Protein AF-E8U7U0-F1 (afdb_monomer)

pLDDT: mean 83.63, std 11.5, range [45.06, 97.69]

Secondary structure (DSSP, 8-state):
-HHHHHHHHHHHHHHHHHHHHHHHHHHHHTT--STT--HHHHHHHHHHHHHHHHHHHHHHHHHHHTHHHHHHHHHHHHHHHHHHHHHHHHHHHHHHHHHHHHHHHHHHHHHHHHHHHHHHHHHHHHHHHHHHHHHHHHHHHHHHHHHHHHHHHHHHHHHHHHHHHHHHHHHHHHHHHTTTTTSSSSS--TTTHHHHHHHHHHHHHHHHHHHHHHHHHHHHHHHHHHHHHHHHHHHHHHHHHHHHHHHHHHHHHHHHHHHHHHHHHHHHHHHHHHHHHHHHHHHHHHHHHHHHHHHHHHHHHHHHHHHHHHHHHHHHHHHHHHHHHHHHHHHHHHHHHHHHHHHHHHHHHHHTTS--EEE-TT-EEEEEEESSGGGHHHHHHHHHHHHHHTT--SSSSEE--HHHHHHHHHHHHHT-S-EEEEEEESS-EETTSPEEEEEEEEE---SB-TT--SEEEEEETTS-HHHHHHHHHHHHHHHHHHHHHTT--GGGEEEEEE-HHHHHHHHHHHHT--SSEEEEEEEESS-B-TT-S-EEEEEEEE-

Radius of gyration: 82.75 Å; Cα contacts (8 Å, |Δi|>4): 395; chains: 1; bounding box: 162×52×237 Å

Structure (mmCIF, N/CA/C/O backbone):
data_AF-E8U7U0-F1
#
_entry.id   AF-E8U7U0-F1
#
loop_
_atom_site.group_PDB
_atom_site.id
_atom_site.type_symbol
_atom_site.label_atom_id
_atom_site.label_alt_id
_atom_site.label_comp_id
_atom_site.label_asym_id
_atom_site.label_entity_id
_atom_site.label_seq_id
_atom_site.pdbx_PDB_ins_code
_atom_site.Cartn_x
_atom_site.Cartn_y
_atom_site.Cartn_z
_atom_site.occupancy
_atom_site.B_iso_or_equiv
_atom_site.auth_seq_id
_atom_site.auth_comp_id
_atom_site.auth_asym_id
_atom_site.auth_atom_id
_atom_site.pdbx_PDB_model_num
ATOM 1 N N . MET A 1 1 ? 33.572 -36.486 7.511 1.00 61.44 1 MET A N 1
ATOM 2 C CA . MET A 1 1 ? 33.831 -35.717 6.269 1.00 61.44 1 MET A CA 1
ATOM 3 C C . MET A 1 1 ? 34.372 -34.316 6.536 1.00 61.44 1 MET A C 1
ATOM 5 O O . MET A 1 1 ? 35.407 -33.992 5.975 1.00 61.44 1 MET A O 1
ATOM 9 N N . LEU A 1 2 ? 33.757 -33.514 7.417 1.00 67.25 2 LEU A N 1
ATOM 10 C CA . LEU A 1 2 ? 34.199 -32.132 7.673 1.00 67.25 2 LEU A CA 1
ATOM 11 C C . LEU A 1 2 ? 35.648 -32.033 8.201 1.00 67.25 2 LEU A C 1
ATOM 13 O O . LEU A 1 2 ? 36.424 -31.227 7.706 1.00 67.25 2 LEU A O 1
ATOM 17 N N . TRP A 1 3 ? 36.059 -32.928 9.105 1.00 76.56 3 TRP A N 1
ATOM 18 C CA . TRP A 1 3 ? 37.436 -32.977 9.624 1.00 76.56 3 TRP A CA 1
ATOM 19 C C . TRP A 1 3 ? 38.496 -33.367 8.579 1.00 76.56 3 TRP A C 1
ATOM 21 O O . TRP A 1 3 ? 39.581 -32.796 8.566 1.00 76.56 3 TRP A O 1
ATOM 31 N N . LEU A 1 4 ? 38.169 -34.285 7.661 1.00 75.81 4 LEU A N 1
ATOM 32 C CA . LEU A 1 4 ? 39.052 -34.658 6.545 1.00 75.81 4 LEU A CA 1
ATOM 33 C C . LEU A 1 4 ? 39.215 -33.503 5.551 1.00 75.81 4 LEU A C 1
ATOM 35 O O . LEU A 1 4 ? 40.310 -33.266 5.051 1.00 75.81 4 LEU A O 1
ATOM 39 N N . PHE A 1 5 ? 38.136 -32.758 5.305 1.00 75.69 5 PHE A N 1
ATOM 40 C CA . PHE A 1 5 ? 38.168 -31.563 4.469 1.00 75.69 5 PHE A CA 1
ATOM 41 C C . PHE A 1 5 ? 39.049 -30.469 5.083 1.00 75.69 5 PHE A C 1
ATOM 43 O O . PHE A 1 5 ? 39.879 -29.892 4.388 1.00 75.69 5 PHE A O 1
ATOM 50 N N . VAL A 1 6 ? 38.937 -30.235 6.395 1.00 76.06 6 VAL A N 1
ATOM 51 C CA . VAL A 1 6 ? 39.788 -29.270 7.109 1.00 76.06 6 VAL A CA 1
ATOM 52 C C . VAL A 1 6 ? 41.264 -29.678 7.042 1.00 76.06 6 VAL A C 1
ATOM 54 O O . VAL A 1 6 ? 42.100 -28.846 6.702 1.00 76.06 6 VAL A O 1
ATOM 57 N N . ALA A 1 7 ? 41.594 -30.953 7.274 1.00 77.69 7 ALA A N 1
ATOM 58 C CA . ALA A 1 7 ? 42.972 -31.442 7.162 1.00 77.69 7 ALA A CA 1
ATOM 59 C C . ALA A 1 7 ? 43.545 -31.268 5.740 1.00 77.69 7 ALA A C 1
ATOM 61 O O . ALA A 1 7 ? 44.672 -30.801 5.575 1.00 77.69 7 ALA A O 1
ATOM 62 N N . PHE A 1 8 ? 42.750 -31.572 4.710 1.00 79.69 8 PHE A N 1
ATOM 63 C CA . PHE A 1 8 ? 43.130 -31.372 3.310 1.00 79.69 8 PHE A CA 1
ATOM 64 C C . PHE A 1 8 ? 43.369 -29.892 2.975 1.00 79.69 8 PHE A C 1
ATOM 66 O O . PHE A 1 8 ? 44.371 -29.559 2.347 1.00 79.69 8 PHE A O 1
ATOM 73 N N . VAL A 1 9 ? 42.494 -28.993 3.435 1.00 78.88 9 VAL A N 1
ATOM 74 C CA . VAL A 1 9 ? 42.616 -27.543 3.208 1.00 78.88 9 VAL A CA 1
ATOM 75 C C . VAL A 1 9 ? 43.870 -26.982 3.878 1.00 78.88 9 VAL A C 1
ATOM 77 O O . VAL A 1 9 ? 44.559 -26.160 3.275 1.00 78.88 9 VAL A O 1
ATOM 80 N N . VAL A 1 10 ? 44.214 -27.446 5.082 1.00 82.06 10 VAL A N 1
ATOM 81 C CA . VAL A 1 10 ? 45.430 -27.018 5.794 1.00 82.06 10 VAL A CA 1
ATOM 82 C C . VAL A 1 10 ? 46.689 -27.478 5.053 1.00 82.06 10 VAL A C 1
ATOM 84 O O . VAL A 1 10 ? 47.590 -26.670 4.824 1.00 82.06 10 VAL A O 1
ATOM 87 N N . LEU A 1 11 ? 46.733 -28.738 4.608 1.00 81.19 11 LEU A N 1
ATOM 88 C CA . LEU A 1 11 ? 47.854 -29.269 3.823 1.00 81.19 11 LEU A CA 1
ATOM 89 C C . LEU A 1 11 ? 48.012 -28.544 2.480 1.00 81.19 11 LEU A C 1
ATOM 91 O O . LEU A 1 11 ? 49.123 -28.170 2.100 1.00 81.19 11 LEU A O 1
ATOM 95 N N . LEU A 1 12 ? 46.900 -28.289 1.788 1.00 77.88 12 LEU A N 1
ATOM 96 C CA . LEU A 1 12 ? 46.890 -27.571 0.515 1.00 77.88 12 LEU A CA 1
ATOM 97 C C . LEU A 1 12 ? 47.344 -26.113 0.688 1.00 77.88 12 LEU A C 1
ATOM 99 O O . LEU A 1 12 ? 48.151 -25.623 -0.098 1.00 77.88 12 LEU A O 1
ATOM 103 N N . SER A 1 13 ? 46.894 -25.440 1.750 1.00 73.69 13 SER A N 1
ATOM 104 C CA . SER A 1 13 ? 47.311 -24.069 2.084 1.00 73.69 13 SER A CA 1
ATOM 105 C C . SER A 1 13 ? 48.811 -23.983 2.375 1.00 73.69 13 SER A C 1
ATOM 107 O O . SER A 1 13 ? 49.480 -23.064 1.902 1.00 73.69 13 SER A O 1
ATOM 109 N N . GLY A 1 14 ? 49.364 -24.970 3.091 1.00 79.50 14 GLY A N 1
ATOM 110 C CA . GLY A 1 14 ? 50.804 -25.069 3.341 1.00 79.50 14 GLY A CA 1
ATOM 111 C C . GLY A 1 14 ? 51.619 -25.253 2.057 1.00 79.50 14 GLY A C 1
ATOM 112 O O . GLY A 1 14 ? 52.633 -24.581 1.862 1.00 79.50 14 GLY A O 1
ATOM 113 N N . PHE A 1 15 ? 51.143 -26.101 1.140 1.00 81.12 15 PHE A N 1
ATOM 114 C CA . PHE A 1 15 ? 51.779 -26.317 -0.163 1.00 81.12 15 PHE A CA 1
ATOM 115 C C . PHE A 1 15 ? 51.773 -25.051 -1.036 1.00 81.12 15 PHE A C 1
ATOM 117 O O . PHE A 1 15 ? 52.788 -24.691 -1.636 1.00 81.12 15 PHE A O 1
ATOM 124 N N . VAL A 1 16 ? 50.647 -24.337 -1.068 1.00 70.75 16 VAL A N 1
ATOM 125 C CA . VAL A 1 16 ? 50.485 -23.082 -1.816 1.00 70.75 16 VAL A CA 1
ATOM 126 C C . VAL A 1 16 ? 51.399 -21.978 -1.280 1.00 70.75 16 VAL A C 1
ATOM 128 O O . VAL A 1 16 ? 52.067 -21.301 -2.066 1.00 70.75 16 VAL A O 1
ATOM 131 N N . ALA A 1 17 ? 51.474 -21.817 0.044 1.00 75.00 17 ALA A N 1
ATOM 132 C CA . ALA A 1 17 ? 52.359 -20.841 0.675 1.00 75.00 17 ALA A CA 1
ATOM 133 C C . ALA A 1 17 ? 53.837 -21.122 0.350 1.00 75.00 17 ALA A C 1
ATOM 135 O O . ALA A 1 17 ? 54.588 -20.207 0.006 1.00 75.00 17 ALA A O 1
ATOM 136 N N . TYR A 1 18 ? 54.236 -22.397 0.373 1.00 79.75 18 TYR A N 1
ATOM 137 C CA . TYR A 1 18 ? 55.582 -22.825 -0.004 1.00 79.75 18 TYR A CA 1
ATOM 138 C C . TYR A 1 18 ? 55.904 -22.531 -1.480 1.00 79.75 18 TYR A C 1
ATOM 140 O O . TYR A 1 18 ? 56.982 -22.019 -1.798 1.00 79.75 18 TYR A O 1
ATOM 148 N N . ALA A 1 19 ? 54.967 -22.805 -2.393 1.00 71.56 19 ALA A N 1
ATOM 149 C CA . ALA A 1 19 ? 55.142 -22.538 -3.819 1.00 71.56 19 ALA A CA 1
ATOM 150 C C . ALA A 1 19 ? 55.286 -21.033 -4.121 1.00 71.56 19 ALA A C 1
ATOM 152 O O . ALA A 1 19 ? 56.158 -20.646 -4.907 1.00 71.56 19 ALA A O 1
ATOM 153 N N . ALA A 1 20 ? 54.490 -20.182 -3.464 1.00 67.62 20 ALA A N 1
ATOM 154 C CA . ALA A 1 20 ? 54.563 -18.728 -3.611 1.00 67.62 20 ALA A CA 1
ATOM 155 C C . ALA A 1 20 ? 55.922 -18.161 -3.152 1.00 67.62 20 ALA A C 1
ATOM 157 O O . ALA A 1 20 ? 56.528 -17.357 -3.868 1.00 67.62 20 ALA A O 1
ATOM 158 N N . ASP A 1 21 ? 56.444 -18.625 -2.009 1.00 72.44 21 ASP A N 1
ATOM 159 C CA . ASP A 1 21 ? 57.735 -18.167 -1.474 1.00 72.44 21 ASP A CA 1
ATOM 160 C C . ASP A 1 21 ? 58.918 -18.616 -2.355 1.00 72.44 21 ASP A C 1
ATOM 162 O O . ASP A 1 21 ? 59.882 -17.877 -2.582 1.00 72.44 21 ASP A O 1
ATOM 166 N N . ASN A 1 22 ? 58.825 -19.808 -2.953 1.00 73.62 22 ASN A N 1
ATOM 167 C CA . ASN A 1 22 ? 59.859 -20.311 -3.856 1.00 73.62 22 ASN A CA 1
ATOM 168 C C . ASN A 1 22 ? 59.924 -19.518 -5.178 1.00 73.62 22 ASN A C 1
ATOM 170 O O . ASN A 1 22 ? 61.012 -19.198 -5.670 1.00 73.62 22 ASN A O 1
ATOM 174 N N . ILE A 1 23 ? 58.768 -19.135 -5.733 1.00 69.69 23 ILE A N 1
ATOM 175 C CA . ILE A 1 23 ? 58.681 -18.273 -6.924 1.00 69.69 23 ILE A CA 1
ATOM 176 C C . ILE A 1 23 ? 59.252 -16.878 -6.618 1.00 69.69 23 ILE A C 1
ATOM 178 O O . ILE A 1 23 ? 60.057 -16.355 -7.398 1.00 69.69 23 ILE A O 1
ATOM 182 N N . ALA A 1 24 ? 58.935 -16.315 -5.448 1.00 61.53 24 ALA A N 1
ATOM 183 C CA . ALA A 1 24 ? 59.447 -15.022 -4.996 1.00 61.53 24 ALA A CA 1
ATOM 184 C C . ALA A 1 24 ? 60.982 -14.995 -4.854 1.00 61.53 24 ALA A C 1
ATOM 186 O O . ALA A 1 24 ? 61.650 -14.093 -5.373 1.00 61.53 24 ALA A O 1
ATOM 187 N N . ARG A 1 25 ? 61.577 -16.023 -4.228 1.00 69.06 25 ARG A N 1
ATOM 188 C CA . ARG A 1 25 ? 63.044 -16.146 -4.078 1.00 69.06 25 ARG A CA 1
ATOM 189 C C . ARG A 1 25 ? 63.771 -16.281 -5.414 1.00 69.06 25 ARG A C 1
ATOM 191 O O . ARG A 1 25 ? 64.918 -15.844 -5.547 1.00 69.06 25 ARG A O 1
ATOM 198 N N . ARG A 1 26 ? 63.134 -16.902 -6.408 1.00 70.62 26 ARG A N 1
ATOM 199 C CA . ARG A 1 26 ? 63.704 -17.088 -7.750 1.00 70.62 26 ARG A CA 1
ATOM 200 C C . ARG A 1 26 ? 63.631 -15.805 -8.581 1.00 70.62 26 ARG A C 1
ATOM 202 O O . ARG A 1 26 ? 64.582 -15.507 -9.302 1.00 70.62 26 ARG A O 1
ATOM 209 N N . ALA A 1 27 ? 62.569 -15.014 -8.419 1.00 66.00 27 ALA A N 1
ATOM 210 C CA . ALA A 1 27 ? 62.442 -13.684 -9.016 1.00 66.00 27 ALA A CA 1
ATOM 211 C C . ALA A 1 27 ? 63.454 -12.681 -8.429 1.00 66.00 27 ALA A C 1
ATOM 213 O O . ALA A 1 27 ? 64.078 -11.925 -9.176 1.00 66.00 27 ALA A O 1
ATOM 214 N N . GLY A 1 28 ? 63.692 -12.730 -7.111 1.00 60.66 28 GLY A N 1
ATOM 215 C CA . GLY A 1 28 ? 64.671 -11.873 -6.432 1.00 60.66 28 GLY A CA 1
ATOM 216 C C . GLY A 1 28 ? 66.124 -12.102 -6.872 1.00 60.66 28 GLY A C 1
ATOM 217 O O . GLY A 1 28 ? 66.876 -11.140 -7.015 1.00 60.66 28 GLY A O 1
ATOM 218 N N . ARG A 1 29 ? 66.515 -13.355 -7.160 1.00 70.06 29 ARG A N 1
ATOM 219 C CA . ARG A 1 29 ? 67.874 -13.704 -7.628 1.00 70.06 29 ARG A CA 1
ATOM 220 C C . ARG A 1 29 ? 68.173 -13.295 -9.073 1.00 70.06 29 ARG A C 1
ATOM 222 O O . ARG A 1 29 ? 69.334 -13.152 -9.428 1.00 70.06 29 ARG A O 1
ATOM 229 N N . LYS A 1 30 ? 67.149 -13.089 -9.904 1.00 69.25 30 LYS A N 1
ATOM 230 C CA . LYS A 1 30 ? 67.303 -12.671 -11.310 1.00 69.25 30 LYS A CA 1
ATOM 231 C C . LYS A 1 30 ? 67.332 -11.148 -11.506 1.00 69.25 30 LYS A C 1
ATOM 233 O O . LYS A 1 30 ? 67.322 -10.698 -12.645 1.00 69.25 30 LYS A O 1
ATOM 238 N N . HIS A 1 31 ? 67.349 -10.359 -10.425 1.00 68.00 31 HIS A N 1
ATOM 239 C CA . HIS A 1 31 ? 67.334 -8.887 -10.466 1.00 68.00 31 HIS A CA 1
ATOM 240 C C . HIS A 1 31 ? 66.262 -8.299 -11.396 1.00 68.00 31 HIS A C 1
ATOM 242 O O . HIS A 1 31 ? 66.483 -7.295 -12.073 1.00 68.00 31 HIS A O 1
ATOM 248 N N . LEU A 1 32 ? 65.080 -8.918 -11.418 1.00 64.75 32 LEU A N 1
ATOM 249 C CA . LEU A 1 32 ? 63.982 -8.471 -12.263 1.00 64.75 32 LEU A CA 1
ATOM 250 C C . LEU A 1 32 ? 63.523 -7.073 -11.825 1.00 64.75 32 LEU A C 1
ATOM 252 O O . LEU A 1 32 ? 63.237 -6.824 -10.650 1.00 64.75 32 LEU A O 1
ATOM 256 N N . ARG A 1 33 ? 63.473 -6.150 -12.785 1.00 68.62 33 ARG A N 1
ATOM 257 C CA . ARG A 1 33 ? 62.981 -4.783 -12.605 1.00 68.62 33 ARG A CA 1
ATOM 258 C C . ARG A 1 33 ? 61.626 -4.679 -13.282 1.00 68.62 33 ARG A C 1
ATOM 260 O O . ARG A 1 33 ? 61.545 -4.664 -14.504 1.00 68.62 33 ARG A O 1
ATOM 267 N N . LEU A 1 34 ? 60.570 -4.623 -12.480 1.00 66.25 34 LEU A N 1
ATOM 268 C CA . LEU A 1 34 ? 59.225 -4.334 -12.957 1.00 66.25 34 LEU A CA 1
ATOM 269 C C . LEU A 1 34 ? 58.996 -2.830 -12.755 1.00 66.25 34 LEU A C 1
ATOM 271 O O . LEU A 1 34 ? 59.159 -2.343 -11.638 1.00 66.25 34 LEU A O 1
ATOM 275 N N . PHE A 1 35 ? 58.705 -2.088 -13.827 1.00 69.12 35 PHE A N 1
ATOM 276 C CA . PHE A 1 35 ? 58.417 -0.642 -13.785 1.00 69.12 35 PHE A CA 1
ATOM 277 C C . PHE A 1 35 ? 59.461 0.227 -13.042 1.00 69.12 35 PHE A C 1
ATOM 279 O O . PHE A 1 35 ? 59.110 1.127 -12.289 1.00 69.12 35 PHE A O 1
ATOM 286 N N . GLY A 1 36 ? 60.762 -0.041 -13.218 1.00 67.19 36 GLY A N 1
ATOM 287 C CA . GLY A 1 36 ? 61.835 0.803 -12.657 1.00 67.19 36 GLY A CA 1
ATOM 288 C C . GLY A 1 36 ? 62.089 0.661 -11.145 1.00 67.19 36 GLY A C 1
ATOM 289 O O . GLY A 1 36 ? 62.926 1.377 -10.598 1.00 67.19 36 GLY A O 1
ATOM 290 N N . LEU A 1 37 ? 61.421 -0.274 -10.463 1.00 70.12 37 LEU A N 1
ATOM 291 C CA . LEU A 1 37 ? 61.528 -0.473 -9.013 1.00 70.12 37 LEU A CA 1
ATOM 292 C C . LEU A 1 37 ? 62.808 -1.226 -8.588 1.00 70.12 37 LEU A C 1
ATOM 294 O O . LEU A 1 37 ? 63.378 -2.034 -9.331 1.00 70.12 37 LEU A O 1
ATOM 298 N N . ARG A 1 38 ? 63.268 -0.969 -7.352 1.00 71.06 38 ARG A N 1
ATOM 299 C CA . ARG A 1 38 ? 64.463 -1.596 -6.755 1.00 71.06 38 ARG A CA 1
ATOM 300 C C . ARG A 1 38 ? 64.238 -3.119 -6.617 1.00 71.06 38 ARG A C 1
ATOM 302 O O . ARG A 1 38 ? 63.195 -3.524 -6.119 1.00 71.06 38 ARG A O 1
ATOM 309 N N . PRO A 1 39 ? 65.205 -3.996 -6.955 1.00 72.38 39 PRO A N 1
ATOM 310 C CA . PRO A 1 39 ? 64.978 -5.450 -7.042 1.00 72.38 39 PRO A CA 1
ATOM 311 C C . PRO A 1 39 ? 64.352 -6.128 -5.806 1.00 72.38 39 PRO A C 1
ATOM 313 O O . PRO A 1 39 ? 63.630 -7.112 -5.945 1.00 72.38 39 PRO A O 1
ATOM 316 N N . LYS A 1 40 ? 64.583 -5.595 -4.596 1.00 71.81 40 LYS A N 1
ATOM 317 C CA . LYS A 1 40 ? 63.962 -6.102 -3.359 1.00 71.81 40 LYS A CA 1
ATOM 318 C C . LYS A 1 40 ? 62.447 -5.849 -3.296 1.00 71.81 40 LYS A C 1
ATOM 320 O O . LYS A 1 40 ? 61.723 -6.715 -2.817 1.00 71.81 40 LYS A O 1
ATOM 325 N N . THR A 1 41 ? 61.955 -4.706 -3.784 1.00 75.88 41 THR A N 1
ATOM 326 C CA . THR A 1 41 ? 60.514 -4.393 -3.777 1.00 75.88 41 THR A CA 1
ATOM 327 C C . THR A 1 41 ? 59.775 -5.128 -4.891 1.00 75.88 41 THR A C 1
ATOM 329 O O . THR A 1 41 ? 58.664 -5.601 -4.667 1.00 75.88 41 THR A O 1
ATOM 332 N N . THR A 1 42 ? 60.411 -5.344 -6.048 1.00 73.19 42 THR A N 1
ATOM 333 C CA . THR A 1 42 ? 59.843 -6.176 -7.123 1.00 73.19 42 THR A CA 1
ATOM 334 C C . THR A 1 42 ? 59.582 -7.612 -6.660 1.00 73.19 42 THR A C 1
ATOM 336 O O . THR A 1 42 ? 58.526 -8.168 -6.948 1.00 73.19 42 THR A O 1
ATOM 339 N N . ALA A 1 43 ? 60.510 -8.211 -5.905 1.00 73.25 43 ALA A N 1
ATOM 340 C CA . ALA A 1 43 ? 60.341 -9.568 -5.386 1.00 73.25 43 ALA A CA 1
ATOM 341 C C . ALA A 1 43 ? 59.156 -9.681 -4.408 1.00 73.25 43 ALA A C 1
ATOM 343 O O . ALA A 1 43 ? 58.415 -10.661 -4.466 1.00 73.25 43 ALA A O 1
ATOM 344 N N . LEU A 1 44 ? 58.939 -8.662 -3.567 1.00 75.00 44 LEU A N 1
ATOM 345 C CA . LEU A 1 44 ? 57.792 -8.597 -2.656 1.00 75.00 44 LEU A CA 1
ATOM 346 C C . LEU A 1 44 ? 56.463 -8.523 -3.426 1.00 75.00 44 LEU A C 1
ATOM 348 O O . LEU A 1 44 ? 55.532 -9.260 -3.113 1.00 75.00 44 LEU A O 1
ATOM 352 N N . ILE A 1 45 ? 56.385 -7.685 -4.467 1.00 78.69 45 ILE A N 1
ATOM 353 C CA . ILE A 1 45 ? 55.178 -7.553 -5.299 1.00 78.69 45 ILE A CA 1
ATOM 354 C C . ILE A 1 45 ? 54.867 -8.874 -6.010 1.00 78.69 45 ILE A C 1
ATOM 356 O O . ILE A 1 45 ? 53.720 -9.315 -6.012 1.00 78.69 45 ILE A O 1
ATOM 360 N N . VAL A 1 46 ? 55.882 -9.547 -6.561 1.00 75.81 46 VAL A N 1
ATOM 361 C CA . VAL A 1 46 ? 55.711 -10.854 -7.215 1.00 75.81 46 VAL A CA 1
ATOM 362 C C . VAL A 1 46 ? 55.258 -11.926 -6.218 1.00 75.81 46 VAL A C 1
ATOM 364 O O . VAL A 1 46 ? 54.425 -12.758 -6.574 1.00 75.81 46 VAL A O 1
ATOM 367 N N . ALA A 1 47 ? 55.741 -11.897 -4.972 1.00 75.69 47 ALA A N 1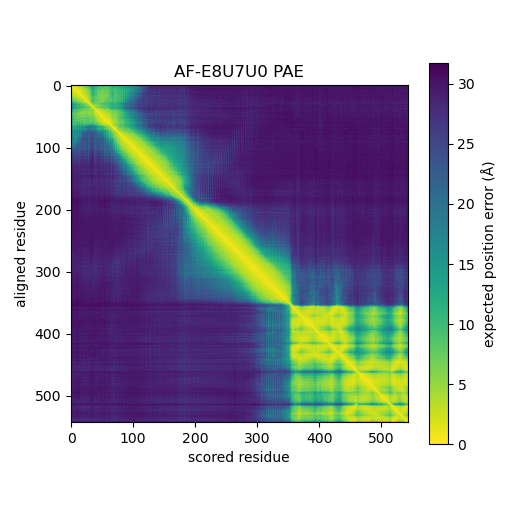
ATOM 368 C CA . ALA A 1 47 ? 55.302 -12.813 -3.918 1.00 75.69 47 ALA A CA 1
ATOM 369 C C . ALA A 1 47 ? 53.811 -12.635 -3.592 1.00 75.69 47 ALA A C 1
ATOM 371 O O . ALA A 1 47 ? 53.051 -13.603 -3.609 1.00 75.69 47 ALA A O 1
ATOM 372 N N . VAL A 1 48 ? 53.382 -11.390 -3.361 1.00 78.06 48 VAL A N 1
ATOM 373 C CA . VAL A 1 48 ? 51.982 -11.060 -3.051 1.00 78.06 48 VAL A CA 1
ATOM 374 C C . VAL A 1 48 ? 51.072 -11.376 -4.239 1.00 78.06 48 VAL A C 1
ATOM 376 O O . VAL A 1 48 ? 50.031 -12.006 -4.060 1.00 78.06 48 VAL A O 1
ATOM 379 N N . ALA A 1 49 ? 51.486 -11.027 -5.461 1.00 79.25 49 ALA A N 1
ATOM 380 C CA . ALA A 1 49 ? 50.732 -11.320 -6.678 1.00 79.25 49 ALA A CA 1
ATOM 381 C C . ALA A 1 49 ? 50.605 -12.830 -6.935 1.00 79.25 49 ALA A C 1
ATOM 383 O O . ALA A 1 49 ? 49.539 -13.297 -7.329 1.00 79.25 49 ALA A O 1
ATOM 384 N N . SER A 1 50 ? 51.655 -13.610 -6.657 1.00 78.38 50 SER A N 1
ATOM 385 C CA . SER A 1 50 ? 51.605 -15.075 -6.753 1.00 78.38 50 SER A CA 1
ATOM 386 C C . SER A 1 50 ? 50.688 -15.667 -5.680 1.00 78.38 50 SER A C 1
ATOM 388 O O . SER A 1 50 ? 49.875 -16.532 -5.990 1.00 78.38 50 SER A O 1
ATOM 390 N N . GLY A 1 51 ? 50.738 -15.164 -4.442 1.00 75.50 51 GLY A N 1
ATOM 391 C CA . GLY A 1 51 ? 49.829 -15.579 -3.367 1.00 75.50 51 GLY A CA 1
ATOM 392 C C . GLY A 1 51 ? 48.355 -15.291 -3.681 1.00 75.50 51 GLY A C 1
ATOM 393 O O . GLY A 1 51 ? 47.500 -16.162 -3.503 1.00 75.50 51 GLY A O 1
ATOM 394 N N . MET A 1 52 ? 48.054 -14.106 -4.226 1.00 81.12 52 MET A N 1
ATOM 395 C CA . MET A 1 52 ? 46.712 -13.753 -4.705 1.00 81.12 52 MET A CA 1
ATOM 396 C C . MET A 1 52 ? 46.289 -14.619 -5.897 1.00 81.12 52 MET A C 1
ATOM 398 O O . MET A 1 52 ? 45.171 -15.131 -5.912 1.00 81.12 52 MET A O 1
ATOM 402 N N . GLY A 1 53 ? 47.190 -14.838 -6.859 1.00 80.50 53 GLY A N 1
ATOM 403 C CA . GLY A 1 53 ? 46.934 -15.663 -8.039 1.00 80.50 53 GLY A CA 1
ATOM 404 C C . GLY A 1 53 ? 46.612 -17.114 -7.687 1.00 80.50 53 GLY A C 1
ATOM 405 O O . GLY A 1 53 ? 45.650 -17.673 -8.211 1.00 80.50 53 GLY A O 1
ATOM 406 N N . ILE A 1 54 ? 47.352 -17.713 -6.749 1.00 75.94 54 ILE A N 1
ATOM 407 C CA . ILE A 1 54 ? 47.097 -19.094 -6.324 1.00 75.94 54 ILE A CA 1
ATOM 408 C C . ILE A 1 54 ? 45.811 -19.190 -5.491 1.00 75.94 54 ILE A C 1
ATOM 410 O O . ILE A 1 54 ? 45.050 -20.144 -5.653 1.00 75.94 54 ILE A O 1
ATOM 414 N N . SER A 1 55 ? 45.508 -18.193 -4.654 1.00 77.62 55 SER A N 1
ATOM 415 C CA . SER A 1 55 ? 44.244 -18.149 -3.901 1.00 77.62 55 SER A CA 1
ATOM 416 C C . SER A 1 55 ? 43.037 -18.058 -4.843 1.00 77.62 55 SER A C 1
ATOM 418 O O . SER A 1 55 ? 42.073 -18.809 -4.694 1.00 77.62 55 SER A O 1
ATOM 420 N N . LEU A 1 56 ? 43.121 -17.210 -5.875 1.00 80.50 56 LEU A N 1
ATOM 421 C CA . LEU A 1 56 ? 42.091 -17.079 -6.907 1.00 80.50 56 LEU A CA 1
ATOM 422 C C . LEU A 1 56 ? 41.925 -18.380 -7.709 1.00 80.50 56 LEU A C 1
ATOM 424 O O . LEU A 1 56 ? 40.803 -18.845 -7.908 1.00 80.50 56 LEU A O 1
ATOM 428 N N . ALA A 1 57 ? 43.035 -18.999 -8.122 1.00 78.88 57 ALA A N 1
ATOM 429 C CA . ALA A 1 57 ? 43.029 -20.275 -8.833 1.00 78.88 57 ALA A CA 1
ATOM 430 C C . ALA A 1 57 ? 42.437 -21.410 -7.981 1.00 78.88 57 ALA A C 1
ATOM 432 O O . ALA A 1 57 ? 41.713 -22.251 -8.506 1.00 78.88 57 ALA A O 1
ATOM 433 N N . SER A 1 58 ? 42.681 -21.403 -6.668 1.00 79.19 58 SER A N 1
ATOM 434 C CA . SER A 1 58 ? 42.136 -22.394 -5.732 1.00 79.19 58 SER A CA 1
ATOM 435 C C . SER A 1 58 ? 40.618 -22.263 -5.582 1.00 79.19 58 SER A C 1
ATOM 437 O O . SER A 1 58 ? 39.906 -23.265 -5.636 1.00 79.19 58 SER A O 1
ATOM 439 N N . VAL A 1 59 ? 40.101 -21.034 -5.466 1.00 78.69 59 VAL A N 1
ATOM 440 C CA . VAL A 1 59 ? 38.651 -20.773 -5.421 1.00 78.69 59 VAL A CA 1
ATOM 441 C C . VAL A 1 59 ? 37.986 -21.141 -6.751 1.00 78.69 59 VAL A C 1
ATOM 443 O O . VAL A 1 59 ? 36.930 -21.772 -6.753 1.00 78.69 59 VAL A O 1
ATOM 446 N N . LEU A 1 60 ? 38.617 -20.816 -7.883 1.00 79.88 60 LEU A N 1
ATOM 447 C CA . LEU A 1 60 ? 38.132 -21.195 -9.214 1.00 79.88 60 LEU A CA 1
ATOM 448 C C . LEU A 1 60 ? 38.121 -22.714 -9.417 1.00 79.88 60 LEU A C 1
ATOM 450 O O . LEU A 1 60 ? 37.126 -23.256 -9.896 1.00 79.88 60 LEU A O 1
ATOM 454 N N . ALA A 1 61 ? 39.184 -23.415 -9.019 1.00 78.81 61 ALA A N 1
ATOM 455 C CA . ALA A 1 61 ? 39.249 -24.872 -9.079 1.00 78.81 61 ALA A CA 1
ATOM 456 C C . ALA A 1 61 ? 38.159 -25.514 -8.207 1.00 78.81 61 ALA A C 1
ATOM 458 O O . ALA A 1 61 ? 37.464 -26.421 -8.663 1.00 78.81 61 ALA A O 1
ATOM 459 N N . PHE A 1 62 ? 37.941 -24.997 -6.994 1.00 76.75 62 PHE A N 1
ATOM 460 C CA . PHE A 1 62 ? 36.859 -25.446 -6.118 1.00 76.75 62 PHE A CA 1
ATOM 461 C C . PHE A 1 62 ? 35.475 -25.214 -6.745 1.00 76.75 62 PHE A C 1
ATOM 463 O O . PHE A 1 62 ? 34.638 -26.117 -6.740 1.00 76.75 62 PHE A O 1
ATOM 470 N N . ALA A 1 63 ? 35.246 -24.046 -7.352 1.00 73.38 63 ALA A N 1
ATOM 471 C CA . ALA A 1 63 ? 33.992 -23.728 -8.031 1.00 73.38 63 ALA A CA 1
ATOM 472 C C . ALA A 1 63 ? 33.734 -24.605 -9.271 1.00 73.38 63 ALA A C 1
ATOM 474 O O . ALA A 1 63 ? 32.585 -24.941 -9.565 1.00 73.38 63 ALA A O 1
ATOM 475 N N . LEU A 1 64 ? 34.791 -25.005 -9.985 1.00 78.00 64 LEU A N 1
ATOM 476 C CA . LEU A 1 64 ? 34.709 -25.883 -11.155 1.00 78.00 64 LEU A CA 1
ATOM 477 C C . LEU A 1 64 ? 34.472 -27.348 -10.782 1.00 78.00 64 LEU A C 1
ATOM 479 O O . LEU A 1 64 ? 33.645 -27.998 -11.418 1.00 78.00 64 LEU A O 1
ATOM 483 N N . ILE A 1 65 ? 35.174 -27.853 -9.765 1.00 77.06 65 ILE A N 1
ATOM 484 C CA . ILE A 1 65 ? 35.055 -29.243 -9.297 1.00 77.06 65 ILE A CA 1
ATOM 485 C C . ILE A 1 65 ? 33.708 -29.459 -8.601 1.00 77.06 65 ILE A C 1
ATOM 487 O O . ILE A 1 65 ? 33.104 -30.519 -8.728 1.00 77.06 65 ILE A O 1
ATOM 491 N N . ASN A 1 66 ? 33.210 -28.442 -7.894 1.00 71.94 66 ASN A N 1
ATOM 492 C CA . ASN A 1 66 ? 32.047 -28.557 -7.023 1.00 71.94 66 ASN A CA 1
ATOM 493 C C . ASN A 1 66 ? 30.875 -27.668 -7.473 1.00 71.94 66 ASN A C 1
ATOM 495 O O . ASN A 1 66 ? 30.223 -27.001 -6.666 1.00 71.94 66 ASN A O 1
ATOM 499 N N . ARG A 1 67 ? 30.559 -27.687 -8.778 1.00 72.06 67 ARG A N 1
ATOM 500 C CA . ARG A 1 67 ? 29.412 -26.946 -9.350 1.00 72.06 67 ARG A CA 1
ATOM 501 C C . ARG A 1 67 ? 28.078 -27.297 -8.677 1.00 72.06 67 ARG A C 1
ATOM 503 O O . ARG A 1 67 ? 27.219 -26.429 -8.537 1.00 72.06 67 ARG A O 1
ATOM 510 N N . GLN A 1 68 ? 27.925 -28.539 -8.211 1.00 62.44 68 GLN A N 1
ATOM 511 C CA . GLN A 1 68 ? 26.749 -28.988 -7.457 1.00 62.44 68 GLN A CA 1
ATOM 512 C C . GLN A 1 68 ? 26.657 -28.347 -6.062 1.00 62.44 68 GLN A C 1
ATOM 514 O O . GLN A 1 68 ? 25.566 -27.977 -5.640 1.00 62.44 68 GLN A O 1
ATOM 519 N N . ALA A 1 69 ? 27.779 -28.135 -5.362 1.00 64.50 69 ALA A N 1
ATOM 520 C CA . ALA A 1 69 ? 27.777 -27.468 -4.059 1.00 64.50 69 ALA A CA 1
ATOM 521 C C . ALA A 1 69 ? 27.330 -25.999 -4.168 1.00 64.50 69 ALA A C 1
ATOM 523 O O . ALA A 1 69 ? 26.556 -25.532 -3.337 1.00 64.50 69 ALA A O 1
ATOM 524 N N . ILE A 1 70 ? 27.744 -25.291 -5.226 1.00 66.44 70 ILE A N 1
ATOM 525 C CA . ILE A 1 70 ? 27.332 -23.897 -5.474 1.00 66.44 70 ILE A CA 1
ATOM 526 C C . ILE A 1 70 ? 25.847 -23.815 -5.858 1.00 66.44 70 ILE A C 1
ATOM 528 O O . ILE A 1 70 ? 25.123 -22.971 -5.329 1.00 66.44 70 ILE A O 1
ATOM 532 N N . ALA A 1 71 ? 25.359 -24.721 -6.713 1.00 68.31 71 ALA A N 1
ATOM 533 C CA . ALA A 1 71 ? 23.935 -24.799 -7.045 1.00 68.31 71 ALA A CA 1
ATOM 534 C C . ALA A 1 71 ? 23.074 -25.074 -5.797 1.00 68.31 71 ALA A C 1
ATOM 536 O O . ALA A 1 71 ? 22.076 -24.388 -5.574 1.00 68.31 71 ALA A O 1
ATOM 537 N N . ASN A 1 72 ? 23.514 -25.987 -4.927 1.00 71.00 72 ASN A N 1
ATOM 538 C CA . ASN A 1 72 ? 22.822 -26.307 -3.679 1.00 71.00 72 ASN A CA 1
ATOM 539 C C . ASN A 1 72 ? 22.821 -25.139 -2.683 1.00 71.00 72 ASN A C 1
ATOM 541 O O . ASN A 1 72 ? 21.826 -24.950 -1.993 1.00 71.00 72 ASN A O 1
ATOM 545 N N . ILE A 1 73 ? 23.880 -24.320 -2.630 1.00 67.94 73 ILE A N 1
ATOM 546 C CA . ILE A 1 73 ? 23.904 -23.095 -1.808 1.00 67.94 73 ILE A CA 1
ATOM 547 C C . ILE A 1 73 ? 22.833 -22.106 -2.293 1.00 67.94 73 ILE A C 1
ATOM 549 O O . ILE A 1 73 ? 22.045 -21.610 -1.491 1.00 67.94 73 ILE A O 1
ATOM 553 N N . THR A 1 74 ? 22.719 -21.891 -3.609 1.00 68.12 74 THR A N 1
ATOM 554 C CA . THR A 1 74 ? 21.705 -20.972 -4.165 1.00 68.12 74 THR A CA 1
ATOM 555 C C . THR A 1 74 ? 20.267 -21.490 -4.029 1.00 68.12 74 THR A C 1
ATOM 557 O O . THR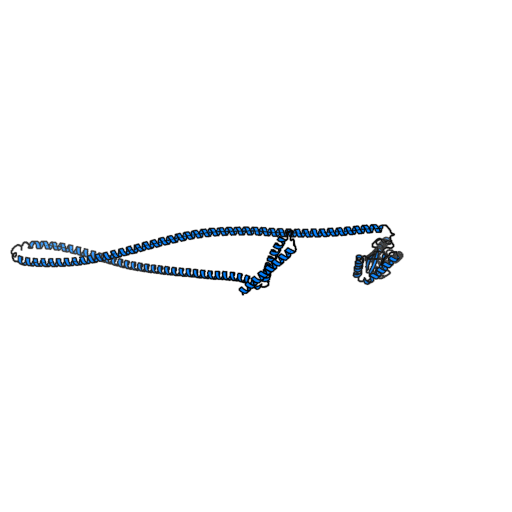 A 1 74 ? 19.344 -20.702 -3.816 1.00 68.12 74 THR A O 1
ATOM 560 N N . GLN A 1 75 ? 20.056 -22.809 -4.105 1.00 67.62 75 GLN A N 1
ATOM 561 C CA . GLN A 1 75 ? 18.756 -23.431 -3.832 1.00 67.62 75 GLN A CA 1
ATOM 562 C C . GLN A 1 75 ? 18.411 -23.404 -2.338 1.00 67.62 75 GLN A C 1
ATOM 564 O O . GLN A 1 75 ? 17.260 -23.151 -1.991 1.00 67.62 75 GLN A O 1
ATOM 569 N N . ALA A 1 76 ? 19.393 -23.591 -1.450 1.00 66.56 76 ALA A N 1
ATOM 570 C CA . ALA A 1 76 ? 19.194 -23.531 -0.005 1.00 66.56 76 ALA A CA 1
ATOM 571 C C . ALA A 1 76 ? 18.771 -22.134 0.470 1.00 66.56 76 ALA A C 1
ATOM 573 O O . ALA A 1 76 ? 17.938 -22.038 1.371 1.00 66.56 76 ALA A O 1
ATOM 574 N N . ASP A 1 77 ? 19.272 -21.061 -0.149 1.00 71.44 77 ASP A N 1
ATOM 575 C CA . ASP A 1 77 ? 18.830 -19.699 0.173 1.00 71.44 77 ASP A CA 1
ATOM 576 C C . ASP A 1 77 ? 17.378 -19.450 -0.254 1.00 71.44 77 ASP A C 1
ATOM 578 O O . ASP A 1 77 ? 16.594 -18.913 0.531 1.00 71.44 77 ASP A O 1
ATOM 582 N N . ARG A 1 78 ? 16.968 -19.922 -1.440 1.00 71.19 78 ARG A N 1
ATOM 583 C CA . ARG A 1 78 ? 15.562 -19.833 -1.881 1.00 71.19 78 ARG A CA 1
ATOM 584 C C . ARG A 1 78 ? 14.628 -20.640 -0.979 1.00 71.19 78 ARG A C 1
ATOM 586 O O . ARG A 1 78 ? 13.604 -20.118 -0.547 1.00 71.19 78 ARG A O 1
ATOM 593 N N . LEU A 1 79 ? 15.022 -21.859 -0.610 1.00 72.75 79 LEU A N 1
ATOM 594 C CA . LEU A 1 79 ? 14.240 -22.713 0.287 1.00 72.75 79 LEU A CA 1
ATOM 595 C C . LEU A 1 79 ? 14.133 -22.133 1.704 1.00 72.75 79 LEU A C 1
ATOM 597 O O . LEU A 1 79 ? 13.095 -22.259 2.349 1.00 72.75 79 LEU A O 1
ATOM 601 N N . ARG A 1 80 ? 15.186 -21.476 2.207 1.00 72.88 80 ARG A N 1
ATOM 602 C CA . ARG A 1 80 ? 15.149 -20.771 3.500 1.00 72.88 80 ARG A CA 1
ATOM 603 C C . ARG A 1 80 ? 14.184 -19.595 3.467 1.00 72.88 80 ARG A C 1
ATOM 605 O O . ARG A 1 80 ? 13.456 -19.397 4.437 1.00 72.88 80 ARG A O 1
ATOM 612 N N . VAL A 1 81 ? 14.160 -18.840 2.369 1.00 79.94 81 VAL A N 1
ATOM 613 C CA . VAL A 1 81 ? 13.214 -17.735 2.186 1.00 79.94 81 VAL A CA 1
ATOM 614 C C . VAL A 1 81 ? 11.781 -18.265 2.120 1.00 79.94 81 VAL A C 1
ATOM 616 O O . VAL A 1 81 ? 10.953 -17.791 2.890 1.00 79.94 81 VAL A O 1
ATOM 619 N N . GLU A 1 82 ? 11.500 -19.294 1.316 1.00 78.88 82 GLU A N 1
ATOM 620 C CA . GLU A 1 82 ? 10.165 -19.913 1.226 1.00 78.88 82 GLU A CA 1
ATOM 621 C C . GLU A 1 82 ? 9.703 -20.548 2.544 1.00 78.88 82 GLU A C 1
ATOM 623 O O . GLU A 1 82 ? 8.554 -20.389 2.948 1.00 78.88 82 GLU A O 1
ATOM 628 N N . LEU A 1 83 ? 10.587 -21.228 3.279 1.00 76.12 83 LEU A N 1
ATOM 629 C CA . LEU A 1 83 ? 10.241 -21.770 4.595 1.00 76.12 83 LEU A CA 1
ATOM 630 C C . LEU A 1 83 ? 9.967 -20.668 5.616 1.00 76.12 83 LEU A C 1
ATOM 632 O O . LEU A 1 83 ? 9.102 -20.841 6.474 1.00 76.12 83 LEU A O 1
ATOM 636 N N . ASN A 1 84 ? 10.687 -19.548 5.551 1.00 81.69 84 ASN A N 1
ATOM 637 C CA . ASN A 1 84 ? 10.459 -18.422 6.447 1.00 81.69 84 ASN A CA 1
ATOM 638 C C . ASN A 1 84 ? 9.161 -17.684 6.106 1.00 81.69 84 ASN A C 1
ATOM 640 O O . ASN A 1 84 ? 8.415 -17.353 7.026 1.00 81.69 84 ASN A O 1
ATOM 644 N N . THR A 1 85 ? 8.845 -17.490 4.823 1.00 85.69 85 THR A N 1
ATOM 645 C CA . THR A 1 85 ? 7.575 -16.884 4.395 1.00 85.69 85 THR A CA 1
ATOM 646 C C . THR A 1 85 ? 6.395 -17.799 4.694 1.00 85.69 85 THR A C 1
ATOM 648 O O . THR A 1 85 ? 5.391 -17.334 5.226 1.00 85.69 85 THR A O 1
ATOM 651 N N . LEU A 1 86 ? 6.520 -19.108 4.465 1.00 81.00 86 LEU A N 1
ATOM 652 C CA . LEU A 1 86 ? 5.460 -20.066 4.767 1.00 81.00 86 LEU A CA 1
ATOM 653 C C . LEU A 1 86 ? 5.258 -20.232 6.281 1.00 81.00 86 LEU A C 1
ATOM 655 O O . LEU A 1 86 ? 4.123 -20.256 6.750 1.00 81.00 86 LEU A O 1
ATOM 659 N N . LYS A 1 87 ? 6.334 -20.269 7.083 1.00 81.88 87 LYS A N 1
ATOM 660 C CA . LYS A 1 87 ? 6.226 -20.246 8.555 1.00 81.88 87 LYS A CA 1
ATOM 661 C C . LYS A 1 87 ? 5.617 -18.944 9.066 1.00 81.88 87 LYS A C 1
ATOM 663 O O . LYS A 1 87 ? 4.859 -18.996 10.033 1.00 81.88 87 LYS A O 1
ATOM 668 N N . ALA A 1 88 ? 5.938 -17.805 8.453 1.00 84.44 88 ALA A N 1
ATOM 669 C CA . ALA A 1 88 ? 5.306 -16.530 8.776 1.00 84.44 88 ALA A CA 1
ATOM 670 C C . ALA A 1 88 ? 3.809 -16.565 8.436 1.00 84.44 88 ALA A C 1
ATOM 672 O O . ALA A 1 88 ? 2.997 -16.275 9.305 1.00 84.44 88 ALA A O 1
ATOM 673 N N . GLY A 1 89 ? 3.435 -17.057 7.250 1.00 85.00 89 GLY A N 1
ATOM 674 C CA . GLY A 1 89 ? 2.038 -17.215 6.838 1.00 85.00 89 GLY A CA 1
ATOM 675 C C . GLY A 1 89 ? 1.238 -18.156 7.743 1.00 85.00 89 GLY A C 1
ATOM 676 O O . GLY A 1 89 ? 0.124 -17.833 8.138 1.00 85.00 89 GLY A O 1
ATOM 677 N N . VAL A 1 90 ? 1.809 -19.293 8.157 1.00 86.81 90 VAL A N 1
ATOM 678 C CA . VAL A 1 90 ? 1.156 -20.207 9.114 1.00 86.81 90 VAL A CA 1
ATOM 679 C C . VAL A 1 90 ? 1.011 -19.564 10.495 1.00 86.81 90 VAL A C 1
ATOM 681 O O . VAL A 1 90 ? -0.006 -19.780 11.153 1.00 86.81 90 VAL A O 1
ATOM 684 N N . ARG A 1 91 ? 1.993 -18.774 10.954 1.00 87.75 91 ARG A N 1
ATOM 685 C CA . ARG A 1 91 ? 1.857 -18.011 12.206 1.00 87.75 91 ARG A CA 1
ATOM 686 C C . ARG A 1 91 ? 0.761 -16.963 12.096 1.00 87.75 91 ARG A C 1
ATOM 688 O O . ARG A 1 91 ? -0.052 -16.909 13.007 1.00 87.75 91 ARG A O 1
ATOM 695 N N . ASP A 1 92 ? 0.705 -16.218 10.999 1.00 90.81 92 ASP A N 1
ATOM 696 C CA . ASP A 1 92 ? -0.311 -15.189 10.764 1.00 90.81 92 ASP A CA 1
ATOM 697 C C . ASP A 1 92 ? -1.717 -15.778 10.663 1.00 90.81 92 ASP A C 1
ATOM 699 O O . ASP A 1 92 ? -2.649 -15.286 11.287 1.00 90.81 92 ASP A O 1
ATOM 703 N N . ILE A 1 93 ? -1.890 -16.892 9.954 1.00 87.75 93 ILE A N 1
ATOM 704 C CA . ILE A 1 93 ? -3.184 -17.584 9.903 1.00 87.75 93 ILE A CA 1
ATOM 705 C C . ILE A 1 93 ? -3.562 -18.105 11.293 1.00 87.75 93 ILE A C 1
ATOM 707 O O . ILE A 1 93 ? -4.725 -18.053 11.691 1.00 87.75 93 ILE A O 1
ATOM 711 N N . ARG A 1 94 ? -2.591 -18.598 12.067 1.00 90.69 94 ARG A N 1
ATOM 712 C CA . ARG A 1 94 ? -2.839 -19.089 13.425 1.00 90.69 94 ARG A CA 1
ATOM 713 C C . ARG A 1 94 ? -3.189 -17.954 14.385 1.00 90.69 94 ARG A C 1
ATOM 715 O O . ARG A 1 94 ? -4.083 -18.145 15.206 1.00 90.69 94 ARG A O 1
ATOM 722 N N . THR A 1 95 ? -2.544 -16.792 14.277 1.00 90.19 95 THR A N 1
ATOM 723 C CA . THR A 1 95 ? -2.892 -15.604 15.066 1.00 90.19 95 THR A CA 1
ATOM 724 C C . THR A 1 95 ? -4.255 -15.069 14.652 1.00 90.19 95 THR A C 1
ATOM 726 O O . THR A 1 95 ? -5.075 -14.857 15.534 1.00 90.19 95 THR A O 1
ATOM 729 N N . GLN A 1 96 ? -4.563 -14.979 13.355 1.00 89.19 96 GLN A N 1
ATOM 730 C CA . GLN A 1 96 ? -5.888 -14.593 12.853 1.00 89.19 96 GLN A CA 1
ATOM 731 C C . GLN A 1 96 ? -6.996 -15.551 13.313 1.00 89.19 96 GLN A C 1
ATOM 733 O O . GLN A 1 96 ? -8.060 -15.123 13.752 1.00 89.19 96 GLN A O 1
ATOM 738 N N . ALA A 1 97 ? -6.759 -16.864 13.271 1.00 86.94 97 ALA A N 1
ATOM 739 C CA . ALA A 1 97 ? -7.716 -17.842 13.779 1.00 86.94 97 ALA A CA 1
ATOM 740 C C . ALA A 1 97 ? -7.892 -17.725 15.302 1.00 86.94 97 ALA A C 1
ATOM 742 O O . ALA A 1 97 ? -8.988 -17.940 15.820 1.00 86.94 97 ALA A O 1
ATOM 743 N N . GLN A 1 98 ? -6.829 -17.387 16.034 1.00 91.00 98 GLN A N 1
ATOM 744 C CA . GLN A 1 98 ? -6.881 -17.188 17.478 1.00 91.00 98 GLN A CA 1
ATOM 745 C C . GLN A 1 98 ? -7.594 -15.881 17.851 1.00 91.00 98 GLN A C 1
ATOM 747 O O . GLN A 1 98 ? -8.402 -15.898 18.778 1.00 91.00 98 GLN A O 1
ATOM 752 N N . THR A 1 99 ? -7.373 -14.785 17.121 1.00 89.88 99 THR A N 1
ATOM 753 C CA . THR A 1 99 ? -8.091 -13.518 17.323 1.00 89.88 99 THR A CA 1
ATOM 754 C C . THR A 1 99 ? -9.565 -13.671 16.972 1.00 89.88 99 THR A C 1
ATOM 756 O O . THR A 1 99 ? -10.407 -13.328 17.792 1.00 89.88 99 THR A O 1
ATOM 759 N N . ALA A 1 100 ? -9.895 -14.303 15.842 1.00 86.38 100 ALA A N 1
ATOM 760 C CA . ALA A 1 100 ? -11.281 -14.574 15.459 1.00 86.38 100 ALA A CA 1
ATOM 761 C C . ALA A 1 100 ? -12.005 -15.465 16.486 1.00 86.38 100 ALA A C 1
ATOM 763 O O . ALA A 1 100 ? -13.170 -15.236 16.811 1.00 86.38 100 ALA A O 1
ATOM 764 N N . ARG A 1 101 ? -11.314 -16.465 17.058 1.00 89.62 101 ARG A N 1
ATOM 765 C CA . ARG A 1 101 ? -11.856 -17.268 18.170 1.00 89.62 101 ARG A CA 1
ATOM 766 C C . ARG A 1 101 ? -12.081 -16.422 19.421 1.00 89.62 101 ARG A C 1
ATOM 768 O O . ARG A 1 101 ? -13.141 -16.528 20.023 1.00 89.62 101 ARG A O 1
ATOM 775 N N . GLN A 1 102 ? -11.131 -15.565 19.789 1.00 91.25 102 GLN A N 1
ATOM 776 C CA . GLN A 1 102 ? -11.274 -14.672 20.942 1.00 91.25 102 GLN A CA 1
ATOM 777 C C . GLN A 1 102 ? -12.413 -13.663 20.766 1.00 91.25 102 GLN A C 1
ATOM 779 O O . GLN A 1 102 ? -13.145 -13.411 21.720 1.00 91.25 102 GLN A O 1
ATOM 784 N N . GLU A 1 103 ? -12.590 -13.110 19.568 1.00 89.38 103 GLU A N 1
ATOM 785 C CA . GLU A 1 103 ? -13.698 -12.210 19.237 1.00 89.38 103 GLU A CA 1
ATOM 786 C C . GLU A 1 103 ? -15.041 -12.929 19.313 1.00 89.38 103 GLU A C 1
ATOM 788 O O . GLU A 1 103 ? -15.956 -12.440 19.973 1.00 89.38 103 GLU A O 1
ATOM 793 N N . ARG A 1 104 ? -15.146 -14.131 18.734 1.00 87.94 104 ARG A N 1
ATOM 794 C CA . ARG A 1 104 ? -16.347 -14.967 18.852 1.00 87.94 104 ARG A CA 1
ATOM 795 C C . ARG A 1 104 ? -16.659 -15.294 20.314 1.00 87.94 104 ARG A C 1
ATOM 797 O O . ARG A 1 104 ? -17.807 -15.188 20.732 1.00 87.94 104 ARG A O 1
ATOM 804 N N . ASP A 1 105 ? -15.656 -15.666 21.103 1.00 89.12 105 ASP A N 1
ATOM 805 C CA . ASP A 1 105 ? -15.841 -16.027 22.512 1.00 89.12 105 ASP A CA 1
ATOM 806 C C . ASP A 1 105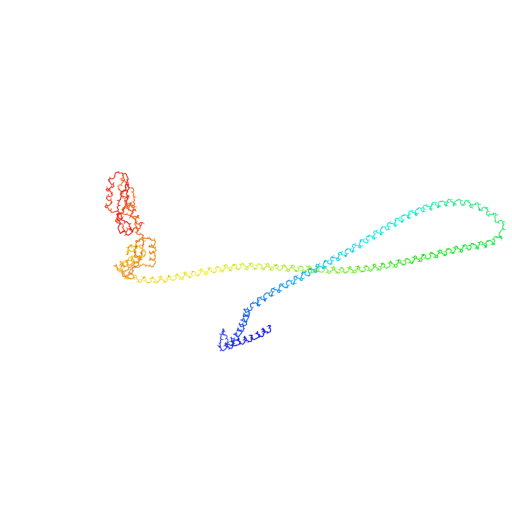 ? -16.158 -14.803 23.393 1.00 89.12 105 ASP A C 1
ATOM 808 O O . ASP A 1 105 ? -16.780 -14.947 24.447 1.00 89.12 105 ASP A O 1
ATOM 812 N N . LYS A 1 106 ? -15.744 -13.593 22.994 1.00 91.00 106 LYS A N 1
ATOM 813 C CA . LYS A 1 106 ? -16.216 -12.338 23.603 1.00 91.00 106 LYS A CA 1
ATOM 814 C C . LYS A 1 106 ? -17.667 -12.063 23.220 1.00 91.00 106 LYS A C 1
ATOM 816 O O . LYS A 1 106 ? -18.488 -11.884 24.108 1.00 91.00 106 LYS A O 1
ATOM 821 N N . ALA A 1 107 ? -18.002 -12.146 21.933 1.00 86.56 107 ALA A N 1
ATOM 822 C CA . ALA A 1 107 ? -19.359 -11.920 21.442 1.00 86.56 107 ALA A CA 1
ATOM 823 C C . ALA A 1 107 ? -20.382 -12.890 22.063 1.00 86.56 107 ALA A C 1
ATOM 825 O O . ALA A 1 107 ? -21.499 -12.488 22.380 1.00 86.56 107 ALA A O 1
ATOM 826 N N . LEU A 1 108 ? -20.003 -14.153 22.289 1.00 89.38 108 LEU A N 1
ATOM 827 C CA . LEU A 1 108 ? -20.845 -15.126 22.991 1.00 89.38 108 LEU A CA 1
ATOM 828 C C . LEU A 1 108 ? -21.075 -14.737 24.458 1.00 89.38 108 LEU A C 1
ATOM 830 O O . LEU A 1 108 ? -22.214 -14.775 24.919 1.00 89.38 108 LEU A O 1
ATOM 834 N N . ARG A 1 109 ? -20.030 -14.298 25.170 1.00 88.38 109 ARG A N 1
ATOM 835 C CA . ARG A 1 109 ? -20.151 -13.807 26.554 1.00 88.38 109 ARG A CA 1
ATOM 836 C C . ARG A 1 109 ? -20.998 -12.537 26.642 1.00 88.38 109 ARG A C 1
ATOM 838 O O . ARG A 1 109 ? -21.834 -12.412 27.535 1.00 88.38 109 ARG A O 1
ATOM 845 N N . ASP A 1 110 ? -20.854 -11.629 25.686 1.00 88.00 110 ASP A N 1
ATOM 846 C CA . ASP A 1 110 ? -21.673 -10.419 25.606 1.00 88.00 110 ASP A CA 1
ATOM 847 C C . ASP A 1 110 ? -23.143 -10.763 25.310 1.00 88.00 110 ASP A C 1
ATOM 849 O O . ASP A 1 110 ? -24.057 -10.220 25.930 1.00 88.00 110 ASP A O 1
ATOM 853 N N . ALA A 1 111 ? -23.399 -11.736 24.433 1.00 86.50 111 ALA A N 1
ATOM 854 C CA . ALA A 1 111 ? -24.750 -12.224 24.174 1.00 86.50 111 ALA A CA 1
ATOM 855 C C . ALA A 1 111 ? -25.372 -12.907 25.407 1.00 86.50 111 ALA A C 1
ATOM 857 O O . ALA A 1 111 ? -26.556 -12.709 25.686 1.00 86.50 111 ALA A O 1
ATOM 858 N N . GLU A 1 112 ? -24.602 -13.686 26.170 1.00 88.50 112 GLU A N 1
ATOM 859 C CA . GLU A 1 112 ? -25.059 -14.309 27.420 1.00 88.50 112 GLU A CA 1
ATOM 860 C C . GLU A 1 112 ? -25.359 -13.276 28.508 1.00 88.50 112 GLU A C 1
ATOM 862 O O . GLU A 1 112 ? -26.415 -13.345 29.138 1.00 88.50 112 GLU A O 1
ATOM 867 N N . THR A 1 113 ? -24.493 -12.277 28.690 1.00 89.88 113 THR A N 1
ATOM 868 C CA . THR A 1 113 ? -24.738 -11.192 29.653 1.00 89.88 113 THR A CA 1
ATOM 869 C C . THR A 1 113 ? -25.964 -10.368 29.268 1.00 89.88 113 THR A C 1
ATOM 871 O O . THR A 1 113 ? -26.789 -10.068 30.132 1.00 89.88 113 THR A O 1
ATOM 874 N N . GLN A 1 114 ? -26.167 -10.080 27.978 1.00 87.56 114 GLN A N 1
ATOM 875 C CA . GLN A 1 114 ? -27.389 -9.430 27.501 1.00 87.56 114 GLN A CA 1
ATOM 876 C C . GLN A 1 114 ? -28.636 -10.293 27.715 1.00 87.56 114 GLN A C 1
ATOM 878 O O . GLN A 1 114 ? -29.677 -9.766 28.110 1.00 87.56 114 GLN A O 1
ATOM 883 N N . ARG A 1 115 ? -28.561 -11.610 27.487 1.00 87.81 115 ARG A N 1
ATOM 884 C CA . ARG A 1 115 ? -29.672 -12.536 27.768 1.00 87.81 115 ARG A CA 1
ATOM 885 C C . ARG A 1 115 ? -30.002 -12.569 29.259 1.00 87.81 115 ARG A C 1
ATOM 887 O O . ARG A 1 115 ? -31.172 -12.451 29.612 1.00 87.81 115 ARG A O 1
ATOM 894 N N . ALA A 1 116 ? -28.994 -12.640 30.126 1.00 89.44 116 ALA A N 1
ATOM 895 C CA . ALA A 1 116 ? -29.175 -12.587 31.575 1.00 89.44 116 ALA A CA 1
ATOM 896 C C . ALA A 1 116 ? -29.782 -11.246 32.027 1.00 89.44 116 ALA A C 1
ATOM 898 O O . ALA A 1 116 ? -30.723 -11.231 32.820 1.00 89.44 116 ALA A O 1
ATOM 899 N N . ALA A 1 117 ? -29.315 -10.124 31.470 1.00 89.00 117 ALA A N 1
ATOM 900 C CA . ALA A 1 117 ? -29.859 -8.796 31.747 1.00 89.00 117 ALA A CA 1
ATOM 901 C C . ALA A 1 117 ? -31.320 -8.660 31.289 1.00 89.00 117 ALA A C 1
ATOM 903 O O . ALA A 1 117 ? -32.153 -8.148 32.036 1.00 89.00 117 ALA A O 1
ATOM 904 N N . ARG A 1 118 ? -31.663 -9.173 30.099 1.00 87.00 118 ARG A N 1
ATOM 905 C CA . ARG A 1 118 ? -33.054 -9.221 29.620 1.00 87.00 118 ARG A CA 1
ATOM 906 C C . ARG A 1 118 ? -33.929 -10.082 30.525 1.00 87.00 118 ARG A C 1
ATOM 908 O O . ARG A 1 118 ? -35.033 -9.665 30.852 1.00 87.00 118 ARG A O 1
ATOM 915 N N . GLN A 1 119 ? -33.437 -11.233 30.977 1.00 90.38 119 GLN A N 1
ATOM 916 C CA . GLN A 1 119 ? -34.191 -12.108 31.874 1.00 90.38 119 GLN A CA 1
ATOM 917 C C . GLN A 1 119 ? -34.442 -11.453 33.239 1.00 90.38 119 GLN A C 1
ATOM 919 O O . GLN A 1 119 ? -35.543 -11.547 33.786 1.00 90.38 119 GLN A O 1
ATOM 924 N N . LEU A 1 120 ? -33.449 -10.734 33.768 1.00 89.12 120 LEU A N 1
ATOM 925 C CA . LEU A 1 120 ? -33.599 -9.924 34.976 1.00 89.12 120 LEU A CA 1
ATOM 926 C C . LEU A 1 120 ? -34.628 -8.808 34.776 1.00 89.12 120 LEU A C 1
ATOM 928 O O . LEU A 1 120 ? -35.490 -8.632 35.634 1.00 89.12 120 LEU A O 1
ATOM 932 N N . ALA A 1 121 ? -34.588 -8.103 33.643 1.00 87.00 121 ALA A N 1
ATOM 933 C CA . ALA A 1 121 ? -35.555 -7.057 33.315 1.00 87.00 121 ALA A CA 1
ATOM 934 C C . ALA A 1 121 ? -36.987 -7.608 33.185 1.00 87.00 121 ALA A C 1
ATOM 936 O O . ALA A 1 121 ? -37.918 -7.013 33.723 1.00 87.00 121 ALA A O 1
ATOM 937 N N . ILE A 1 122 ? -37.164 -8.772 32.547 1.00 85.50 122 ILE A N 1
ATOM 938 C CA . ILE A 1 122 ? -38.459 -9.468 32.466 1.00 85.50 122 ILE A CA 1
ATOM 939 C C . ILE A 1 122 ? -38.945 -9.834 33.872 1.00 85.50 122 ILE A C 1
ATOM 941 O O . ILE A 1 122 ? -40.058 -9.482 34.247 1.00 85.50 122 ILE A O 1
ATOM 945 N N . THR A 1 123 ? -38.081 -10.431 34.696 1.00 90.62 123 THR A N 1
ATOM 946 C CA . THR A 1 123 ? -38.430 -10.811 36.075 1.00 90.62 123 THR A CA 1
ATOM 947 C C . THR A 1 123 ? -38.803 -9.593 36.930 1.00 90.62 123 THR A C 1
ATOM 949 O O . THR A 1 123 ? -39.720 -9.660 37.747 1.00 90.62 123 THR A O 1
ATOM 952 N N . GLN A 1 124 ? -38.109 -8.462 36.760 1.00 89.19 124 GLN A N 1
ATOM 953 C CA . GLN A 1 124 ? -38.440 -7.210 37.445 1.00 89.19 124 GLN A CA 1
ATOM 954 C C . GLN A 1 124 ? -39.780 -6.643 36.976 1.00 89.19 124 GLN A C 1
ATOM 956 O O . GLN A 1 124 ? -40.587 -6.246 37.815 1.00 89.19 124 GLN A O 1
ATOM 961 N N . ARG A 1 125 ? -40.044 -6.652 35.664 1.00 89.94 125 ARG A N 1
ATOM 962 C CA . ARG A 1 125 ? -41.327 -6.226 35.095 1.00 89.94 125 ARG A CA 1
ATOM 963 C C . ARG A 1 125 ? -42.477 -7.080 35.622 1.00 89.94 125 ARG A C 1
ATOM 965 O O . ARG A 1 125 ? -43.503 -6.533 36.010 1.00 89.94 125 ARG A O 1
ATOM 972 N N . ASP A 1 126 ? -42.299 -8.395 35.683 1.00 88.00 126 ASP A N 1
ATOM 973 C CA . ASP A 1 126 ? -43.340 -9.314 36.143 1.00 88.00 126 ASP A CA 1
ATOM 974 C C . ASP A 1 126 ? -43.601 -9.153 37.652 1.00 88.00 126 ASP A C 1
ATOM 976 O O . ASP A 1 126 ? -44.755 -9.121 38.079 1.00 88.00 126 ASP A O 1
ATOM 980 N N . ARG A 1 127 ? -42.556 -8.929 38.465 1.00 90.81 127 ARG A N 1
ATOM 981 C CA . ARG A 1 127 ? -42.716 -8.556 39.885 1.00 90.81 127 ARG A CA 1
ATOM 982 C C . ARG A 1 127 ? -43.430 -7.217 40.058 1.00 90.81 127 ARG A C 1
ATOM 984 O O . ARG A 1 127 ? -44.296 -7.109 40.920 1.00 90.81 127 ARG A O 1
ATOM 991 N N . ALA A 1 128 ? -43.094 -6.213 39.250 1.00 83.56 128 ALA A N 1
ATOM 992 C CA . ALA A 1 128 ? -43.760 -4.913 39.289 1.00 83.56 128 ALA A CA 1
ATOM 993 C C . ALA A 1 128 ? -45.241 -5.026 38.883 1.00 83.56 128 ALA A C 1
ATOM 995 O O . ALA A 1 128 ? -46.100 -4.425 39.523 1.00 83.56 128 ALA A O 1
ATOM 996 N N . ALA A 1 129 ? -45.558 -5.850 37.880 1.00 85.50 129 ALA A N 1
ATOM 997 C CA . ALA A 1 129 ? -46.934 -6.136 37.481 1.00 85.50 129 ALA A CA 1
ATOM 998 C C . ALA A 1 129 ? -47.721 -6.844 38.599 1.00 85.50 129 ALA A C 1
ATOM 1000 O O . ALA A 1 129 ? -48.857 -6.468 38.879 1.00 85.50 129 ALA A O 1
ATOM 1001 N N . GLN A 1 130 ? -47.108 -7.814 39.288 1.00 88.06 130 GLN A N 1
ATOM 1002 C CA . GLN A 1 130 ? -47.714 -8.469 40.453 1.00 88.06 130 GLN A CA 1
ATOM 1003 C C . GLN A 1 130 ? -47.958 -7.490 41.607 1.00 88.06 130 GLN A C 1
ATOM 1005 O O . GLN A 1 130 ? -49.038 -7.504 42.193 1.00 88.06 130 GLN A O 1
ATOM 1010 N N . GLN A 1 131 ? -46.996 -6.609 41.901 1.00 87.81 131 GLN A N 1
ATOM 1011 C CA . GLN A 1 131 ? -47.147 -5.567 42.922 1.00 87.81 131 GLN A CA 1
ATOM 1012 C C . GLN A 1 131 ? -48.268 -4.581 42.580 1.00 87.81 131 GLN A C 1
ATOM 1014 O O . GLN A 1 131 ? -49.040 -4.196 43.458 1.00 87.81 131 GLN A O 1
ATOM 1019 N N . LEU A 1 132 ? -48.391 -4.195 41.307 1.00 86.25 132 LEU A N 1
ATOM 1020 C CA . LEU A 1 132 ? -49.473 -3.331 40.844 1.00 86.25 132 LEU A CA 1
ATOM 1021 C C . LEU A 1 132 ? -50.835 -4.021 40.996 1.00 86.25 132 LEU A C 1
ATOM 1023 O O . LEU A 1 132 ? -51.772 -3.403 41.495 1.00 86.25 132 LEU A O 1
ATOM 1027 N N . ALA A 1 133 ? -50.932 -5.303 40.635 1.00 88.75 133 ALA A N 1
ATOM 1028 C CA . ALA A 1 133 ? -52.156 -6.083 40.795 1.00 88.75 133 ALA A CA 1
ATOM 1029 C C . ALA A 1 133 ? -52.560 -6.228 42.274 1.00 88.75 133 ALA A C 1
ATOM 1031 O O . ALA A 1 133 ? -53.728 -6.034 42.614 1.00 88.75 133 ALA A O 1
ATOM 1032 N N . SER A 1 134 ? -51.605 -6.497 43.175 1.00 87.38 134 SER A N 1
ATOM 1033 C CA . SER A 1 134 ? -51.889 -6.559 44.614 1.00 87.38 134 SER A CA 1
ATOM 1034 C C . SER A 1 134 ? -52.293 -5.198 45.182 1.00 87.38 134 SER A C 1
ATOM 1036 O O . SER A 1 134 ? -53.239 -5.125 45.960 1.00 87.38 134 SER A O 1
ATOM 1038 N N . ALA A 1 135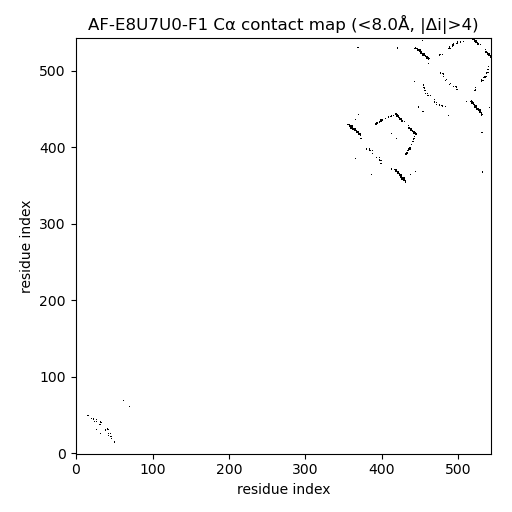 ? -51.645 -4.112 44.747 1.00 82.31 135 ALA A N 1
ATOM 1039 C CA . ALA A 1 135 ? -51.998 -2.757 45.166 1.00 82.31 135 ALA A CA 1
ATOM 1040 C C . ALA A 1 135 ? -53.393 -2.341 44.667 1.00 82.31 135 ALA A C 1
ATOM 1042 O O . ALA A 1 135 ? -54.140 -1.688 45.392 1.00 82.31 135 ALA A O 1
ATOM 1043 N N . GLN A 1 136 ? -53.784 -2.750 43.455 1.00 86.25 136 GLN A N 1
ATOM 1044 C CA . GLN A 1 136 ? -55.138 -2.539 42.934 1.00 86.25 136 GLN A CA 1
ATOM 1045 C C . GLN A 1 136 ? -56.189 -3.323 43.730 1.00 86.25 136 GLN A C 1
ATOM 1047 O O . GLN A 1 136 ? -57.239 -2.772 44.053 1.00 86.25 136 GLN A O 1
ATOM 1052 N N . GLN A 1 137 ? -55.906 -4.577 44.099 1.00 87.94 137 GLN A N 1
ATOM 1053 C CA . GLN A 1 137 ? -56.797 -5.363 44.958 1.00 87.94 137 GLN A CA 1
ATOM 1054 C C . GLN A 1 137 ? -56.925 -4.770 46.364 1.00 87.94 137 GLN A C 1
ATOM 1056 O O . GLN A 1 137 ? -58.023 -4.731 46.918 1.00 87.94 137 GLN A O 1
ATOM 1061 N N . GLU A 1 138 ? -55.823 -4.298 46.946 1.00 84.31 138 GLU A N 1
ATOM 1062 C CA . GLU A 1 138 ? -55.831 -3.639 48.251 1.00 84.31 138 GLU A CA 1
ATOM 1063 C C . GLU A 1 138 ? -56.621 -2.329 48.198 1.00 84.31 138 GLU A C 1
ATOM 1065 O O . GLU A 1 138 ? -57.475 -2.095 49.050 1.00 84.31 138 GLU A O 1
ATOM 1070 N N . ARG A 1 139 ? -56.448 -1.538 47.133 1.00 83.62 139 ARG A N 1
ATOM 1071 C CA . ARG A 1 139 ? -57.251 -0.336 46.883 1.00 83.62 139 ARG A CA 1
ATOM 1072 C C . ARG A 1 139 ? -58.743 -0.654 46.751 1.00 83.62 139 ARG A C 1
ATOM 1074 O O . ARG A 1 139 ? -59.544 0.012 47.396 1.00 83.62 139 ARG A O 1
ATOM 1081 N N . ALA A 1 140 ? -59.116 -1.703 46.016 1.00 84.94 140 ALA A N 1
ATOM 1082 C CA . ALA A 1 140 ? -60.510 -2.141 45.905 1.00 84.94 140 ALA A CA 1
ATOM 1083 C C . ALA A 1 140 ? -61.095 -2.599 47.258 1.00 84.94 140 ALA A C 1
ATOM 1085 O O . ALA A 1 140 ? -62.245 -2.298 47.574 1.00 84.94 140 ALA A O 1
ATOM 1086 N N . ARG A 1 141 ? -60.303 -3.284 48.098 1.00 88.94 141 ARG A N 1
ATOM 1087 C CA . ARG A 1 141 ? -60.715 -3.649 49.467 1.00 88.94 141 ARG A CA 1
ATOM 1088 C C . ARG A 1 141 ? -60.900 -2.425 50.356 1.00 88.94 141 ARG A C 1
ATOM 1090 O O . ARG A 1 141 ? -61.869 -2.377 51.109 1.00 88.94 141 ARG A O 1
ATOM 1097 N N . VAL A 1 142 ? -59.999 -1.448 50.276 1.00 85.19 142 VAL A N 1
ATOM 1098 C CA . VAL A 1 142 ? -60.113 -0.192 51.029 1.00 85.19 142 VAL A CA 1
ATOM 1099 C C . VAL A 1 142 ? -61.342 0.591 50.571 1.00 85.19 142 VAL A C 1
ATOM 1101 O O . VAL A 1 142 ? -62.099 1.060 51.412 1.00 85.19 142 VAL A O 1
ATOM 1104 N N . GLU A 1 143 ? -61.615 0.665 49.268 1.00 82.12 143 GLU A N 1
ATOM 1105 C CA . GLU A 1 143 ? -62.834 1.287 48.731 1.00 82.12 143 GLU A CA 1
ATOM 1106 C C . GLU A 1 143 ? -64.107 0.586 49.248 1.00 82.12 143 GLU A C 1
ATOM 1108 O O . GLU A 1 143 ? -65.040 1.253 49.703 1.00 82.12 143 GLU A O 1
ATOM 1113 N N . GLN A 1 144 ? -64.122 -0.753 49.306 1.00 84.31 144 GLN A N 1
ATOM 1114 C CA . GLN A 1 144 ? -65.214 -1.506 49.939 1.00 84.31 144 GLN A CA 1
ATOM 1115 C C . GLN A 1 144 ? -65.345 -1.202 51.439 1.00 84.31 144 GLN A C 1
ATOM 1117 O O . GLN A 1 144 ? -66.457 -0.984 51.923 1.00 84.31 144 GLN A O 1
ATOM 1122 N N . GLN A 1 145 ? -64.235 -1.141 52.180 1.00 86.50 145 GLN A N 1
ATOM 1123 C CA . GLN A 1 145 ? -64.238 -0.790 53.604 1.00 86.50 145 GLN A CA 1
ATOM 1124 C C . GLN A 1 145 ? -64.757 0.630 53.844 1.00 86.50 145 GLN A C 1
ATOM 1126 O O . GLN A 1 145 ? -65.539 0.832 54.770 1.00 86.50 145 GLN A O 1
ATOM 1131 N N . VAL A 1 146 ? -64.374 1.594 53.004 1.00 84.19 146 VAL A N 1
ATOM 1132 C CA . VAL A 1 146 ? -64.868 2.976 53.065 1.00 84.19 146 VAL A CA 1
ATOM 1133 C C . VAL A 1 146 ? -66.381 3.013 52.838 1.00 84.19 146 VAL A C 1
ATOM 1135 O O . VAL A 1 146 ? -67.082 3.656 53.618 1.00 84.19 146 VAL A O 1
ATOM 1138 N N . SER A 1 147 ? -66.907 2.264 51.860 1.00 81.75 147 SER A N 1
ATOM 1139 C CA . SER A 1 147 ? -68.362 2.170 51.647 1.00 81.75 147 SER A CA 1
ATOM 1140 C C . SER A 1 147 ? -69.093 1.546 52.848 1.00 81.75 147 SER A C 1
ATOM 1142 O O . SER A 1 147 ? -70.066 2.107 53.346 1.00 81.75 147 SER A O 1
ATOM 1144 N N . GLY A 1 148 ? -68.560 0.456 53.414 1.00 88.50 148 GLY A N 1
ATOM 1145 C CA . GLY A 1 148 ? -69.149 -0.199 54.584 1.00 88.50 148 GLY A CA 1
ATOM 1146 C C . GLY A 1 148 ? -69.056 0.637 55.866 1.00 88.50 148 GLY A C 1
ATOM 1147 O O . GLY A 1 148 ? -69.912 0.530 56.747 1.00 88.50 148 GLY A O 1
ATOM 1148 N N . LEU A 1 149 ? -68.033 1.486 55.995 1.00 82.56 149 LEU A N 1
ATOM 1149 C CA . LEU A 1 149 ? -67.924 2.460 57.082 1.00 82.56 149 LEU A CA 1
ATOM 1150 C C . LEU A 1 149 ? -68.927 3.606 56.916 1.00 82.56 149 LEU A C 1
ATOM 1152 O O . LEU A 1 149 ? -69.547 3.995 57.906 1.00 82.56 149 LEU A O 1
ATOM 1156 N N . ALA A 1 150 ? -69.145 4.096 55.693 1.00 78.19 150 ALA A N 1
ATOM 1157 C CA . ALA A 1 150 ? -70.175 5.094 55.409 1.00 78.19 150 ALA A CA 1
ATOM 1158 C C . ALA A 1 150 ? -71.580 4.582 55.787 1.00 78.19 150 ALA A C 1
ATOM 1160 O O . ALA A 1 150 ? -72.335 5.284 56.464 1.00 78.19 150 ALA A O 1
ATOM 1161 N N . ASP A 1 151 ? -71.894 3.320 55.478 1.00 82.69 151 ASP A N 1
ATOM 1162 C CA . ASP A 1 151 ? -73.160 2.690 55.875 1.00 82.69 151 ASP A CA 1
ATOM 1163 C C . ASP A 1 151 ? -73.313 2.561 57.396 1.00 82.69 151 ASP A C 1
ATOM 1165 O O . ASP A 1 151 ? -74.391 2.805 57.949 1.00 82.69 151 ASP A O 1
ATOM 1169 N N . LYS A 1 152 ? -72.233 2.209 58.107 1.00 80.69 152 LYS A N 1
ATOM 1170 C CA . LYS A 1 152 ? -72.230 2.160 59.579 1.00 80.69 152 LYS A CA 1
ATOM 1171 C C . LYS A 1 152 ? -72.466 3.538 60.193 1.00 80.69 152 LYS A C 1
ATOM 1173 O O . LYS A 1 152 ? -73.233 3.638 61.148 1.00 80.69 152 LYS A O 1
ATOM 1178 N N . ILE A 1 153 ? -71.849 4.586 59.644 1.00 82.62 153 ILE A N 1
ATOM 1179 C CA . ILE A 1 153 ? -72.060 5.971 60.086 1.00 82.62 153 ILE A CA 1
ATOM 1180 C C . ILE A 1 153 ? -73.533 6.364 59.915 1.00 82.62 153 ILE A C 1
ATOM 1182 O O . ILE A 1 153 ? -74.140 6.881 60.853 1.00 82.62 153 ILE A O 1
ATOM 1186 N N . ASN A 1 154 ? -74.144 6.042 58.773 1.00 78.12 154 ASN A N 1
ATOM 1187 C CA . ASN A 1 154 ? -75.560 6.325 58.528 1.00 78.12 154 ASN A CA 1
ATOM 1188 C C . ASN A 1 154 ? -76.486 5.586 59.514 1.00 78.12 154 ASN A C 1
ATOM 1190 O O . ASN A 1 154 ? -77.403 6.193 60.070 1.00 78.12 154 ASN A O 1
ATOM 1194 N N . ARG A 1 155 ? -76.211 4.306 59.811 1.00 79.94 155 ARG A N 1
ATOM 1195 C CA . ARG A 1 155 ? -76.964 3.528 60.816 1.00 79.94 155 ARG A CA 1
ATOM 1196 C C . ARG A 1 155 ? -76.818 4.090 62.232 1.00 79.94 155 ARG A C 1
ATOM 1198 O O . ARG A 1 155 ? -77.807 4.166 62.956 1.00 79.94 155 ARG A O 1
ATOM 1205 N N . LEU A 1 156 ? -75.614 4.505 62.630 1.00 80.62 156 LEU A N 1
ATOM 1206 C CA . LEU A 1 156 ? -75.370 5.106 63.948 1.00 80.62 156 LEU A CA 1
ATOM 1207 C C . LEU A 1 156 ? -76.072 6.459 64.104 1.00 80.62 156 LEU A C 1
ATOM 1209 O O . LEU A 1 156 ? -76.620 6.740 65.170 1.00 80.62 156 LEU A O 1
ATOM 1213 N N . ASN A 1 157 ? -76.110 7.274 63.048 1.00 75.44 157 ASN A N 1
ATOM 1214 C CA . ASN A 1 157 ? -76.844 8.540 63.056 1.00 75.44 157 ASN A CA 1
ATOM 1215 C C . ASN A 1 157 ? -78.359 8.324 63.205 1.00 75.44 157 ASN A C 1
ATOM 1217 O O . ASN A 1 157 ? -78.995 9.035 63.984 1.00 75.44 157 ASN A O 1
ATOM 1221 N N . ALA A 1 158 ? -78.923 7.307 62.544 1.00 76.25 158 ALA A N 1
ATOM 1222 C CA . ALA A 1 158 ? -80.325 6.924 62.726 1.00 76.25 158 ALA A CA 1
ATOM 1223 C C . ALA A 1 158 ? -80.617 6.451 64.165 1.00 76.25 158 ALA A C 1
ATOM 1225 O O . ALA A 1 158 ? -81.583 6.901 64.781 1.00 76.25 158 ALA A O 1
ATOM 1226 N N . LEU A 1 159 ? -79.737 5.623 64.744 1.00 76.19 159 LEU A N 1
ATOM 1227 C CA . LEU A 1 159 ? -79.868 5.139 66.125 1.00 76.19 159 LEU A CA 1
ATOM 1228 C C . LEU A 1 159 ? -79.782 6.282 67.152 1.00 76.19 159 LEU A C 1
ATOM 1230 O O . LEU A 1 159 ? -80.505 6.303 68.146 1.00 76.19 159 LEU A O 1
ATOM 1234 N N . ARG A 1 160 ? -78.904 7.264 66.906 1.00 77.12 160 ARG A N 1
ATOM 1235 C CA . ARG A 1 160 ? -78.763 8.460 67.746 1.00 77.12 160 ARG A CA 1
ATOM 1236 C C . ARG A 1 160 ? -80.029 9.320 67.725 1.00 77.12 160 ARG A C 1
ATOM 1238 O O . ARG A 1 160 ? -80.417 9.829 68.775 1.00 77.12 160 ARG A O 1
ATOM 1245 N N . ALA A 1 161 ? -80.679 9.462 66.568 1.00 69.94 161 ALA A N 1
ATOM 1246 C CA . ALA A 1 161 ? -81.957 10.164 66.458 1.00 69.94 161 ALA A CA 1
ATOM 1247 C C . ALA A 1 161 ? -83.070 9.441 67.240 1.00 69.94 161 ALA A C 1
ATOM 1249 O O . ALA A 1 161 ? -83.810 10.082 67.983 1.00 69.94 161 ALA A O 1
ATOM 1250 N N . GLU A 1 162 ? -83.122 8.107 67.168 1.00 70.31 162 GLU A N 1
ATOM 1251 C CA . GLU A 1 162 ? -84.079 7.280 67.918 1.00 70.31 162 GLU A CA 1
ATOM 1252 C C . GLU A 1 162 ? -83.874 7.375 69.445 1.00 70.31 162 GLU A C 1
ATOM 1254 O O . GLU A 1 162 ? -84.833 7.526 70.214 1.00 70.31 162 GLU A O 1
ATOM 1259 N N . LEU A 1 163 ? -82.617 7.345 69.901 1.00 65.38 163 LEU A N 1
ATOM 1260 C CA . LEU A 1 163 ? -82.257 7.499 71.313 1.00 65.38 163 LEU A CA 1
ATOM 1261 C C . LEU A 1 163 ? -82.584 8.901 71.852 1.00 65.38 163 LEU A C 1
ATOM 1263 O O . LEU A 1 163 ? -83.011 9.019 73.000 1.00 65.38 163 LEU A O 1
ATOM 1267 N N . ALA A 1 164 ? -82.462 9.950 71.032 1.00 65.69 164 ALA A N 1
ATOM 1268 C CA . ALA A 1 164 ? -82.846 11.310 71.412 1.00 65.69 164 ALA A CA 1
ATOM 1269 C C . ALA A 1 164 ? -84.363 11.439 71.655 1.00 65.69 164 ALA A C 1
ATOM 1271 O O . ALA A 1 164 ? -84.782 12.056 72.636 1.00 65.69 164 ALA A O 1
ATOM 1272 N N . THR A 1 165 ? -85.194 10.785 70.837 1.00 64.88 165 THR A N 1
ATOM 1273 C CA . THR A 1 165 ? -86.646 10.692 71.076 1.00 64.88 165 THR A CA 1
ATOM 1274 C C . THR A 1 165 ? -86.992 9.900 72.339 1.00 64.88 165 THR A C 1
ATOM 1276 O O . THR A 1 165 ? -87.868 10.318 73.095 1.00 64.88 165 THR A O 1
ATOM 1279 N N . LYS A 1 166 ? -86.271 8.805 72.628 1.00 63.22 166 LYS A N 1
ATOM 1280 C CA . LYS A 1 166 ? -86.469 7.995 73.846 1.00 63.22 166 LYS A CA 1
ATOM 1281 C C . LYS A 1 166 ? -86.050 8.736 75.126 1.00 63.22 166 LYS A C 1
ATOM 1283 O O . LYS A 1 166 ? -86.712 8.598 76.159 1.00 63.22 166 LYS A O 1
ATOM 1288 N N . ALA A 1 167 ? -85.013 9.572 75.055 1.00 57.38 167 ALA A N 1
ATOM 1289 C CA . ALA A 1 167 ? -84.560 10.414 76.163 1.00 57.38 167 ALA A CA 1
ATOM 1290 C C . ALA A 1 167 ? -85.599 11.486 76.557 1.00 57.38 167 ALA A C 1
ATOM 1292 O O . ALA A 1 167 ? -85.852 11.687 77.745 1.00 57.38 167 ALA A O 1
ATOM 1293 N N . ALA A 1 168 ? -86.283 12.096 75.582 1.00 57.09 168 ALA A N 1
ATOM 1294 C CA . ALA A 1 168 ? -87.332 13.091 75.833 1.00 57.09 168 ALA A CA 1
ATOM 1295 C C . ALA A 1 168 ? -88.584 12.504 76.524 1.00 57.09 168 ALA A C 1
ATOM 1297 O O . ALA A 1 168 ? -89.226 13.174 77.335 1.00 57.09 168 ALA A O 1
ATOM 1298 N N . THR A 1 169 ? -88.923 11.238 76.252 1.00 59.91 169 THR A N 1
ATOM 1299 C CA . THR A 1 169 ? -90.011 10.515 76.939 1.00 59.91 169 THR A CA 1
ATOM 1300 C C . THR A 1 169 ? -89.641 10.068 78.356 1.00 59.91 169 THR A C 1
ATOM 1302 O O . THR A 1 169 ? -90.486 10.127 79.248 1.00 59.91 169 THR A O 1
ATOM 1305 N N . GLY A 1 170 ? -88.380 9.693 78.605 1.00 58.31 170 GLY A N 1
ATOM 1306 C CA . GLY A 1 170 ? -87.902 9.298 79.938 1.00 58.31 170 GLY A CA 1
ATOM 1307 C C . GLY A 1 170 ? -87.857 10.458 80.941 1.00 58.31 170 GLY A C 1
ATOM 1308 O O . GLY A 1 170 ? -88.184 10.284 82.114 1.00 58.31 170 GLY A O 1
ATOM 1309 N N . GLN A 1 171 ? -87.553 11.671 80.475 1.00 52.91 171 GLN A N 1
ATOM 1310 C CA . GLN A 1 171 ? -87.515 12.877 81.313 1.00 52.91 171 GLN A CA 1
ATOM 1311 C C . GLN A 1 171 ? -88.893 13.287 81.867 1.00 52.91 171 GLN A C 1
ATOM 1313 O O . GLN A 1 171 ? -88.970 13.882 82.940 1.00 52.91 171 GLN A O 1
ATOM 1318 N N . ARG A 1 172 ? -89.986 12.916 81.183 1.00 55.69 172 ARG A N 1
ATOM 1319 C CA . ARG A 1 172 ? -91.369 13.133 81.650 1.00 55.69 172 ARG A CA 1
ATOM 1320 C C . ARG A 1 172 ? -91.807 12.117 82.711 1.00 55.69 172 ARG A C 1
ATOM 1322 O O . ARG A 1 172 ? -92.597 12.460 83.583 1.00 55.69 172 ARG A O 1
ATOM 1329 N N . ALA A 1 173 ? -91.264 10.899 82.681 1.00 54.84 173 ALA A N 1
ATOM 1330 C CA . ALA A 1 173 ? -91.556 9.859 83.671 1.00 54.84 173 ALA A CA 1
ATOM 1331 C C . ALA A 1 173 ? -90.868 10.121 85.028 1.00 54.84 173 ALA A C 1
ATOM 1333 O O . ALA A 1 173 ? -91.424 9.804 86.077 1.00 54.84 173 ALA A O 1
ATOM 1334 N N . LEU A 1 174 ? -89.697 10.770 85.015 1.00 54.44 174 LEU A N 1
ATOM 1335 C CA . LEU A 1 174 ? -88.890 11.053 86.210 1.00 54.44 174 LEU A CA 1
ATOM 1336 C C . LEU A 1 174 ? -89.467 12.172 87.106 1.00 54.44 174 LEU A C 1
ATOM 1338 O O . LEU A 1 174 ? -89.195 12.215 88.304 1.00 54.44 174 LEU A O 1
ATOM 1342 N N . GLN A 1 175 ? -90.292 13.068 86.552 1.00 52.56 175 GLN A N 1
ATOM 1343 C CA . GLN A 1 175 ? -90.979 14.119 87.319 1.00 52.56 175 GLN A CA 1
ATOM 1344 C C . GLN A 1 175 ? -92.152 13.573 88.152 1.00 52.56 175 GLN A C 1
ATOM 1346 O O . GLN A 1 175 ? -92.516 14.169 89.163 1.00 52.56 175 GLN A O 1
ATOM 1351 N N . LEU A 1 176 ? -92.703 12.414 87.772 1.00 53.91 176 LEU A N 1
ATOM 1352 C CA . LEU A 1 176 ? -93.820 11.762 88.463 1.00 53.91 176 LEU A CA 1
ATOM 1353 C C . LEU A 1 176 ? -93.358 10.962 89.697 1.00 53.91 176 LEU A C 1
ATOM 1355 O O . LEU A 1 176 ? -94.049 10.918 90.713 1.00 53.91 176 LEU A O 1
ATOM 1359 N N . THR A 1 177 ? -92.161 10.373 89.637 1.00 54.78 177 THR A N 1
ATOM 1360 C CA . THR A 1 177 ? -91.575 9.547 90.710 1.00 54.78 177 THR A CA 1
ATOM 1361 C C . THR A 1 177 ? -90.954 10.375 91.841 1.00 54.78 177 THR A C 1
ATOM 1363 O O . THR A 1 177 ? -90.817 9.897 92.965 1.00 54.78 177 THR A O 1
ATOM 1366 N N . LEU A 1 178 ? -90.631 11.646 91.579 1.00 54.31 178 LEU A N 1
ATOM 1367 C CA . LEU A 1 178 ? -90.055 12.580 92.557 1.00 54.31 178 LEU A CA 1
ATOM 1368 C C . LEU A 1 178 ? -91.097 13.118 93.563 1.00 54.31 178 LEU A C 1
ATOM 1370 O O . LEU A 1 178 ? -90.736 13.592 94.639 1.00 54.31 178 LEU A O 1
ATOM 1374 N N . ALA A 1 179 ? -92.392 12.987 93.251 1.00 53.22 179 ALA A N 1
ATOM 1375 C CA . ALA A 1 179 ? -93.502 13.329 94.144 1.00 53.22 179 ALA A CA 1
ATOM 1376 C C . ALA A 1 179 ? -93.808 12.229 95.183 1.00 53.22 179 ALA A C 1
ATOM 1378 O O . ALA A 1 179 ? -94.351 12.520 96.246 1.00 53.22 179 ALA A O 1
ATOM 1379 N N . GLN A 1 180 ? -93.422 10.978 94.906 1.00 50.34 180 GLN A N 1
ATOM 1380 C CA . GLN A 1 180 ? -93.693 9.809 95.758 1.00 50.34 180 GLN A CA 1
ATOM 1381 C C . GLN A 1 180 ? -92.603 9.564 96.819 1.00 50.34 180 GLN A C 1
ATOM 1383 O O . GLN A 1 180 ? -92.853 8.917 97.837 1.00 50.34 180 GLN A O 1
ATOM 1388 N N . ALA A 1 181 ? -91.408 10.134 96.630 1.00 51.25 181 ALA A N 1
ATOM 1389 C CA . ALA A 1 181 ? -90.269 9.982 97.538 1.00 51.25 181 ALA A CA 1
ATOM 1390 C C . ALA A 1 181 ? -90.368 10.819 98.834 1.00 51.25 181 ALA A C 1
ATOM 1392 O O . ALA A 1 181 ? -89.615 10.577 99.770 1.00 51.25 181 ALA A O 1
ATOM 1393 N N . LYS A 1 182 ? -91.316 11.765 98.938 1.00 53.66 182 LYS A N 1
ATOM 1394 C CA . LYS A 1 182 ? -91.544 12.566 100.162 1.00 53.66 182 LYS A CA 1
ATOM 1395 C C . LYS A 1 182 ? -92.320 11.829 101.261 1.00 53.66 182 LYS A C 1
ATOM 1397 O O . LYS A 1 182 ? -92.324 12.266 102.403 1.00 53.66 182 LYS A O 1
ATOM 1402 N N . THR A 1 183 ? -92.982 10.723 100.933 1.00 54.84 183 THR A N 1
ATOM 1403 C CA . THR A 1 183 ? -93.887 10.002 101.849 1.00 54.84 183 THR A CA 1
ATOM 1404 C C . THR A 1 183 ? -93.249 8.815 102.571 1.00 54.84 183 THR A C 1
ATOM 1406 O O . THR A 1 183 ? -93.860 8.246 103.470 1.00 54.84 183 THR A O 1
ATOM 1409 N N . LEU A 1 184 ? -92.018 8.451 102.215 1.00 50.56 184 LEU A N 1
ATOM 1410 C CA . LEU A 1 184 ? -91.298 7.287 102.751 1.00 50.56 184 LEU A CA 1
ATOM 1411 C C . LEU A 1 184 ? -90.014 7.668 103.499 1.00 50.56 184 LEU A C 1
ATOM 1413 O O . LEU A 1 184 ? -89.203 6.818 103.829 1.00 50.56 184 LEU A O 1
ATOM 1417 N N . ASP A 1 185 ? -89.902 8.945 103.849 1.00 50.72 185 ASP A N 1
ATOM 1418 C CA . ASP A 1 185 ? -89.098 9.448 104.968 1.00 50.72 185 ASP A CA 1
ATOM 1419 C C . ASP A 1 185 ? -89.807 9.184 106.318 1.00 50.72 185 ASP A C 1
ATOM 1421 O O . ASP A 1 185 ? -89.310 9.446 107.409 1.00 50.72 185 ASP A O 1
ATOM 1425 N N . ALA A 1 186 ? -91.038 8.669 106.257 1.00 54.47 186 ALA A N 1
ATOM 1426 C CA . ALA A 1 186 ? -91.969 8.814 107.357 1.00 54.47 186 ALA A CA 1
ATOM 1427 C C . ALA A 1 186 ? -91.745 7.860 108.522 1.00 54.47 186 ALA A C 1
ATOM 1429 O O . ALA A 1 186 ? -92.295 8.125 109.584 1.00 54.47 186 ALA A O 1
ATOM 1430 N N . ARG A 1 187 ? -90.991 6.771 108.391 1.00 45.06 187 ARG A N 1
ATOM 1431 C CA . ARG A 1 187 ? -90.679 5.940 109.557 1.00 45.06 187 ARG A CA 1
ATOM 1432 C C . ARG A 1 187 ? -89.589 4.957 109.207 1.00 45.06 187 ARG A C 1
ATOM 1434 O O . ARG A 1 187 ? -89.835 4.012 108.473 1.00 45.06 187 ARG A O 1
ATOM 1441 N N . LEU A 1 188 ? -88.439 5.108 109.850 1.00 50.81 188 LEU A N 1
ATOM 1442 C CA . LEU A 1 188 ? -88.060 4.143 110.887 1.00 50.81 188 LEU A CA 1
ATOM 1443 C C . LEU A 1 188 ? -88.241 2.650 110.527 1.00 50.81 188 LEU A C 1
ATOM 1445 O O . LEU A 1 188 ? -88.585 1.833 111.369 1.00 50.81 188 LEU A O 1
ATOM 1449 N N . GLN A 1 189 ? -87.943 2.275 109.287 1.00 47.56 189 GLN A N 1
ATOM 1450 C CA . GLN A 1 189 ? -87.220 1.040 108.971 1.00 47.56 189 GLN A CA 1
ATOM 1451 C C . GLN A 1 189 ? -85.709 1.316 108.849 1.00 47.56 189 GLN A C 1
ATOM 1453 O O . GLN A 1 189 ? -84.907 0.421 108.601 1.00 47.56 189 GLN A O 1
ATOM 1458 N N . ALA A 1 190 ? -85.326 2.561 109.153 1.00 52.69 190 ALA A N 1
ATOM 1459 C CA . ALA A 1 190 ? -83.990 3.100 109.373 1.00 52.69 190 ALA A CA 1
ATOM 1460 C C . ALA A 1 190 ? -83.131 2.367 110.432 1.00 52.69 190 ALA A C 1
ATOM 1462 O O . ALA A 1 190 ? -82.029 2.815 110.716 1.00 52.69 190 ALA A O 1
ATOM 1463 N N . LEU A 1 191 ? -83.584 1.249 111.008 1.00 48.69 191 LEU A N 1
ATOM 1464 C CA . LEU A 1 191 ? -82.765 0.414 111.897 1.00 48.69 191 LEU A CA 1
ATOM 1465 C C . LEU A 1 191 ? -82.511 -1.012 111.374 1.00 48.69 191 LEU A C 1
ATOM 1467 O O . LEU A 1 191 ? -81.555 -1.640 111.811 1.00 48.69 191 LEU A O 1
ATOM 1471 N N . SER A 1 192 ? -83.289 -1.524 110.413 1.00 49.41 192 SER A N 1
ATOM 1472 C CA . SER A 1 192 ? -83.014 -2.810 109.741 1.00 49.41 192 SER A CA 1
ATOM 1473 C C . SER A 1 192 ? -82.219 -2.639 108.440 1.00 49.41 192 SER A C 1
ATOM 1475 O O . SER A 1 192 ? -81.583 -3.581 107.967 1.00 49.41 192 SER A O 1
ATOM 1477 N N . ALA A 1 193 ? -82.189 -1.419 107.899 1.00 52.84 193 ALA A N 1
ATOM 1478 C CA . ALA A 1 193 ? -81.360 -1.043 106.761 1.00 52.84 193 ALA A CA 1
ATOM 1479 C C . ALA A 1 193 ? -79.854 -1.102 107.075 1.00 52.84 193 A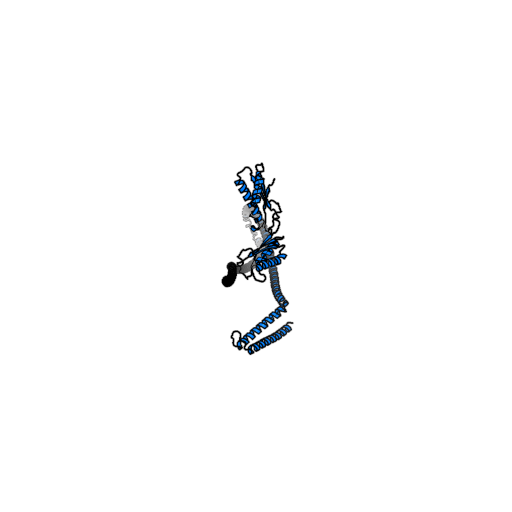LA A C 1
ATOM 1481 O O . ALA A 1 193 ? -79.101 -1.528 106.211 1.00 52.84 193 ALA A O 1
ATOM 1482 N N . GLN A 1 194 ? -79.414 -0.795 108.305 1.00 51.97 194 GLN A N 1
ATOM 1483 C CA . GLN A 1 194 ? -77.983 -0.694 108.653 1.00 51.97 194 GLN A CA 1
ATOM 1484 C C . GLN A 1 194 ? -77.203 -2.022 108.534 1.00 51.97 194 GLN A C 1
ATOM 1486 O O . GLN A 1 194 ? -76.022 -2.014 108.195 1.00 51.97 194 GLN A O 1
ATOM 1491 N N . LEU A 1 195 ? -77.851 -3.174 108.752 1.00 50.00 195 LEU A N 1
ATOM 1492 C CA . LEU A 1 195 ? -77.245 -4.504 108.561 1.00 50.00 195 LEU A CA 1
ATOM 1493 C C . LEU A 1 195 ? -77.287 -4.967 107.091 1.00 50.00 195 LEU A C 1
ATOM 1495 O O . LEU A 1 195 ? -76.322 -5.556 106.611 1.00 50.00 195 LEU A O 1
ATOM 1499 N N . SER A 1 196 ? -78.346 -4.630 106.342 1.00 56.16 196 SER A N 1
ATOM 1500 C CA . SER A 1 196 ? -78.431 -4.898 104.894 1.00 56.16 196 SER A CA 1
ATOM 1501 C C . SER A 1 196 ? -77.524 -3.969 104.070 1.00 56.16 196 SER A C 1
ATOM 1503 O O . SER A 1 196 ? -77.032 -4.350 103.014 1.00 56.16 196 SER A O 1
ATOM 1505 N N . GLU A 1 197 ? -77.259 -2.762 104.574 1.00 59.41 197 GLU A N 1
ATOM 1506 C CA . GLU A 1 197 ? -76.391 -1.746 103.976 1.00 59.41 197 GLU A CA 1
ATOM 1507 C C . GLU A 1 197 ? -74.914 -2.131 104.095 1.00 59.41 197 GLU A C 1
ATOM 1509 O O . GLU A 1 197 ? -74.158 -1.939 103.146 1.00 59.41 197 GLU A O 1
ATOM 1514 N N . LEU A 1 198 ? -74.514 -2.789 105.190 1.00 62.47 198 LEU A N 1
ATOM 1515 C CA . LEU A 1 198 ? -73.171 -3.361 105.330 1.00 62.47 198 LEU A CA 1
ATOM 1516 C C . LEU A 1 198 ? -72.951 -4.555 104.376 1.00 62.47 198 LEU A C 1
ATOM 1518 O O . LEU A 1 198 ? -71.880 -4.696 103.783 1.00 62.47 198 LEU A O 1
ATOM 1522 N N . GLU A 1 199 ? -73.970 -5.396 104.168 1.00 69.12 199 GLU A N 1
ATOM 1523 C CA . GLU A 1 199 ? -73.927 -6.510 103.207 1.00 69.12 199 GLU A CA 1
ATOM 1524 C C . GLU A 1 199 ? -74.010 -6.041 101.743 1.00 69.12 199 GLU A C 1
ATOM 1526 O O . GLU A 1 199 ? -73.313 -6.584 100.880 1.00 69.12 199 GLU A O 1
ATOM 1531 N N . ALA A 1 200 ? -74.800 -5.003 101.455 1.00 69.81 200 ALA A N 1
ATOM 1532 C CA . ALA A 1 200 ? -74.845 -4.333 100.157 1.00 69.81 200 ALA A CA 1
ATOM 1533 C C . ALA A 1 200 ? -73.524 -3.611 99.855 1.00 69.81 200 ALA A C 1
ATOM 1535 O O . ALA A 1 200 ? -73.021 -3.718 98.739 1.00 69.81 200 ALA A O 1
ATOM 1536 N N . SER A 1 201 ? -72.906 -2.975 100.857 1.00 76.50 201 SER A N 1
ATOM 1537 C CA . SER A 1 201 ? -71.573 -2.373 100.755 1.00 76.50 201 SER A CA 1
ATOM 1538 C C . SER A 1 201 ? -70.498 -3.430 100.491 1.00 76.50 201 SER A C 1
ATOM 1540 O O . SER A 1 201 ? -69.649 -3.234 99.629 1.00 76.50 201 SER A O 1
ATOM 1542 N N . ARG A 1 202 ? -70.574 -4.611 101.125 1.00 76.69 202 ARG A N 1
ATOM 1543 C CA . ARG A 1 202 ? -69.670 -5.740 100.839 1.00 76.69 202 ARG A CA 1
ATOM 1544 C C . ARG A 1 202 ? -69.852 -6.310 99.423 1.00 76.69 202 ARG A C 1
ATOM 1546 O O . ARG A 1 202 ? -68.868 -6.731 98.816 1.00 76.69 202 ARG A O 1
ATOM 1553 N N . ARG A 1 203 ? -71.078 -6.327 98.877 1.00 78.38 203 ARG A N 1
ATOM 1554 C CA . ARG A 1 203 ? -71.348 -6.723 97.477 1.00 78.38 203 ARG A CA 1
ATOM 1555 C C . ARG A 1 203 ? -70.856 -5.675 96.477 1.00 78.38 203 ARG A C 1
ATOM 1557 O O . ARG A 1 203 ? -70.159 -6.053 95.544 1.00 78.38 203 ARG A O 1
ATOM 1564 N N . ASP A 1 204 ? -71.116 -4.391 96.722 1.00 82.81 204 ASP A N 1
ATOM 1565 C CA . ASP A 1 204 ? -70.575 -3.276 95.929 1.00 82.81 204 ASP A CA 1
ATOM 1566 C C . ASP A 1 204 ? -69.038 -3.280 95.944 1.00 82.81 204 ASP A C 1
ATOM 1568 O O . ASP A 1 204 ? -68.402 -3.134 94.903 1.00 82.81 204 ASP A O 1
ATOM 1572 N N . LEU A 1 205 ? -68.418 -3.553 97.098 1.00 80.19 205 LEU A N 1
ATOM 1573 C CA . LEU A 1 205 ? -66.964 -3.676 97.205 1.00 80.19 205 LEU A CA 1
ATOM 1574 C C . LEU A 1 205 ? -66.433 -4.876 96.406 1.00 80.19 205 LEU A C 1
ATOM 1576 O O . LEU A 1 205 ? -65.443 -4.736 95.693 1.00 80.19 205 LEU A O 1
ATOM 1580 N N . ASN A 1 206 ? -67.106 -6.029 96.456 1.00 83.06 206 ASN A N 1
ATOM 1581 C CA . ASN A 1 206 ? -66.742 -7.199 95.650 1.00 83.06 206 ASN A CA 1
ATOM 1582 C C . ASN A 1 206 ? -66.927 -6.963 94.139 1.00 83.06 206 ASN A C 1
ATOM 1584 O O . ASN A 1 206 ? -66.098 -7.420 93.353 1.00 83.06 206 ASN A O 1
ATOM 1588 N N . ASP A 1 207 ? -67.964 -6.238 93.714 1.00 83.88 207 ASP A N 1
ATOM 1589 C CA . ASP A 1 207 ? -68.170 -5.887 92.304 1.00 83.88 207 ASP A CA 1
ATOM 1590 C C . ASP A 1 207 ? -67.149 -4.843 91.826 1.00 83.88 207 ASP A C 1
ATOM 1592 O O . ASP A 1 207 ? -66.656 -4.940 90.700 1.00 83.88 207 ASP A O 1
ATOM 1596 N N . ARG A 1 208 ? -66.737 -3.905 92.690 1.00 82.94 208 ARG A N 1
ATOM 1597 C CA . ARG A 1 208 ? -65.618 -2.985 92.423 1.00 82.94 208 ARG A CA 1
ATOM 1598 C C . ARG A 1 208 ? -64.279 -3.709 92.332 1.00 82.94 208 ARG A C 1
ATOM 1600 O O . ARG A 1 208 ? -63.498 -3.372 91.449 1.00 82.94 208 ARG A O 1
ATOM 1607 N N . VAL A 1 209 ? -64.027 -4.710 93.181 1.00 84.81 209 VAL A N 1
ATOM 1608 C CA . VAL A 1 209 ? -62.832 -5.570 93.092 1.00 84.81 209 VAL A CA 1
ATOM 1609 C C . VAL A 1 209 ? -62.843 -6.354 91.778 1.00 84.81 209 VAL A C 1
ATOM 1611 O O . VAL A 1 209 ? -61.870 -6.287 91.040 1.00 84.81 209 VAL A O 1
ATOM 1614 N N . ARG A 1 210 ? -63.967 -6.972 91.388 1.00 84.50 210 ARG A N 1
ATOM 1615 C CA . ARG A 1 210 ? -64.094 -7.661 90.087 1.00 84.50 210 ARG A CA 1
ATOM 1616 C C . ARG A 1 210 ? -63.916 -6.727 88.889 1.00 84.50 210 ARG A C 1
ATOM 1618 O O . ARG A 1 210 ? -63.284 -7.102 87.905 1.00 84.50 210 ARG A O 1
ATOM 1625 N N . GLN A 1 211 ? -64.464 -5.513 88.950 1.00 85.38 211 GLN A N 1
ATOM 1626 C CA . GLN A 1 211 ? -64.253 -4.502 87.910 1.00 85.38 211 GLN A CA 1
ATOM 1627 C C . GLN A 1 211 ? -62.801 -4.010 87.875 1.00 85.38 211 GLN A C 1
ATOM 1629 O O . GLN A 1 211 ? -62.290 -3.733 86.791 1.00 85.38 211 GLN A O 1
ATOM 1634 N N . ALA A 1 212 ? -62.132 -3.904 89.025 1.00 82.31 212 ALA A N 1
ATOM 1635 C CA . ALA A 1 212 ? -60.718 -3.559 89.105 1.00 82.31 212 ALA A CA 1
ATOM 1636 C C . ALA A 1 212 ? -59.832 -4.679 88.540 1.00 82.31 212 ALA A C 1
ATOM 1638 O O . ALA A 1 212 ? -58.961 -4.382 87.728 1.00 82.31 212 ALA A O 1
ATOM 1639 N N . ASP A 1 213 ? -60.116 -5.945 88.859 1.00 83.62 213 ASP A N 1
ATOM 1640 C CA . ASP A 1 213 ? -59.413 -7.111 88.311 1.00 83.62 213 ASP A CA 1
ATOM 1641 C C . ASP A 1 213 ? -59.591 -7.209 86.788 1.00 83.62 213 ASP A C 1
ATOM 1643 O O . ASP A 1 213 ? -58.619 -7.399 86.059 1.00 83.62 213 ASP A O 1
ATOM 1647 N N . ALA A 1 214 ? -60.807 -6.987 86.273 1.00 84.06 214 ALA A N 1
ATOM 1648 C CA . ALA A 1 214 ? -61.064 -6.963 84.831 1.00 84.06 214 ALA A CA 1
ATOM 1649 C C . ALA A 1 214 ? -60.323 -5.813 84.119 1.00 84.06 214 ALA A C 1
ATOM 1651 O O . ALA A 1 214 ? -59.825 -5.984 83.006 1.00 84.06 214 ALA A O 1
ATOM 1652 N N . ARG A 1 215 ? -60.214 -4.639 84.760 1.00 84.19 215 ARG A N 1
ATOM 1653 C CA . ARG A 1 215 ? -59.424 -3.506 84.244 1.00 84.19 215 ARG A CA 1
ATOM 1654 C C . ARG A 1 215 ? -57.922 -3.780 84.300 1.00 84.19 215 ARG A C 1
ATOM 1656 O O . ARG A 1 215 ? -57.224 -3.403 83.365 1.00 84.19 215 ARG A O 1
ATOM 1663 N N . ALA A 1 216 ? -57.436 -4.436 85.353 1.00 82.75 216 ALA A N 1
ATOM 1664 C CA . ALA A 1 216 ? -56.036 -4.827 85.486 1.00 82.75 216 ALA A CA 1
ATOM 1665 C C . ALA A 1 216 ? -55.643 -5.853 84.412 1.00 82.75 216 ALA A C 1
ATOM 1667 O O . ALA A 1 216 ? -54.642 -5.659 83.728 1.00 82.75 216 ALA A O 1
ATOM 1668 N N . GLN A 1 217 ? -56.481 -6.868 84.171 1.00 85.44 217 GLN A N 1
ATOM 1669 C CA . GLN A 1 217 ? -56.275 -7.848 83.097 1.00 85.44 217 GLN A CA 1
ATOM 1670 C C . GLN A 1 217 ? -56.304 -7.203 81.704 1.00 85.44 217 GLN A C 1
ATOM 1672 O O . GLN A 1 217 ? -55.446 -7.495 80.873 1.00 85.44 217 GLN A O 1
ATOM 1677 N N . ALA A 1 218 ? -57.243 -6.283 81.448 1.00 86.94 218 ALA A N 1
ATOM 1678 C CA . ALA A 1 218 ? -57.281 -5.533 80.192 1.00 86.94 218 ALA A CA 1
ATOM 1679 C C . ALA A 1 218 ? -56.004 -4.691 79.994 1.00 86.94 218 ALA A C 1
ATOM 1681 O O . ALA A 1 218 ? -55.396 -4.726 78.922 1.00 86.94 218 ALA A O 1
ATOM 1682 N N . ALA A 1 219 ? -55.544 -4.007 81.045 1.00 84.25 219 ALA A N 1
ATOM 1683 C CA . ALA A 1 219 ? -54.309 -3.229 81.014 1.00 84.25 219 ALA A CA 1
ATOM 1684 C C . ALA A 1 219 ? -53.061 -4.105 80.792 1.00 84.25 219 ALA A C 1
ATOM 1686 O O . ALA A 1 219 ? -52.171 -3.708 80.039 1.00 84.25 219 ALA A O 1
ATOM 1687 N N . GLU A 1 220 ? -52.998 -5.307 81.377 1.00 85.44 220 GLU A N 1
ATOM 1688 C CA . GLU A 1 220 ? -51.929 -6.278 81.107 1.00 85.44 220 GLU A CA 1
ATOM 1689 C C . GLU A 1 220 ? -51.935 -6.739 79.644 1.00 85.44 220 GLU A C 1
ATOM 1691 O O . GLU A 1 220 ? -50.876 -6.769 79.010 1.00 85.44 220 GLU A O 1
ATOM 1696 N N . THR A 1 221 ? -53.106 -7.031 79.065 1.00 89.38 221 THR A N 1
ATOM 1697 C CA . THR A 1 221 ? -53.200 -7.402 77.642 1.00 89.38 221 THR A CA 1
ATOM 1698 C C . THR A 1 221 ? -52.803 -6.259 76.707 1.00 89.38 221 THR A C 1
ATOM 1700 O O . THR A 1 221 ? -52.098 -6.487 75.720 1.00 89.38 221 THR A O 1
ATOM 1703 N N . ASP A 1 222 ? -53.165 -5.018 77.038 1.00 87.06 222 ASP A N 1
ATOM 1704 C CA . ASP A 1 222 ? -52.762 -3.834 76.276 1.00 87.06 222 ASP A CA 1
ATOM 1705 C C . ASP A 1 222 ? -51.253 -3.572 76.391 1.00 87.06 222 ASP A C 1
ATOM 1707 O O . ASP A 1 222 ? -50.602 -3.261 75.389 1.00 87.06 222 ASP A O 1
ATOM 1711 N N . ALA A 1 223 ? -50.663 -3.763 77.577 1.00 84.81 223 ALA A N 1
ATOM 1712 C CA . ALA A 1 223 ? -49.221 -3.652 77.792 1.00 84.81 223 ALA A CA 1
ATOM 1713 C C . ALA A 1 223 ? -48.440 -4.727 77.013 1.00 84.81 223 ALA A C 1
ATOM 1715 O O . ALA A 1 223 ? -47.424 -4.420 76.381 1.00 84.81 223 ALA A O 1
ATOM 1716 N N . GLN A 1 224 ? -48.935 -5.969 76.981 1.00 90.88 224 GLN A N 1
ATOM 1717 C CA . GLN A 1 224 ? -48.360 -7.046 76.168 1.00 90.88 224 GLN A CA 1
ATOM 1718 C C . GLN A 1 224 ? -48.456 -6.734 74.666 1.00 90.88 224 GLN A C 1
ATOM 1720 O O . GLN A 1 224 ? -47.468 -6.877 73.940 1.00 90.88 224 GLN A O 1
ATOM 1725 N N . ALA A 1 225 ? -49.602 -6.235 74.195 1.00 90.31 225 ALA A N 1
ATOM 1726 C CA . ALA A 1 225 ? -49.781 -5.822 72.804 1.00 90.31 225 ALA A CA 1
ATOM 1727 C C . ALA A 1 225 ? -48.880 -4.631 72.428 1.00 90.31 225 ALA A C 1
ATOM 1729 O O . ALA A 1 225 ? -48.325 -4.597 71.325 1.00 90.31 225 ALA A O 1
ATOM 1730 N N . ALA A 1 226 ? -48.694 -3.667 73.332 1.00 86.81 226 ALA A N 1
ATOM 1731 C CA . ALA A 1 226 ? -47.782 -2.543 73.144 1.00 86.81 226 ALA A CA 1
ATOM 1732 C C . ALA A 1 226 ? -46.315 -3.002 73.076 1.00 86.81 226 ALA A C 1
ATOM 1734 O O . ALA A 1 226 ? -45.593 -2.577 72.173 1.00 86.81 226 ALA A O 1
ATOM 1735 N N . SER A 1 227 ? -45.896 -3.922 73.953 1.00 90.50 227 SER A N 1
ATOM 1736 C CA . SER A 1 227 ? -44.556 -4.526 73.925 1.00 90.50 227 SER A CA 1
ATOM 1737 C C . SER A 1 227 ? -44.299 -5.280 72.613 1.00 90.50 227 SER A C 1
ATOM 1739 O O . SER A 1 227 ? -43.284 -5.052 71.953 1.00 90.50 227 SER A O 1
ATOM 1741 N N . ALA A 1 228 ? -45.264 -6.081 72.145 1.00 91.81 228 ALA A N 1
ATOM 1742 C CA . ALA A 1 228 ? -45.167 -6.778 70.861 1.00 91.81 228 ALA A CA 1
ATOM 1743 C C . ALA A 1 228 ? -45.068 -5.805 69.668 1.00 91.81 228 ALA A C 1
ATOM 1745 O O . ALA A 1 228 ? -44.277 -6.019 68.744 1.00 91.81 228 ALA A O 1
ATOM 1746 N N . ARG A 1 229 ? -45.825 -4.697 69.689 1.00 92.69 229 ARG A N 1
ATOM 1747 C CA . ARG A 1 229 ? -45.727 -3.634 68.671 1.00 92.69 229 ARG A CA 1
ATOM 1748 C C . ARG A 1 229 ? -44.366 -2.935 68.703 1.00 92.69 229 ARG A C 1
ATOM 1750 O O . ARG A 1 229 ? -43.813 -2.679 67.635 1.00 92.69 229 ARG A O 1
ATOM 1757 N N . ALA A 1 230 ? -43.817 -2.661 69.887 1.00 89.94 230 ALA A N 1
ATOM 1758 C CA . ALA A 1 230 ? -42.493 -2.060 70.042 1.00 89.94 230 ALA A CA 1
ATOM 1759 C C . ALA A 1 230 ? -41.386 -2.985 69.511 1.00 89.94 230 ALA A C 1
ATOM 1761 O O . ALA A 1 230 ? -40.558 -2.543 68.717 1.00 89.94 230 ALA A O 1
ATOM 1762 N N . GLN A 1 231 ? -41.428 -4.282 69.839 1.00 93.06 231 GLN A N 1
ATOM 1763 C CA . GLN A 1 231 ? -40.493 -5.282 69.304 1.00 93.06 231 GLN A CA 1
ATOM 1764 C C . GLN A 1 231 ? -40.585 -5.393 67.774 1.00 93.06 231 GLN A C 1
ATOM 1766 O O . GLN A 1 231 ? -39.564 -5.406 67.085 1.00 93.06 231 GLN A O 1
ATOM 1771 N N . ALA A 1 232 ? -41.801 -5.401 67.215 1.00 92.44 232 ALA A N 1
ATOM 1772 C CA . ALA A 1 232 ? -42.004 -5.414 65.767 1.00 92.44 232 ALA A CA 1
ATOM 1773 C C . ALA A 1 232 ? -41.486 -4.130 65.091 1.00 92.44 232 ALA A C 1
ATOM 1775 O O . ALA A 1 232 ? -40.906 -4.195 64.005 1.00 92.44 232 ALA A O 1
ATOM 1776 N N . ALA A 1 233 ? -41.666 -2.966 65.721 1.00 87.81 233 ALA A N 1
ATOM 1777 C CA . ALA A 1 233 ? -41.119 -1.701 65.237 1.00 87.81 233 ALA A CA 1
ATOM 1778 C C . ALA A 1 233 ? -39.582 -1.695 65.277 1.00 87.81 233 ALA A C 1
ATOM 1780 O O . ALA A 1 233 ? -38.952 -1.292 64.300 1.00 87.81 233 ALA A O 1
ATOM 1781 N N . GLN A 1 234 ? -38.976 -2.219 66.345 1.00 92.88 234 GLN A N 1
ATOM 1782 C CA . GLN A 1 234 ? -37.523 -2.320 66.497 1.00 92.88 234 GLN A CA 1
ATOM 1783 C C . GLN A 1 234 ? -36.911 -3.291 65.472 1.00 92.88 234 GLN A C 1
ATOM 1785 O O . GLN A 1 234 ? -35.892 -2.980 64.857 1.00 92.88 234 GLN A O 1
ATOM 1790 N N . ALA A 1 235 ? -37.582 -4.413 65.185 1.00 92.69 235 ALA A N 1
ATOM 1791 C CA . ALA A 1 235 ? -37.183 -5.335 64.121 1.00 92.69 235 ALA A CA 1
ATOM 1792 C C . ALA A 1 235 ? -37.254 -4.689 62.723 1.00 92.69 235 ALA A C 1
ATOM 1794 O O . ALA A 1 235 ? -36.358 -4.885 61.899 1.00 92.69 235 ALA A O 1
ATOM 1795 N N . ARG A 1 236 ? -38.290 -3.880 62.453 1.00 94.12 236 ARG A N 1
ATOM 1796 C CA . ARG A 1 236 ? -38.409 -3.117 61.197 1.00 94.12 236 ARG A CA 1
ATOM 1797 C C . ARG A 1 236 ? -37.327 -2.044 61.073 1.00 94.12 236 ARG A C 1
ATOM 1799 O O . ARG A 1 236 ? -36.766 -1.904 59.990 1.00 94.12 236 ARG A O 1
ATOM 1806 N N . ALA A 1 237 ? -37.014 -1.330 62.156 1.00 91.62 237 ALA A N 1
ATOM 1807 C CA . ALA A 1 237 ? -35.936 -0.340 62.189 1.00 91.62 237 ALA A CA 1
ATOM 1808 C C . ALA A 1 237 ? -34.574 -0.992 61.901 1.00 91.62 237 ALA A C 1
ATOM 1810 O O . ALA A 1 237 ? -33.883 -0.567 60.979 1.00 91.62 237 ALA A O 1
ATOM 1811 N N . ALA A 1 238 ? -34.256 -2.111 62.562 1.00 93.12 238 ALA A N 1
ATOM 1812 C CA . ALA A 1 238 ? -33.033 -2.871 62.298 1.00 93.12 238 ALA A CA 1
ATOM 1813 C C . ALA A 1 238 ? -32.958 -3.384 60.845 1.00 93.12 238 ALA A C 1
ATOM 1815 O O . ALA A 1 238 ? -31.893 -3.399 60.225 1.00 93.12 238 ALA A O 1
ATOM 1816 N N . GLN A 1 239 ? -34.089 -3.792 60.257 1.00 94.31 239 GLN A N 1
ATOM 1817 C CA . GLN A 1 239 ? -34.133 -4.192 58.849 1.00 94.31 239 GLN A CA 1
ATOM 1818 C C . GLN A 1 239 ? -33.938 -2.998 57.899 1.00 94.31 239 GLN A C 1
ATOM 1820 O O . GLN A 1 239 ? -33.300 -3.151 56.856 1.00 94.31 239 GLN A O 1
ATOM 1825 N N . ALA A 1 240 ? -34.468 -1.822 58.240 1.00 89.88 240 ALA A N 1
ATOM 1826 C CA . ALA A 1 240 ? -34.264 -0.595 57.477 1.00 89.88 240 ALA A CA 1
ATOM 1827 C C . ALA A 1 240 ? -32.797 -0.139 57.528 1.00 89.88 240 ALA A C 1
ATOM 1829 O O . ALA A 1 240 ? -32.231 0.161 56.480 1.00 89.88 240 ALA A O 1
ATOM 1830 N N . GLU A 1 241 ? -32.153 -0.187 58.696 1.00 92.69 241 GLU A N 1
ATOM 1831 C CA . GLU A 1 241 ? -30.724 0.118 58.859 1.00 92.69 241 GLU A CA 1
ATOM 1832 C C . GLU A 1 241 ? -29.843 -0.799 58.005 1.00 92.69 241 GLU A C 1
ATOM 1834 O O . GLU A 1 241 ? -28.962 -0.319 57.293 1.00 92.69 241 GLU A O 1
ATOM 1839 N N . ARG A 1 242 ? -30.132 -2.109 57.976 1.00 94.62 242 ARG A N 1
ATOM 1840 C CA . ARG A 1 242 ? -29.431 -3.053 57.085 1.00 94.62 242 ARG A CA 1
ATOM 1841 C C . ARG A 1 242 ? -29.605 -2.697 55.610 1.00 94.62 242 ARG A C 1
ATOM 1843 O O . ARG A 1 242 ? -28.638 -2.727 54.859 1.00 94.62 242 ARG A O 1
ATOM 1850 N N . ARG A 1 243 ? -30.815 -2.312 55.187 1.00 94.88 243 ARG A N 1
ATOM 1851 C CA . ARG A 1 243 ? -31.067 -1.882 53.799 1.00 94.88 243 ARG A CA 1
ATOM 1852 C C . ARG A 1 243 ? -30.316 -0.602 53.445 1.00 94.88 243 ARG A C 1
ATOM 1854 O O . ARG A 1 243 ? -29.848 -0.489 52.317 1.00 94.88 243 ARG A O 1
ATOM 1861 N N . VAL A 1 244 ? -30.211 0.345 54.379 1.00 93.81 244 VAL A N 1
ATOM 1862 C CA . VAL A 1 244 ? -29.425 1.571 54.188 1.00 93.81 244 VAL A CA 1
ATOM 1863 C C . VAL A 1 244 ? -27.941 1.234 54.077 1.00 93.81 244 VAL A C 1
ATOM 1865 O O . VAL A 1 244 ? -27.298 1.715 53.151 1.00 93.81 244 VAL A O 1
ATOM 1868 N N . ALA A 1 245 ? -27.412 0.358 54.937 1.00 93.69 245 ALA A N 1
ATOM 1869 C CA . ALA A 1 245 ? -26.027 -0.102 54.849 1.00 93.69 245 ALA A CA 1
ATOM 1870 C C . ALA A 1 245 ? -25.736 -0.788 53.499 1.00 93.69 245 ALA A C 1
ATOM 1872 O O . ALA A 1 245 ? -24.799 -0.399 52.806 1.00 93.69 245 ALA A O 1
ATOM 1873 N N . ASP A 1 246 ? -26.595 -1.720 53.070 1.00 94.25 246 ASP A N 1
ATOM 1874 C CA . ASP A 1 246 ? -26.474 -2.396 51.772 1.00 94.25 246 ASP A CA 1
ATOM 1875 C C . ASP A 1 246 ? -26.543 -1.408 50.597 1.00 94.25 246 ASP A C 1
ATOM 1877 O O . ASP A 1 246 ? -25.802 -1.530 49.618 1.00 94.25 246 ASP A O 1
ATOM 1881 N N . ALA A 1 247 ? -27.446 -0.425 50.667 1.00 90.31 247 ALA A N 1
ATOM 1882 C CA . ALA A 1 247 ? -27.560 0.619 49.656 1.00 90.31 247 ALA A CA 1
ATOM 1883 C C . ALA A 1 247 ? -26.301 1.495 49.615 1.00 90.31 247 ALA A C 1
ATOM 1885 O O . ALA A 1 247 ? -25.814 1.799 48.525 1.00 90.31 247 ALA A O 1
ATOM 1886 N N . GLN A 1 248 ? -25.734 1.832 50.774 1.00 93.50 248 GLN A N 1
ATOM 1887 C CA . GLN A 1 248 ? -24.504 2.610 50.875 1.00 93.50 248 GLN A CA 1
ATOM 1888 C C . GLN A 1 248 ? -23.327 1.869 50.232 1.00 93.50 248 GLN A C 1
ATOM 1890 O O . GLN A 1 248 ? -22.608 2.456 49.426 1.00 93.50 248 GLN A O 1
ATOM 1895 N N . THR A 1 249 ? -23.183 0.565 50.494 1.00 95.06 249 THR A N 1
ATOM 1896 C CA . THR A 1 249 ? -22.157 -0.272 49.851 1.00 95.06 249 THR A CA 1
ATOM 1897 C C . THR A 1 249 ? -22.340 -0.336 48.333 1.00 95.06 249 THR A C 1
ATOM 1899 O O . THR A 1 249 ? -21.374 -0.253 47.576 1.00 95.06 249 THR A O 1
ATOM 1902 N N . ARG A 1 250 ? -23.583 -0.425 47.844 1.00 94.81 250 ARG A N 1
ATOM 1903 C CA . ARG A 1 250 ? -23.856 -0.401 46.395 1.00 94.81 250 ARG A CA 1
ATOM 1904 C C . ARG A 1 250 ? -23.482 0.934 45.757 1.00 94.81 250 ARG A C 1
ATOM 1906 O O . ARG A 1 250 ? -22.981 0.935 44.635 1.00 94.81 250 ARG A O 1
ATOM 1913 N N . VAL A 1 251 ? -23.714 2.050 46.448 1.00 93.88 251 VAL A N 1
ATOM 1914 C CA . VAL A 1 251 ? -23.315 3.383 45.975 1.00 93.88 251 VAL A CA 1
ATOM 1915 C C . VAL A 1 251 ? -21.793 3.500 45.917 1.00 93.88 251 VAL A C 1
ATOM 1917 O O . VAL A 1 251 ? -21.270 3.959 44.903 1.00 93.88 251 VAL A O 1
ATOM 1920 N N . THR A 1 252 ? -21.063 3.032 46.935 1.00 94.19 252 THR A N 1
ATOM 1921 C CA . THR A 1 252 ? -19.590 3.061 46.917 1.00 94.19 252 THR A CA 1
ATOM 1922 C C . THR A 1 252 ? -19.011 2.195 45.799 1.00 94.19 252 THR A C 1
ATOM 1924 O O . THR A 1 252 ? -18.111 2.638 45.085 1.00 94.19 252 THR A O 1
ATOM 1927 N N . ASP A 1 253 ? -19.573 1.005 45.576 1.00 93.12 253 ASP A N 1
ATOM 1928 C CA . ASP A 1 253 ? -19.175 0.121 44.475 1.00 93.12 253 ASP A CA 1
ATOM 1929 C C . ASP A 1 253 ? -19.463 0.747 43.106 1.00 93.12 253 ASP A C 1
ATOM 1931 O O . ASP A 1 253 ? -18.634 0.682 42.194 1.00 93.12 253 ASP A O 1
ATOM 1935 N N . ALA A 1 254 ? -20.634 1.368 42.948 1.00 89.38 254 ALA A N 1
ATOM 1936 C CA . ALA A 1 254 ? -20.999 2.062 41.719 1.00 89.38 254 ALA A CA 1
ATOM 1937 C C . ALA A 1 254 ? -20.051 3.238 41.440 1.00 89.38 254 ALA A C 1
ATOM 1939 O O . ALA A 1 254 ? -19.602 3.396 40.303 1.00 89.38 254 ALA A O 1
ATOM 1940 N N . GLN A 1 255 ? -19.678 4.002 42.470 1.00 93.00 255 GLN A N 1
ATOM 1941 C CA . GLN A 1 255 ? -18.730 5.107 42.349 1.00 93.00 255 GLN A CA 1
ATOM 1942 C C . GLN A 1 255 ? -17.333 4.613 41.945 1.00 93.00 255 GLN A C 1
ATOM 1944 O O . GLN A 1 255 ? -16.706 5.181 41.051 1.00 93.00 255 GLN A O 1
ATOM 1949 N N . ALA A 1 256 ? -16.858 3.515 42.541 1.00 93.56 256 ALA A N 1
ATOM 1950 C CA . ALA A 1 256 ? -15.581 2.907 42.174 1.00 93.56 256 ALA A CA 1
ATOM 1951 C C . ALA A 1 256 ? -15.573 2.429 40.711 1.00 93.56 256 ALA A C 1
ATOM 1953 O O . ALA A 1 256 ? -14.607 2.667 39.982 1.00 93.56 256 ALA A O 1
ATOM 1954 N N . ARG A 1 257 ? -16.671 1.815 40.247 1.00 94.81 257 ARG A N 1
ATOM 1955 C CA . ARG A 1 257 ? -16.832 1.402 38.842 1.00 94.81 257 ARG A CA 1
ATOM 1956 C C . ARG A 1 257 ? -16.867 2.595 37.891 1.00 94.81 257 ARG A C 1
ATOM 1958 O O . ARG A 1 257 ? -16.226 2.536 36.845 1.00 94.81 257 ARG A O 1
ATOM 1965 N N . ALA A 1 258 ? -17.569 3.670 38.248 1.00 91.12 258 ALA A N 1
ATOM 1966 C CA . ALA A 1 258 ? -17.617 4.892 37.449 1.00 91.12 258 ALA A CA 1
ATOM 1967 C C . ALA A 1 258 ? -16.217 5.513 37.289 1.00 91.12 258 ALA A C 1
ATOM 1969 O O . ALA A 1 258 ? -15.797 5.790 36.167 1.00 91.12 258 ALA A O 1
ATOM 1970 N N . ASN A 1 259 ? -15.451 5.616 38.379 1.00 92.75 259 ASN A N 1
ATOM 1971 C CA . ASN A 1 259 ? -14.075 6.126 38.351 1.00 92.75 259 ASN A CA 1
ATOM 1972 C C . ASN A 1 259 ? -13.135 5.237 37.511 1.00 92.75 259 ASN A C 1
ATOM 1974 O O . ASN A 1 259 ? -12.282 5.737 36.771 1.00 92.75 259 ASN A O 1
ATOM 1978 N N . ALA A 1 260 ? -13.292 3.912 37.597 1.00 93.94 260 ALA A N 1
ATOM 1979 C CA . ALA A 1 260 ? -12.518 2.969 36.791 1.00 93.94 260 ALA A CA 1
ATOM 1980 C C . ALA A 1 260 ? -12.833 3.108 35.292 1.00 93.94 260 ALA A C 1
ATOM 1982 O O . ALA A 1 260 ? -11.916 3.158 34.470 1.00 93.94 260 ALA A O 1
ATOM 1983 N N . LEU A 1 261 ? -14.116 3.233 34.937 1.00 91.56 261 LEU A N 1
ATOM 1984 C CA . LEU A 1 261 ? -14.554 3.467 33.558 1.00 91.56 261 LEU A CA 1
ATOM 1985 C C . LEU A 1 261 ? -14.068 4.816 33.023 1.00 91.56 261 LEU A C 1
ATOM 1987 O O . LEU A 1 261 ? -13.646 4.903 31.872 1.00 91.56 261 LEU A O 1
ATOM 1991 N N . GLU A 1 262 ? -14.069 5.864 33.845 1.00 93.00 262 GLU A N 1
ATOM 1992 C CA . GLU A 1 262 ? -13.553 7.168 33.435 1.00 93.00 262 GLU A CA 1
ATOM 1993 C C . GLU A 1 262 ? -12.043 7.119 33.168 1.00 93.00 262 GLU A C 1
ATOM 1995 O O . GLU A 1 262 ? -11.562 7.693 32.190 1.00 93.00 262 GLU A O 1
ATOM 2000 N N . THR A 1 263 ? -11.299 6.367 33.983 1.00 94.81 263 THR A N 1
ATOM 2001 C CA . THR A 1 263 ? -9.866 6.133 33.766 1.00 94.81 263 THR A CA 1
ATOM 2002 C C . THR A 1 263 ? -9.630 5.378 32.456 1.00 94.81 263 THR A C 1
ATOM 2004 O O . THR A 1 263 ? -8.811 5.810 31.646 1.00 94.81 263 THR A O 1
ATOM 2007 N N . GLN A 1 264 ? -10.395 4.311 32.192 1.00 94.00 264 GLN A N 1
ATOM 2008 C CA . GLN A 1 264 ? -10.342 3.585 30.917 1.00 94.00 264 GLN A CA 1
ATOM 2009 C C . GLN A 1 264 ? -10.656 4.493 29.724 1.00 94.00 264 GLN A C 1
ATOM 2011 O O . GLN A 1 264 ? -9.947 4.442 28.720 1.00 94.00 264 GLN A O 1
ATOM 2016 N N . ARG A 1 265 ? -11.671 5.360 29.840 1.00 92.81 265 ARG A N 1
ATOM 2017 C CA . ARG A 1 265 ? -12.013 6.343 28.805 1.00 92.81 265 ARG A CA 1
ATOM 2018 C C . ARG A 1 265 ? -10.835 7.269 28.510 1.00 92.81 265 ARG A C 1
ATOM 2020 O O . ARG A 1 265 ? -10.470 7.408 27.349 1.00 92.81 265 ARG A O 1
ATOM 2027 N N . ARG A 1 266 ? -10.194 7.838 29.537 1.00 94.56 266 ARG A N 1
ATOM 2028 C CA . ARG A 1 266 ? -9.018 8.712 29.364 1.00 94.56 266 ARG A CA 1
ATOM 2029 C C . ARG A 1 266 ? -7.842 7.977 28.716 1.00 94.56 266 ARG A C 1
ATOM 2031 O O . ARG A 1 266 ? -7.152 8.540 27.865 1.00 94.56 266 ARG A O 1
ATOM 2038 N N . THR A 1 267 ? -7.618 6.711 29.077 1.00 94.94 267 THR A N 1
ATOM 2039 C CA . THR A 1 267 ? -6.595 5.875 28.431 1.00 94.94 267 THR A CA 1
ATOM 2040 C C . THR A 1 267 ? -6.908 5.659 26.951 1.00 94.94 267 THR A C 1
ATOM 2042 O O . THR A 1 267 ? -6.022 5.836 26.118 1.00 94.94 267 THR A O 1
ATOM 2045 N N . LEU A 1 268 ? -8.158 5.335 26.608 1.00 91.94 268 LEU A N 1
ATOM 2046 C CA . LEU A 1 268 ? -8.590 5.163 25.219 1.00 91.94 268 LEU A CA 1
ATOM 2047 C C . LEU A 1 268 ? -8.494 6.468 24.418 1.00 91.94 268 LEU A C 1
ATOM 2049 O O . LEU A 1 268 ? -8.026 6.449 23.284 1.00 91.94 268 LEU A O 1
ATOM 2053 N N . GLU A 1 269 ? -8.872 7.606 25.000 1.00 91.62 269 GLU A N 1
ATOM 2054 C CA . GLU A 1 269 ? -8.717 8.930 24.381 1.00 91.62 269 GLU A CA 1
ATOM 2055 C C . GLU A 1 269 ? -7.241 9.237 24.089 1.00 91.62 269 GLU A C 1
ATOM 2057 O O . GLU A 1 269 ? -6.903 9.681 22.991 1.00 91.62 269 GLU A O 1
ATOM 2062 N N . THR A 1 270 ? -6.346 8.913 25.027 1.00 95.12 270 THR A N 1
ATOM 2063 C CA . THR A 1 270 ? -4.896 9.055 24.826 1.00 95.12 270 THR A CA 1
ATOM 2064 C C . THR A 1 270 ? -4.403 8.151 23.694 1.00 95.12 270 THR A C 1
ATOM 2066 O O . THR A 1 270 ? -3.671 8.611 22.820 1.00 95.12 270 THR A O 1
ATOM 2069 N N . GLN A 1 271 ? -4.844 6.889 23.657 1.00 94.31 271 GLN A N 1
ATOM 2070 C CA . GLN A 1 271 ? -4.496 5.943 22.590 1.00 94.31 271 GLN A CA 1
ATOM 2071 C C . GLN A 1 271 ? -5.003 6.401 21.216 1.00 94.31 271 GLN A C 1
ATOM 2073 O O . GLN A 1 271 ? -4.282 6.300 20.223 1.00 94.31 271 GLN A O 1
ATOM 2078 N N . LEU A 1 272 ? -6.220 6.945 21.137 1.00 92.62 272 LEU A N 1
ATOM 2079 C CA . LEU A 1 272 ? -6.750 7.528 19.903 1.00 92.62 272 LEU A CA 1
ATOM 2080 C C . LEU A 1 272 ? -5.918 8.733 19.453 1.00 92.62 272 LEU A C 1
ATOM 2082 O O . LEU A 1 272 ? -5.626 8.855 18.264 1.00 92.62 272 LEU A O 1
ATOM 2086 N N . GLY A 1 273 ? -5.478 9.575 20.392 1.00 94.31 273 GLY A N 1
ATOM 2087 C CA . GLY A 1 273 ? -4.555 10.675 20.119 1.00 94.31 273 GLY A CA 1
ATOM 2088 C C . GLY A 1 273 ? -3.215 10.195 19.552 1.00 94.31 273 GLY A C 1
ATOM 2089 O O . GLY A 1 273 ? -2.759 10.715 18.533 1.00 94.31 273 GLY A O 1
ATOM 2090 N N . THR A 1 274 ? -2.612 9.159 20.146 1.00 95.31 274 THR A N 1
ATOM 2091 C CA . THR A 1 274 ? -1.355 8.584 19.638 1.00 95.31 274 THR A CA 1
ATOM 2092 C C . THR A 1 274 ? -1.533 7.950 18.261 1.00 95.31 274 THR A C 1
ATOM 2094 O O . THR A 1 274 ? -0.724 8.201 17.373 1.00 95.31 274 THR A O 1
ATOM 2097 N N . LEU A 1 275 ? -2.627 7.210 18.033 1.00 94.19 275 LEU A N 1
ATOM 2098 C CA . LEU A 1 275 ? -2.923 6.637 16.716 1.00 94.19 275 LEU A CA 1
ATOM 2099 C C . LEU A 1 275 ? -3.144 7.721 15.652 1.00 94.19 275 LEU A C 1
ATOM 2101 O O . LEU A 1 275 ? -2.720 7.555 14.508 1.00 94.19 275 LEU A O 1
ATOM 2105 N N . ALA A 1 276 ? -3.800 8.828 16.002 1.00 93.06 276 ALA A N 1
ATOM 2106 C CA . ALA A 1 276 ? -3.990 9.949 15.088 1.00 93.06 276 ALA A CA 1
ATOM 2107 C C . ALA A 1 276 ? -2.650 10.604 14.710 1.00 93.06 276 ALA A C 1
ATOM 2109 O O . ALA A 1 276 ? -2.419 10.886 13.531 1.00 93.06 276 ALA A O 1
ATOM 2110 N N . ALA A 1 277 ? -1.748 10.783 15.681 1.00 95.31 277 ALA A N 1
ATOM 2111 C CA . ALA A 1 277 ? -0.402 11.297 15.443 1.00 95.31 277 ALA A CA 1
ATOM 2112 C C . ALA A 1 277 ? 0.435 10.344 14.571 1.00 95.31 277 ALA A C 1
ATOM 2114 O O . ALA A 1 277 ? 1.063 10.784 13.606 1.00 95.31 277 ALA A O 1
ATOM 2115 N N . ASP A 1 278 ? 0.386 9.037 14.844 1.00 93.19 278 ASP A N 1
ATOM 2116 C CA . ASP A 1 278 ? 1.061 8.021 14.032 1.00 93.19 278 ASP A CA 1
ATOM 2117 C C . ASP A 1 278 ? 0.529 8.002 12.596 1.00 93.19 278 ASP A C 1
ATOM 2119 O O . ASP A 1 278 ? 1.311 7.972 11.644 1.00 93.19 278 ASP A O 1
ATOM 2123 N N . LYS A 1 279 ? -0.795 8.091 12.414 1.00 94.06 279 LYS A N 1
ATOM 2124 C CA . LYS A 1 279 ? -1.417 8.195 11.088 1.00 94.06 279 LYS A CA 1
ATOM 2125 C C . LYS A 1 279 ? -0.928 9.432 10.334 1.00 94.06 279 LYS A C 1
ATOM 2127 O O . LYS A 1 279 ? -0.625 9.330 9.145 1.00 94.06 279 LYS A O 1
ATOM 2132 N N . ALA A 1 280 ? -0.839 10.584 10.999 1.00 94.44 280 ALA A N 1
ATOM 2133 C CA . ALA A 1 280 ? -0.328 11.810 10.392 1.00 94.44 280 ALA A CA 1
ATOM 2134 C C . ALA A 1 280 ? 1.151 11.670 9.993 1.00 94.44 280 ALA A C 1
ATOM 2136 O O . ALA A 1 280 ? 1.515 12.021 8.869 1.00 94.44 280 ALA A O 1
ATOM 2137 N N . ARG A 1 281 ? 1.984 11.078 10.862 1.00 96.56 281 ARG A N 1
ATOM 2138 C CA . ARG A 1 281 ? 3.398 10.793 10.567 1.00 96.56 281 ARG A CA 1
ATOM 2139 C C . ARG A 1 281 ? 3.545 9.878 9.352 1.00 96.56 281 ARG A C 1
ATOM 2141 O O . ARG A 1 281 ? 4.263 10.227 8.420 1.00 96.56 281 ARG A O 1
ATOM 2148 N N . LEU A 1 282 ? 2.830 8.752 9.335 1.00 94.25 282 LEU A N 1
ATOM 2149 C CA . LEU A 1 282 ? 2.865 7.788 8.231 1.00 94.25 282 LEU A CA 1
ATOM 2150 C C . LEU A 1 282 ? 2.354 8.392 6.918 1.00 94.25 282 LEU A C 1
ATOM 2152 O O . LEU A 1 282 ? 2.877 8.079 5.850 1.00 94.25 282 LEU A O 1
ATOM 2156 N N . SER A 1 283 ? 1.355 9.279 6.973 1.00 94.75 283 SER A N 1
ATOM 2157 C CA . SER A 1 283 ? 0.916 10.020 5.787 1.00 94.75 283 SER A CA 1
ATOM 2158 C C . SER A 1 283 ? 2.028 10.922 5.254 1.00 94.75 283 SER A C 1
ATOM 2160 O O . SER A 1 283 ? 2.319 10.874 4.064 1.00 94.75 283 SER A O 1
ATOM 2162 N N . GLY A 1 284 ? 2.707 11.671 6.129 1.00 96.69 284 GLY A N 1
ATOM 2163 C CA . GLY A 1 284 ? 3.834 12.517 5.731 1.00 96.69 284 GLY A CA 1
ATOM 2164 C C . GLY A 1 284 ? 5.023 11.725 5.174 1.00 96.69 284 GLY A C 1
ATOM 2165 O O . GLY A 1 284 ? 5.654 12.152 4.209 1.00 96.69 284 GLY A O 1
ATOM 2166 N N . GLU A 1 285 ? 5.325 10.550 5.733 1.00 96.19 285 GLU A N 1
ATOM 2167 C CA . GLU A 1 285 ? 6.344 9.641 5.188 1.00 96.19 285 GLU A CA 1
ATOM 2168 C C . GLU A 1 285 ? 5.965 9.129 3.798 1.00 96.19 285 GLU A C 1
ATOM 2170 O O . GLU A 1 285 ? 6.790 9.162 2.884 1.00 96.19 285 GLU A O 1
ATOM 2175 N N . ARG A 1 286 ? 4.707 8.718 3.608 1.00 94.69 286 ARG A N 1
ATOM 2176 C CA . ARG A 1 286 ? 4.193 8.301 2.300 1.00 94.69 286 ARG A CA 1
ATOM 2177 C C . ARG A 1 286 ? 4.325 9.421 1.269 1.00 94.69 286 ARG A C 1
ATOM 2179 O O . ARG A 1 286 ? 4.805 9.159 0.170 1.00 94.69 286 ARG A O 1
ATOM 2186 N N . ASP A 1 287 ? 3.963 10.651 1.618 1.00 95.62 287 ASP A N 1
ATOM 2187 C CA . ASP A 1 287 ? 4.052 11.790 0.698 1.00 95.62 287 ASP A CA 1
ATOM 2188 C C . ASP A 1 287 ? 5.509 12.092 0.307 1.00 95.62 287 ASP A C 1
ATOM 2190 O O . ASP A 1 287 ? 5.803 12.337 -0.865 1.00 95.62 287 ASP A O 1
ATOM 2194 N N . ARG A 1 288 ? 6.456 11.969 1.251 1.00 96.81 288 ARG A N 1
ATOM 2195 C CA . ARG A 1 288 ? 7.899 12.074 0.961 1.00 96.81 288 ARG A CA 1
ATOM 2196 C C . ARG A 1 288 ? 8.380 10.981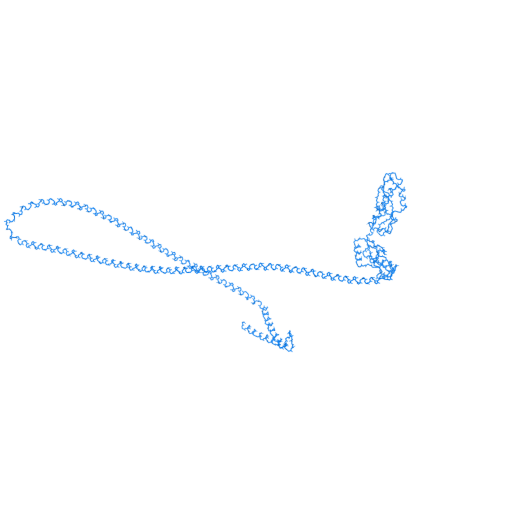 0.009 1.00 96.81 288 ARG A C 1
ATOM 2198 O O . ARG A 1 288 ? 9.111 11.281 -0.932 1.00 96.81 288 ARG A O 1
ATOM 2205 N N . VAL A 1 289 ? 7.970 9.731 0.225 1.00 95.06 289 VAL A N 1
ATOM 2206 C CA . VAL A 1 289 ? 8.340 8.606 -0.653 1.00 95.06 289 VAL A CA 1
ATOM 2207 C C . VAL A 1 289 ? 7.754 8.790 -2.055 1.00 95.06 289 VAL A C 1
ATOM 2209 O O . VAL A 1 289 ? 8.431 8.523 -3.047 1.00 95.06 289 VAL A O 1
ATOM 2212 N N . VAL A 1 290 ? 6.522 9.291 -2.163 1.00 96.25 290 VAL A N 1
ATOM 2213 C CA . VAL A 1 290 ? 5.902 9.621 -3.455 1.00 96.25 290 VAL A CA 1
ATOM 2214 C C . VAL A 1 290 ? 6.683 10.724 -4.170 1.00 96.25 290 VAL A C 1
ATOM 2216 O O . VAL A 1 290 ? 6.997 10.567 -5.349 1.00 96.25 290 VAL A O 1
ATOM 2219 N N . ALA A 1 291 ? 7.080 11.786 -3.465 1.00 95.94 291 ALA A N 1
ATOM 2220 C CA . ALA A 1 291 ? 7.902 12.848 -4.042 1.00 95.94 291 ALA A CA 1
ATOM 2221 C C . ALA A 1 291 ? 9.264 12.326 -4.541 1.00 95.94 291 ALA A C 1
ATOM 2223 O O . ALA A 1 291 ? 9.679 12.654 -5.653 1.00 95.94 291 ALA A O 1
ATOM 2224 N N . GLN A 1 292 ? 9.928 11.457 -3.768 1.00 96.19 292 GLN A N 1
ATOM 2225 C CA . GLN A 1 292 ? 11.183 10.812 -4.175 1.00 96.19 292 GLN A CA 1
ATOM 2226 C C . GLN A 1 292 ? 11.006 9.927 -5.414 1.00 96.19 292 GLN A C 1
ATOM 2228 O O . GLN A 1 292 ? 11.817 9.984 -6.338 1.00 96.19 292 GLN A O 1
ATOM 2233 N N . ARG A 1 293 ? 9.930 9.132 -5.468 1.00 96.38 293 ARG A N 1
ATOM 2234 C CA . ARG A 1 293 ? 9.587 8.319 -6.643 1.00 96.38 293 ARG A CA 1
ATOM 2235 C C . ARG A 1 293 ? 9.408 9.194 -7.882 1.00 96.38 293 ARG A C 1
ATOM 2237 O O . ARG A 1 293 ? 9.918 8.851 -8.947 1.00 96.38 293 ARG A O 1
ATOM 2244 N N . ASP A 1 294 ? 8.690 10.304 -7.754 1.00 96.25 294 ASP A N 1
ATOM 2245 C CA . ASP A 1 294 ? 8.403 11.195 -8.878 1.00 96.25 294 ASP A CA 1
ATOM 2246 C C . ASP A 1 294 ? 9.656 11.931 -9.356 1.00 96.25 294 ASP A C 1
ATOM 2248 O O . ASP A 1 294 ? 9.832 12.118 -10.561 1.00 96.25 294 ASP A O 1
ATOM 2252 N N . GLN A 1 295 ? 10.555 12.299 -8.442 1.00 96.38 295 GLN A N 1
ATOM 2253 C CA . GLN A 1 295 ? 11.874 12.818 -8.794 1.00 96.38 295 GLN A CA 1
ATOM 2254 C C . GLN A 1 295 ? 12.691 11.772 -9.565 1.00 96.38 295 GLN A C 1
ATOM 2256 O O . GLN A 1 295 ? 13.143 12.052 -10.676 1.00 96.38 295 GLN A O 1
ATOM 2261 N N . ALA A 1 296 ? 12.807 10.550 -9.040 1.00 94.75 296 ALA A N 1
ATOM 2262 C CA . ALA A 1 296 ? 13.536 9.469 -9.702 1.00 94.75 296 ALA A CA 1
ATOM 2263 C C . ALA A 1 296 ? 12.945 9.128 -11.084 1.00 94.75 296 ALA A C 1
ATOM 2265 O O . ALA A 1 296 ? 13.675 8.809 -12.023 1.00 94.75 296 ALA A O 1
ATOM 2266 N N . ALA A 1 297 ? 11.622 9.225 -11.246 1.00 95.62 297 ALA A N 1
ATOM 2267 C CA . ALA A 1 297 ? 10.962 9.032 -12.533 1.00 95.62 297 ALA A CA 1
ATOM 2268 C C . ALA A 1 297 ? 11.351 10.112 -13.558 1.00 95.62 297 ALA A C 1
ATOM 2270 O O . ALA A 1 297 ? 11.600 9.780 -14.719 1.00 95.62 297 ALA A O 1
ATOM 2271 N N . ARG A 1 298 ? 11.449 11.383 -13.136 1.00 97.00 298 ARG A N 1
ATOM 2272 C CA . ARG A 1 298 ? 11.924 12.485 -13.993 1.00 97.00 298 ARG A CA 1
ATOM 2273 C C . ARG A 1 298 ? 13.387 12.297 -14.375 1.00 97.00 298 ARG A C 1
ATOM 2275 O O . ARG A 1 298 ? 13.710 12.377 -15.553 1.00 97.00 298 ARG A O 1
ATOM 2282 N N . GLU A 1 299 ? 14.245 11.973 -13.410 1.00 96.75 299 GLU A N 1
ATOM 2283 C CA . GLU A 1 299 ? 15.664 11.684 -13.660 1.00 96.75 299 GLU A CA 1
ATOM 2284 C C . GLU A 1 299 ? 15.828 10.531 -14.657 1.00 96.75 299 GLU A C 1
ATOM 2286 O O . GLU A 1 299 ? 16.597 10.631 -15.612 1.00 96.75 299 GLU A O 1
ATOM 2291 N N . ARG A 1 300 ? 15.036 9.460 -14.510 1.00 96.94 300 ARG A N 1
ATOM 2292 C CA . ARG A 1 300 ? 15.042 8.339 -15.457 1.00 96.94 300 ARG A CA 1
ATOM 2293 C C . ARG A 1 300 ? 14.622 8.765 -16.863 1.00 96.94 300 ARG A C 1
ATOM 2295 O O . ARG A 1 300 ? 15.200 8.270 -17.829 1.00 96.94 300 ARG A O 1
ATOM 2302 N N . ALA A 1 301 ? 13.628 9.642 -16.994 1.00 96.38 301 ALA A N 1
ATOM 2303 C CA . ALA A 1 301 ? 13.191 10.152 -18.292 1.00 96.38 301 ALA A CA 1
ATOM 2304 C C . ALA A 1 301 ? 14.294 10.982 -18.971 1.00 96.38 301 ALA A C 1
ATOM 2306 O O . ALA A 1 301 ? 14.582 10.755 -20.147 1.00 96.38 301 ALA A O 1
ATOM 2307 N N . THR A 1 302 ? 14.965 11.859 -18.216 1.00 97.69 302 THR A N 1
ATOM 2308 C CA . THR A 1 302 ? 16.114 12.635 -18.706 1.00 97.69 302 THR A CA 1
ATOM 2309 C C . THR A 1 302 ? 17.248 11.718 -19.158 1.00 97.69 302 THR A C 1
ATOM 2311 O O . THR A 1 302 ? 17.671 11.794 -20.306 1.00 97.69 302 THR A O 1
ATOM 2314 N N . LEU A 1 303 ? 17.654 10.751 -18.328 1.00 96.44 303 LEU A N 1
ATOM 2315 C CA . LEU A 1 303 ? 18.710 9.798 -18.689 1.00 96.44 303 LEU A CA 1
ATOM 2316 C C . LEU A 1 303 ? 18.357 8.967 -19.931 1.00 96.44 303 LEU A C 1
ATOM 2318 O O . LEU A 1 303 ? 19.223 8.656 -20.747 1.00 96.44 303 LEU A O 1
ATOM 2322 N N . GLN A 1 304 ? 17.086 8.602 -20.114 1.00 97.50 304 GLN A N 1
ATOM 2323 C CA . GLN A 1 304 ? 16.643 7.916 -21.329 1.00 97.50 304 GLN A CA 1
ATOM 2324 C C . GLN A 1 304 ? 16.755 8.804 -22.571 1.00 97.50 304 GLN A C 1
ATOM 2326 O O . GLN A 1 304 ? 17.109 8.304 -23.642 1.00 97.50 304 GLN A O 1
ATOM 2331 N N . GLN A 1 305 ? 16.456 10.096 -22.447 1.00 97.50 305 GLN A N 1
ATOM 2332 C CA . GLN A 1 305 ? 16.642 11.061 -23.526 1.00 97.50 305 GLN A CA 1
ATOM 2333 C C . GLN A 1 305 ? 18.130 11.253 -23.846 1.00 97.50 305 GLN A C 1
ATOM 2335 O O . GLN A 1 305 ? 18.500 11.213 -25.021 1.00 97.50 305 GLN A O 1
ATOM 2340 N N . ASP A 1 306 ? 18.983 11.341 -22.827 1.00 96.69 306 ASP A N 1
ATOM 2341 C CA . ASP A 1 306 ? 20.434 11.453 -22.991 1.00 96.69 306 ASP A CA 1
ATOM 2342 C C . ASP A 1 306 ? 21.017 10.223 -23.691 1.00 96.69 306 ASP A C 1
ATOM 2344 O O . ASP A 1 306 ? 21.781 10.356 -24.643 1.00 96.69 306 ASP A O 1
ATOM 2348 N N . ILE A 1 307 ? 20.592 9.013 -23.309 1.00 97.00 307 ILE A N 1
ATOM 2349 C CA . ILE A 1 307 ? 21.002 7.772 -23.986 1.00 97.00 307 ILE A CA 1
ATOM 2350 C C . ILE A 1 307 ? 20.591 7.786 -25.463 1.00 97.00 307 ILE A C 1
ATOM 2352 O O . ILE A 1 307 ? 21.370 7.358 -26.317 1.00 97.00 307 ILE A O 1
ATOM 2356 N N . LYS A 1 308 ? 19.383 8.261 -25.794 1.00 97.12 308 LYS A N 1
ATOM 2357 C CA . LYS A 1 308 ? 18.946 8.382 -27.195 1.00 97.12 308 LYS A CA 1
ATOM 2358 C C . LYS A 1 308 ? 19.808 9.388 -27.960 1.00 97.12 308 LYS A C 1
ATOM 2360 O O . LYS A 1 308 ? 20.246 9.075 -29.064 1.00 97.12 308 LYS A O 1
ATOM 2365 N N . SER A 1 309 ? 20.080 10.547 -27.363 1.00 97.44 309 SER A N 1
ATOM 2366 C CA . SER A 1 309 ? 20.936 11.587 -27.944 1.00 97.44 309 SER A CA 1
ATOM 2367 C C . SER A 1 309 ? 22.358 11.073 -28.189 1.00 97.44 309 SER A C 1
ATOM 2369 O O . SER A 1 309 ? 22.868 11.167 -29.302 1.00 97.44 309 SER A O 1
ATOM 2371 N N . LEU A 1 310 ? 22.969 10.426 -27.193 1.00 97.19 310 LEU A N 1
ATOM 2372 C CA . LEU A 1 310 ? 24.312 9.853 -27.301 1.00 97.19 310 LEU A CA 1
ATOM 2373 C C . LEU A 1 310 ? 24.394 8.751 -28.361 1.00 97.19 310 LEU A C 1
ATOM 2375 O O . LEU A 1 310 ? 25.380 8.681 -29.088 1.00 97.19 310 LEU A O 1
ATOM 2379 N N . ARG A 1 311 ? 23.362 7.910 -28.498 1.00 97.06 311 ARG A N 1
ATOM 2380 C CA . ARG A 1 311 ? 23.306 6.911 -29.578 1.00 97.06 311 ARG A CA 1
ATOM 2381 C C . ARG A 1 311 ? 23.252 7.564 -30.956 1.00 97.06 311 ARG A C 1
ATOM 2383 O O . ARG A 1 311 ? 23.992 7.143 -31.840 1.00 97.06 311 ARG A O 1
ATOM 2390 N N . ALA A 1 312 ? 22.443 8.610 -31.121 1.00 96.56 312 ALA A N 1
ATOM 2391 C CA . ALA A 1 312 ? 22.389 9.365 -32.371 1.00 96.56 312 ALA A CA 1
ATOM 2392 C C . ALA A 1 312 ? 23.738 10.039 -32.687 1.00 96.56 312 ALA A C 1
ATOM 2394 O O . ALA A 1 312 ? 24.187 10.010 -33.830 1.00 96.56 312 ALA A O 1
ATOM 2395 N N . GLN A 1 313 ? 24.425 10.580 -31.675 1.00 96.62 313 GLN A N 1
ATOM 2396 C CA . GLN A 1 313 ? 25.773 11.137 -31.832 1.00 96.62 313 GLN A CA 1
ATOM 2397 C C . GLN A 1 313 ? 26.797 10.069 -32.238 1.00 96.62 313 GLN A C 1
ATOM 2399 O O . GLN A 1 313 ? 27.591 10.300 -33.146 1.00 96.62 313 GLN A O 1
ATOM 2404 N N . GLN A 1 314 ? 26.771 8.889 -31.611 1.00 97.00 314 GLN A N 1
ATOM 2405 C CA . GLN A 1 314 ? 27.644 7.773 -31.991 1.00 97.00 314 GLN A CA 1
ATOM 2406 C C . GLN A 1 314 ? 27.411 7.331 -33.437 1.00 97.00 314 GLN A C 1
ATOM 2408 O O . GLN A 1 314 ? 28.368 7.075 -34.164 1.00 97.00 314 GLN A O 1
ATOM 2413 N N . GLU A 1 315 ? 26.155 7.257 -33.872 1.00 96.75 315 GLU A N 1
ATOM 2414 C CA . GLU A 1 315 ? 25.814 6.908 -35.249 1.00 96.75 315 GLU A CA 1
ATOM 2415 C C . GLU A 1 315 ? 26.295 7.975 -36.244 1.00 96.75 315 GLU A C 1
ATOM 2417 O O . GLU A 1 315 ? 26.910 7.638 -37.257 1.00 96.75 315 GLU A O 1
ATOM 2422 N N . ALA A 1 316 ? 26.108 9.259 -35.924 1.00 96.31 316 ALA A N 1
ATOM 2423 C CA . ALA A 1 316 ? 26.624 10.365 -36.725 1.00 96.31 316 ALA A CA 1
ATOM 2424 C C . ALA A 1 316 ? 28.156 10.308 -36.865 1.00 96.31 316 ALA A C 1
ATOM 2426 O O . ALA A 1 316 ? 28.667 10.364 -37.984 1.00 96.31 316 ALA A O 1
ATOM 2427 N N . LEU A 1 317 ? 28.879 10.103 -35.758 1.00 96.44 317 LEU A N 1
ATOM 2428 C CA . LEU A 1 317 ? 30.340 9.960 -35.755 1.00 96.44 317 LEU A CA 1
ATOM 2429 C C . LEU A 1 317 ? 30.810 8.725 -36.533 1.00 96.44 317 LEU A C 1
ATOM 2431 O O . LEU A 1 317 ? 31.829 8.773 -37.219 1.00 96.44 317 LEU A O 1
ATOM 2435 N N . ASN A 1 318 ? 30.087 7.608 -36.458 1.00 96.75 318 ASN A N 1
ATOM 2436 C CA . ASN A 1 318 ? 30.405 6.417 -37.249 1.00 96.75 318 ASN A CA 1
ATOM 2437 C C . ASN A 1 318 ? 30.222 6.675 -38.749 1.00 96.75 318 ASN A C 1
ATOM 2439 O O . ASN A 1 318 ? 31.073 6.287 -39.552 1.00 96.75 318 ASN A O 1
ATOM 2443 N N . ASN A 1 319 ? 29.151 7.371 -39.130 1.00 96.56 319 ASN A N 1
ATOM 2444 C CA . ASN A 1 319 ? 28.907 7.758 -40.516 1.00 96.56 319 ASN A CA 1
ATOM 2445 C C . ASN A 1 319 ? 29.981 8.723 -41.032 1.00 96.56 319 ASN A C 1
ATOM 2447 O O . ASN A 1 319 ? 30.464 8.560 -42.151 1.00 96.56 319 ASN A O 1
ATOM 2451 N N . GLU A 1 320 ? 30.396 9.688 -40.214 1.00 96.56 320 GLU A N 1
ATOM 2452 C CA . GLU A 1 320 ? 31.484 10.608 -40.541 1.00 96.56 320 GLU A CA 1
ATOM 2453 C C . GLU A 1 320 ? 32.824 9.880 -40.692 1.00 96.56 320 GLU A C 1
ATOM 2455 O O . GLU A 1 320 ? 33.497 10.045 -41.706 1.00 96.56 320 GLU A O 1
ATOM 2460 N N . ASN A 1 321 ? 33.165 8.975 -39.772 1.00 97.00 321 ASN A N 1
ATOM 2461 C CA . ASN A 1 321 ? 34.355 8.131 -39.895 1.00 97.00 321 ASN A CA 1
ATOM 2462 C C . ASN A 1 321 ? 34.344 7.285 -41.179 1.00 97.00 321 ASN A C 1
ATOM 2464 O O . ASN A 1 321 ? 35.374 7.144 -41.836 1.00 97.00 321 ASN A O 1
ATOM 2468 N N . ASN A 1 322 ? 33.192 6.733 -41.568 1.00 96.25 322 ASN A N 1
ATOM 2469 C CA . ASN A 1 322 ? 33.064 5.970 -42.811 1.00 96.25 322 ASN A CA 1
ATOM 2470 C C . ASN A 1 322 ? 33.233 6.853 -44.057 1.00 96.25 322 ASN A C 1
ATOM 2472 O O . ASN A 1 322 ? 33.871 6.427 -45.026 1.00 96.25 322 ASN A O 1
ATOM 2476 N N . ARG A 1 323 ? 32.718 8.090 -44.029 1.00 96.56 323 ARG A N 1
ATOM 2477 C CA . ARG A 1 323 ? 32.953 9.084 -45.089 1.00 96.56 323 ARG A CA 1
ATOM 2478 C C . ARG A 1 323 ? 34.432 9.428 -45.193 1.00 96.56 323 ARG A C 1
ATOM 2480 O O . ARG A 1 323 ? 35.001 9.260 -46.264 1.00 96.56 323 ARG A O 1
ATOM 2487 N N . LEU A 1 324 ? 35.069 9.779 -44.076 1.00 96.19 324 LEU A N 1
ATOM 2488 C CA . LEU A 1 324 ? 36.497 10.095 -44.026 1.00 96.19 324 LEU A CA 1
ATOM 2489 C C . LEU A 1 324 ? 37.362 8.931 -44.525 1.00 96.19 324 LEU A C 1
ATOM 2491 O O . LEU A 1 324 ? 38.305 9.147 -45.279 1.00 96.19 324 LEU A O 1
ATOM 2495 N N . ARG A 1 325 ? 37.024 7.683 -44.175 1.00 96.31 325 ARG A N 1
ATOM 2496 C CA . ARG A 1 325 ? 37.702 6.492 -44.717 1.00 96.31 325 ARG A CA 1
ATOM 2497 C C . ARG A 1 325 ? 37.542 6.365 -46.231 1.00 96.31 325 ARG A C 1
ATOM 2499 O O . ARG A 1 325 ? 38.515 6.060 -46.915 1.00 96.31 325 ARG A O 1
ATOM 2506 N N . SER A 1 326 ? 36.341 6.607 -46.750 1.00 96.12 326 SER A N 1
ATOM 2507 C CA . SER A 1 326 ? 36.068 6.556 -48.193 1.00 96.12 326 SER A CA 1
ATOM 2508 C C . SER A 1 326 ? 36.797 7.674 -48.945 1.00 96.12 326 SER A C 1
ATOM 2510 O O . SER A 1 326 ? 37.324 7.457 -50.033 1.00 96.12 326 SER A O 1
ATOM 2512 N N . ASP A 1 327 ? 36.862 8.871 -48.365 1.00 95.62 327 ASP A N 1
ATOM 2513 C CA . ASP A 1 327 ? 37.588 10.016 -48.921 1.00 95.62 327 ASP A CA 1
ATOM 2514 C C . ASP A 1 327 ? 39.098 9.780 -48.909 1.00 95.62 327 ASP A C 1
ATOM 2516 O O . ASP A 1 327 ? 39.774 10.062 -49.901 1.00 95.62 327 ASP A O 1
ATOM 2520 N N . LEU A 1 328 ? 39.622 9.176 -47.840 1.00 96.62 328 LEU A N 1
ATOM 2521 C CA . LEU A 1 328 ? 41.016 8.752 -47.770 1.00 96.62 328 LEU A CA 1
ATOM 2522 C C . LEU A 1 328 ? 41.343 7.739 -48.876 1.00 96.62 328 LEU A C 1
ATOM 2524 O O . LEU A 1 328 ? 42.324 7.927 -49.590 1.00 96.62 328 LEU A O 1
ATOM 2528 N N . GLN A 1 329 ? 40.505 6.714 -49.071 1.00 95.12 329 GLN A N 1
ATOM 2529 C CA . GLN A 1 329 ? 40.682 5.724 -50.143 1.00 95.12 329 GLN A CA 1
ATOM 2530 C C . GLN A 1 329 ? 40.643 6.361 -51.536 1.00 95.12 329 GLN A C 1
ATOM 2532 O O . GLN A 1 329 ? 41.495 6.069 -52.373 1.00 95.12 329 GLN A O 1
ATOM 2537 N N . ARG A 1 330 ? 39.687 7.265 -51.786 1.00 95.50 330 ARG A N 1
ATOM 2538 C CA . ARG A 1 330 ? 39.600 8.008 -53.054 1.00 95.50 330 ARG A CA 1
ATOM 2539 C C . ARG A 1 330 ? 40.844 8.854 -53.302 1.00 95.50 330 ARG A C 1
ATOM 2541 O O . ARG A 1 330 ? 41.366 8.866 -54.412 1.00 95.50 330 ARG A O 1
ATOM 2548 N N . THR A 1 331 ? 41.341 9.518 -52.264 1.00 94.38 331 THR A N 1
ATOM 2549 C CA . THR A 1 331 ? 42.557 10.334 -52.342 1.00 94.38 331 THR A CA 1
ATOM 2550 C C . THR A 1 331 ? 43.794 9.474 -52.602 1.00 94.38 331 THR A C 1
ATOM 2552 O O . THR A 1 331 ? 44.653 9.859 -53.392 1.00 94.38 331 THR A O 1
ATOM 2555 N N . GLN A 1 332 ? 43.893 8.295 -51.983 1.00 94.75 332 GLN A N 1
ATOM 2556 C CA . GLN A 1 332 ? 44.973 7.338 -52.242 1.00 94.75 332 GLN A CA 1
ATOM 2557 C C . GLN A 1 332 ? 44.948 6.843 -53.694 1.00 94.75 332 GLN A C 1
ATOM 2559 O O . GLN A 1 332 ? 45.953 6.970 -54.386 1.00 94.75 332 GLN A O 1
ATOM 2564 N N . ALA A 1 333 ? 43.788 6.406 -54.192 1.00 93.94 333 ALA A N 1
ATOM 2565 C CA . ALA A 1 333 ? 43.637 5.963 -55.578 1.00 93.94 333 ALA A CA 1
ATOM 2566 C C . ALA A 1 333 ? 43.967 7.072 -56.594 1.00 93.94 333 ALA A C 1
ATOM 2568 O O . ALA A 1 333 ? 44.635 6.819 -57.593 1.00 93.94 333 ALA A O 1
ATOM 2569 N N . ALA A 1 334 ? 43.549 8.316 -56.330 1.00 93.56 334 ALA A N 1
ATOM 2570 C CA . ALA A 1 334 ? 43.895 9.456 -57.178 1.00 93.56 334 ALA A CA 1
ATOM 2571 C C . ALA A 1 334 ? 45.413 9.707 -57.227 1.00 93.56 334 ALA A C 1
ATOM 2573 O O . ALA A 1 334 ? 45.951 9.994 -58.294 1.00 93.56 334 ALA A O 1
ATOM 2574 N N . ASN A 1 335 ? 46.112 9.566 -56.095 1.00 94.62 335 ASN A N 1
ATOM 2575 C CA . ASN A 1 335 ? 47.573 9.669 -56.059 1.00 94.62 335 ASN A CA 1
ATOM 2576 C C . ASN A 1 335 ? 48.256 8.550 -56.858 1.00 94.62 335 ASN A C 1
ATOM 2578 O O . ASN A 1 335 ? 49.256 8.815 -57.524 1.00 94.62 335 ASN A O 1
ATOM 2582 N N . ASP A 1 336 ? 47.734 7.323 -56.814 1.00 92.31 336 ASP A N 1
ATOM 2583 C CA . ASP A 1 336 ? 48.296 6.197 -57.567 1.00 92.31 336 ASP A CA 1
ATOM 2584 C C . ASP A 1 336 ? 48.138 6.391 -59.082 1.00 92.31 336 ASP A C 1
ATOM 2586 O O . ASP A 1 336 ? 49.108 6.227 -59.822 1.00 92.31 336 ASP A O 1
ATOM 2590 N N . VAL A 1 337 ? 46.963 6.846 -59.536 1.00 92.50 337 VAL A N 1
ATOM 2591 C CA . VAL A 1 337 ? 46.729 7.195 -60.950 1.00 92.50 337 VAL A CA 1
ATOM 2592 C C . VAL A 1 337 ? 47.660 8.320 -61.398 1.00 92.50 337 VAL A C 1
ATOM 2594 O O . VAL A 1 337 ? 48.323 8.192 -62.422 1.00 92.50 337 VAL A O 1
ATOM 2597 N N . LEU A 1 338 ? 47.783 9.394 -60.609 1.00 92.31 338 LEU A N 1
ATOM 2598 C CA . LEU A 1 338 ? 48.687 10.506 -60.926 1.00 92.31 338 LEU A CA 1
ATOM 2599 C C . LEU A 1 338 ? 50.148 10.050 -61.070 1.00 92.31 338 LEU A C 1
ATOM 2601 O O . LEU A 1 338 ? 50.862 10.532 -61.950 1.00 92.31 338 LEU A O 1
ATOM 2605 N N . ARG A 1 339 ? 50.603 9.113 -60.229 1.00 91.38 339 ARG A N 1
ATOM 2606 C CA . ARG A 1 339 ? 51.947 8.520 -60.336 1.00 91.38 339 ARG A CA 1
ATOM 2607 C C . ARG A 1 339 ? 52.115 7.691 -61.607 1.00 91.38 339 ARG A C 1
ATOM 2609 O O . ARG A 1 339 ? 53.171 7.752 -62.241 1.00 91.38 339 ARG A O 1
ATOM 2616 N N . GLU A 1 340 ? 51.098 6.921 -61.979 1.00 91.00 340 GLU A N 1
ATOM 2617 C CA . GLU A 1 340 ? 51.110 6.123 -63.204 1.00 91.00 340 GLU A CA 1
ATOM 2618 C C . GLU A 1 340 ? 51.114 7.010 -64.458 1.00 91.00 340 GLU A C 1
ATOM 2620 O O . GLU A 1 340 ? 51.938 6.804 -65.349 1.00 91.00 340 GLU A O 1
ATOM 2625 N N . ASP A 1 341 ? 50.263 8.036 -64.505 1.00 88.69 341 ASP A N 1
ATOM 2626 C CA . ASP A 1 341 ? 50.185 8.989 -65.618 1.00 88.69 341 ASP A CA 1
ATOM 2627 C C . ASP A 1 341 ? 51.498 9.760 -65.790 1.00 88.69 341 ASP A C 1
ATOM 2629 O O . ASP A 1 341 ? 51.989 9.916 -66.909 1.00 88.69 341 ASP A O 1
ATOM 2633 N N . PHE A 1 342 ? 52.131 10.169 -64.685 1.00 90.56 342 PHE A N 1
ATOM 2634 C CA . PHE A 1 342 ? 53.461 10.782 -64.714 1.00 90.56 342 PHE A CA 1
ATOM 2635 C C . PHE A 1 342 ? 54.517 9.839 -65.321 1.00 90.56 342 PHE A C 1
ATOM 2637 O O . PHE A 1 342 ? 55.358 10.253 -66.124 1.00 90.56 342 PHE A O 1
ATOM 2644 N N . THR A 1 343 ? 54.451 8.549 -64.987 1.00 87.06 343 THR A N 1
ATOM 2645 C CA . THR A 1 343 ? 55.357 7.521 -65.529 1.00 87.06 343 THR A CA 1
ATOM 2646 C C . THR A 1 343 ? 55.097 7.251 -67.020 1.00 87.06 343 THR A C 1
ATOM 2648 O O . THR A 1 343 ? 56.035 7.061 -67.791 1.00 87.06 343 THR A O 1
ATOM 2651 N N . ARG A 1 344 ? 53.838 7.290 -67.473 1.00 84.38 344 ARG A N 1
ATOM 2652 C CA . ARG A 1 344 ? 53.490 7.137 -68.898 1.00 84.38 344 ARG A CA 1
ATOM 2653 C C . ARG A 1 344 ? 53.908 8.340 -69.732 1.00 84.38 344 ARG A C 1
ATOM 2655 O O . ARG A 1 344 ? 54.573 8.161 -70.748 1.00 84.38 344 ARG A O 1
ATOM 2662 N N . ALA A 1 345 ? 53.594 9.553 -69.280 1.00 80.19 345 ALA A N 1
ATOM 2663 C CA . ALA A 1 345 ? 53.950 10.783 -69.986 1.00 80.19 345 ALA A CA 1
ATOM 2664 C C . ALA A 1 345 ? 55.470 10.900 -70.202 1.00 80.19 345 ALA A C 1
ATOM 2666 O O . ALA A 1 345 ? 55.927 11.329 -71.262 1.00 80.19 345 ALA A O 1
ATOM 2667 N N . THR A 1 346 ? 56.265 10.467 -69.220 1.00 79.00 346 THR A N 1
ATOM 2668 C CA . THR A 1 346 ? 57.729 10.423 -69.351 1.00 79.00 346 THR A CA 1
ATOM 2669 C C . THR A 1 346 ? 58.207 9.373 -70.362 1.00 79.00 346 THR A C 1
ATOM 2671 O O . THR A 1 346 ? 59.157 9.640 -71.098 1.00 79.00 346 THR A O 1
ATOM 2674 N N . SER A 1 347 ? 57.536 8.222 -70.467 1.00 76.75 347 SER A N 1
ATOM 2675 C CA . SER A 1 347 ? 57.849 7.183 -71.460 1.00 76.75 347 SER A CA 1
ATOM 2676 C C . SER A 1 347 ? 57.443 7.569 -72.891 1.00 76.75 347 SER A C 1
ATOM 2678 O O . SER A 1 347 ? 58.227 7.367 -73.818 1.00 76.75 347 SER A O 1
ATOM 2680 N N . GLU A 1 348 ? 56.262 8.159 -73.090 1.00 75.62 348 GLU A N 1
ATOM 2681 C CA . GLU A 1 348 ? 55.776 8.597 -74.410 1.00 75.62 348 GLU A CA 1
ATOM 2682 C C . GLU A 1 348 ? 56.645 9.713 -75.003 1.00 75.62 348 GLU A C 1
ATOM 2684 O O . GLU A 1 348 ? 56.993 9.684 -76.188 1.00 75.62 348 GLU A O 1
ATOM 2689 N N . LEU A 1 349 ? 57.065 10.667 -74.165 1.00 70.19 349 LEU A N 1
ATOM 2690 C CA . LEU A 1 349 ? 57.970 11.739 -74.574 1.00 70.19 349 LEU A CA 1
ATOM 2691 C C . LEU A 1 349 ? 59.319 11.197 -75.081 1.00 70.19 349 LEU A C 1
ATOM 2693 O O . LEU A 1 349 ? 59.920 11.792 -75.978 1.00 70.19 349 LEU A O 1
ATOM 2697 N N . ALA A 1 350 ? 59.784 10.066 -74.542 1.00 63.56 350 ALA A N 1
ATOM 2698 C CA . ALA A 1 350 ? 61.001 9.406 -75.005 1.00 63.56 350 ALA A CA 1
ATOM 2699 C C . ALA A 1 350 ? 60.819 8.724 -76.377 1.00 63.56 350 ALA A C 1
ATOM 2701 O O . ALA A 1 350 ? 61.732 8.769 -77.199 1.00 63.56 350 ALA A O 1
ATOM 2702 N N . ALA A 1 351 ? 59.647 8.141 -76.654 1.00 58.50 351 ALA A N 1
ATOM 2703 C CA . ALA A 1 351 ? 59.373 7.407 -77.894 1.00 58.50 351 ALA A CA 1
ATOM 2704 C C . ALA A 1 351 ? 59.120 8.316 -79.114 1.00 58.50 351 ALA A C 1
ATOM 2706 O O . ALA A 1 351 ? 59.503 7.977 -80.231 1.00 58.50 351 ALA A O 1
ATOM 2707 N N . SER A 1 352 ? 58.515 9.493 -78.924 1.00 58.22 352 SER A N 1
ATOM 2708 C CA . SER A 1 352 ? 58.125 10.379 -80.035 1.00 58.22 352 SER A CA 1
ATOM 2709 C C . SER A 1 352 ? 59.295 11.017 -80.802 1.00 58.22 352 SER A C 1
ATOM 2711 O O . SER A 1 352 ? 59.061 11.657 -81.827 1.00 58.22 352 SER A O 1
ATOM 2713 N N . ARG A 1 353 ? 60.541 10.918 -80.328 1.00 56.84 353 ARG A N 1
ATOM 2714 C CA . ARG A 1 353 ? 61.644 11.701 -80.901 1.00 56.84 353 ARG A CA 1
ATOM 2715 C C . ARG A 1 353 ? 62.331 11.098 -82.140 1.00 56.84 353 ARG A C 1
ATOM 2717 O O . ARG A 1 353 ? 63.096 11.856 -82.722 1.00 56.84 353 ARG A O 1
ATOM 2724 N N . ASN A 1 354 ? 62.081 9.845 -82.580 1.00 51.47 354 ASN A N 1
ATOM 2725 C CA . ASN A 1 354 ? 63.068 9.176 -83.460 1.00 51.47 354 ASN A CA 1
ATOM 2726 C C . ASN A 1 354 ? 62.697 8.317 -84.712 1.00 51.47 354 ASN A C 1
ATOM 2728 O O . ASN A 1 354 ? 63.671 7.946 -85.347 1.00 51.47 354 ASN A O 1
ATOM 2732 N N . ASP A 1 355 ? 61.462 8.021 -85.181 1.00 53.25 355 ASP A N 1
ATOM 2733 C CA . ASP A 1 355 ? 61.301 7.110 -86.369 1.00 53.25 355 ASP A CA 1
ATOM 2734 C C . ASP A 1 355 ? 60.090 7.332 -87.326 1.00 53.25 355 ASP A C 1
ATOM 2736 O O . ASP A 1 355 ? 59.048 7.866 -86.942 1.00 53.25 355 ASP A O 1
ATOM 2740 N N . THR A 1 356 ? 60.231 6.891 -88.596 1.00 65.69 356 THR A N 1
ATOM 2741 C CA . THR A 1 356 ? 59.240 6.952 -89.705 1.00 65.69 356 THR A CA 1
ATOM 2742 C C . THR A 1 356 ? 57.980 6.107 -89.442 1.00 65.69 356 THR A C 1
ATOM 2744 O O . THR A 1 356 ? 58.070 4.910 -89.166 1.00 65.69 356 THR A O 1
ATOM 2747 N N . ILE A 1 357 ? 56.793 6.711 -89.587 1.00 79.06 357 ILE A N 1
ATOM 2748 C CA . ILE A 1 357 ? 55.481 6.081 -89.332 1.00 79.06 357 ILE A CA 1
ATOM 2749 C C . ILE A 1 357 ? 55.136 5.044 -90.425 1.00 79.06 357 ILE A C 1
ATOM 2751 O O . ILE A 1 357 ? 55.136 5.372 -91.607 1.00 79.06 357 ILE A O 1
ATOM 2755 N N . LEU A 1 358 ? 54.814 3.813 -90.012 1.00 83.81 358 LEU A N 1
ATOM 2756 C CA . LEU A 1 358 ? 54.355 2.666 -90.809 1.00 83.81 358 LEU A CA 1
ATOM 2757 C C . LEU A 1 358 ? 52.824 2.613 -90.966 1.00 83.81 358 LEU A C 1
ATOM 2759 O O . LEU A 1 358 ? 52.346 2.389 -92.069 1.00 83.81 358 LEU A O 1
ATOM 2763 N N . PHE A 1 359 ? 52.065 2.818 -89.883 1.00 87.56 359 PHE A N 1
ATOM 2764 C CA . PHE A 1 359 ? 50.596 2.881 -89.909 1.00 87.56 359 PHE A CA 1
ATOM 2765 C C . PHE A 1 359 ? 50.096 4.097 -89.146 1.00 87.56 359 PHE A C 1
ATOM 2767 O O . PHE A 1 359 ? 50.577 4.388 -88.045 1.00 87.56 359 PHE A O 1
ATOM 2774 N N . GLN A 1 360 ? 49.080 4.764 -89.689 1.00 88.62 360 GLN A N 1
ATOM 2775 C CA . GLN A 1 360 ? 48.350 5.796 -88.958 1.00 88.62 360 GLN A CA 1
ATOM 2776 C C . GLN A 1 360 ? 47.203 5.186 -88.150 1.00 88.62 360 GLN A C 1
ATOM 2778 O O . GLN A 1 360 ? 46.586 4.187 -88.533 1.00 88.62 360 GLN A O 1
ATOM 2783 N N . LYS A 1 361 ? 46.865 5.813 -87.022 1.00 86.62 361 LYS A N 1
ATOM 2784 C CA . LYS A 1 361 ? 45.713 5.421 -86.208 1.00 86.62 361 LYS A CA 1
ATOM 2785 C C . LYS A 1 361 ? 44.430 5.404 -87.051 1.00 86.62 361 LYS A C 1
ATOM 2787 O O . LYS A 1 361 ? 44.044 6.413 -87.632 1.00 86.62 361 LYS A O 1
ATOM 2792 N N . GLY A 1 362 ? 43.730 4.271 -87.049 1.00 84.62 362 GLY A N 1
ATOM 2793 C CA . GLY A 1 362 ? 42.475 4.060 -87.778 1.00 84.62 362 GLY A CA 1
ATOM 2794 C C . GLY A 1 362 ? 42.631 3.503 -89.198 1.00 84.62 362 GLY A C 1
ATOM 2795 O O . GLY A 1 362 ? 41.626 3.135 -89.809 1.00 84.62 362 GLY A O 1
ATOM 2796 N N . GLU A 1 363 ? 43.854 3.378 -89.708 1.00 88.81 363 GLU A N 1
ATOM 2797 C CA . GLU A 1 363 ? 44.131 2.758 -91.006 1.00 88.81 363 GLU A CA 1
ATOM 2798 C C . GLU A 1 363 ? 43.812 1.255 -90.985 1.00 88.81 363 GLU A C 1
ATOM 2800 O O . GLU A 1 363 ? 44.040 0.595 -89.971 1.00 88.81 363 GLU A O 1
ATOM 2805 N N . ILE A 1 364 ? 43.248 0.703 -92.070 1.00 88.38 364 ILE A N 1
ATOM 2806 C CA . ILE A 1 364 ? 42.911 -0.730 -92.158 1.00 88.38 364 ILE A CA 1
ATOM 2807 C C . ILE A 1 364 ? 44.186 -1.538 -92.374 1.00 88.38 364 ILE A C 1
ATOM 2809 O O . ILE A 1 364 ? 44.883 -1.371 -93.366 1.00 88.38 364 ILE A O 1
ATOM 2813 N N . VAL A 1 365 ? 44.421 -2.474 -91.464 1.00 89.75 365 VAL A N 1
ATOM 2814 C CA . VAL A 1 365 ? 45.632 -3.288 -91.411 1.00 89.75 365 VAL A CA 1
ATOM 2815 C C . VAL A 1 365 ? 45.396 -4.681 -91.996 1.00 89.75 365 VAL A C 1
ATOM 2817 O O . VAL A 1 365 ? 46.215 -5.201 -92.752 1.00 89.75 365 VAL A O 1
ATOM 2820 N N . PHE A 1 366 ? 44.270 -5.307 -91.644 1.00 92.06 366 PHE A N 1
ATOM 2821 C CA . PHE A 1 366 ? 43.919 -6.648 -92.109 1.00 92.06 366 PHE A CA 1
ATOM 2822 C C . PHE A 1 366 ? 42.405 -6.865 -92.072 1.00 92.06 366 PHE A C 1
ATOM 2824 O O . PHE A 1 366 ? 41.720 -6.341 -91.194 1.00 92.06 366 PHE A O 1
ATOM 2831 N N . ARG A 1 367 ? 41.867 -7.644 -93.014 1.00 90.44 367 ARG A N 1
ATOM 2832 C CA . ARG A 1 367 ? 40.443 -8.002 -93.065 1.00 90.44 367 ARG A CA 1
ATOM 2833 C C . ARG A 1 367 ? 40.255 -9.387 -93.664 1.00 90.44 367 ARG A C 1
ATOM 2835 O O . ARG A 1 367 ? 40.838 -9.676 -94.705 1.00 90.44 367 ARG A O 1
ATOM 2842 N N . ASP A 1 368 ? 39.436 -10.212 -93.024 1.00 90.19 368 ASP A N 1
ATOM 2843 C CA . ASP A 1 368 ? 39.120 -11.566 -93.489 1.00 90.19 368 ASP A CA 1
ATOM 2844 C C . ASP A 1 368 ? 37.880 -12.127 -92.768 1.00 90.19 368 ASP A C 1
ATOM 2846 O O . ASP A 1 368 ? 37.341 -11.526 -91.834 1.00 90.19 368 ASP A O 1
ATOM 2850 N N . THR A 1 369 ? 37.410 -13.288 -93.213 1.00 91.12 369 THR A N 1
ATOM 2851 C CA . THR A 1 369 ? 36.322 -14.036 -92.587 1.00 91.12 369 THR A CA 1
ATOM 2852 C C . THR A 1 369 ? 36.826 -14.969 -91.492 1.00 91.12 369 THR A C 1
ATOM 2854 O O . THR A 1 369 ? 37.877 -15.593 -91.593 1.00 91.12 369 THR A O 1
ATOM 2857 N N . VAL A 1 370 ? 36.039 -15.086 -90.428 1.00 91.19 370 VAL A N 1
ATOM 2858 C CA . VAL A 1 370 ? 36.310 -15.938 -89.275 1.00 91.19 370 VAL A CA 1
ATOM 2859 C C . VAL A 1 370 ? 35.093 -16.827 -89.054 1.00 91.19 370 VAL A C 1
ATOM 2861 O O . VAL A 1 370 ? 34.010 -16.340 -88.736 1.00 91.19 370 VAL A O 1
ATOM 2864 N N . ALA A 1 371 ? 35.258 -18.140 -89.229 1.00 88.81 371 ALA A N 1
ATOM 2865 C CA . ALA A 1 371 ? 34.150 -19.094 -89.129 1.00 88.81 371 ALA A CA 1
ATOM 2866 C C . ALA A 1 371 ? 33.525 -19.133 -87.723 1.00 88.81 371 ALA A C 1
ATOM 2868 O O . ALA A 1 371 ? 32.310 -19.233 -87.582 1.00 88.81 371 ALA A O 1
ATOM 2869 N N . SER A 1 372 ? 34.353 -19.044 -86.681 1.00 87.31 372 SER A N 1
ATOM 2870 C CA . SER A 1 372 ? 33.926 -18.969 -85.283 1.00 87.31 372 SER A CA 1
ATOM 2871 C C . SER A 1 372 ? 35.050 -18.413 -84.407 1.00 87.31 372 SER A C 1
ATOM 2873 O O . SER A 1 372 ? 36.201 -18.331 -84.837 1.00 87.31 372 SER A O 1
ATOM 2875 N N . VAL A 1 373 ? 34.765 -18.131 -83.132 1.00 88.19 373 VAL A N 1
ATOM 2876 C CA . VAL A 1 373 ? 35.787 -17.731 -82.141 1.00 88.19 373 VAL A CA 1
ATOM 2877 C C . VAL A 1 373 ? 36.963 -18.708 -82.065 1.00 88.19 373 VAL A C 1
ATOM 2879 O O . VAL A 1 373 ? 38.077 -18.285 -81.768 1.00 88.19 373 VAL A O 1
ATOM 2882 N N . ARG A 1 374 ? 36.753 -19.998 -82.369 1.00 89.19 374 ARG A N 1
ATOM 2883 C CA . ARG A 1 374 ? 37.827 -21.007 -82.365 1.00 89.19 374 ARG A CA 1
ATOM 2884 C C . ARG A 1 374 ? 38.899 -20.736 -83.423 1.00 89.19 374 ARG A C 1
ATOM 2886 O O . ARG A 1 374 ? 40.038 -21.126 -83.222 1.00 89.19 374 ARG A O 1
ATOM 2893 N N . ASN A 1 375 ? 38.547 -20.043 -84.505 1.00 90.25 375 ASN A N 1
ATOM 2894 C CA . ASN A 1 375 ? 39.444 -19.704 -85.612 1.00 90.25 375 ASN A CA 1
ATOM 2895 C C . ASN A 1 375 ? 40.064 -18.303 -85.470 1.00 90.25 375 ASN A C 1
ATOM 2897 O O . ASN A 1 375 ? 40.832 -17.877 -86.329 1.00 90.25 375 ASN A O 1
ATOM 2901 N N . LEU A 1 376 ? 39.758 -17.580 -84.385 1.00 89.88 376 LEU A N 1
ATOM 2902 C CA . LEU A 1 376 ? 40.350 -16.270 -84.112 1.00 89.88 376 LEU A CA 1
ATOM 2903 C C . LEU A 1 376 ? 41.892 -16.305 -84.021 1.00 89.88 376 LEU A C 1
ATOM 2905 O O . LEU A 1 376 ? 42.518 -15.388 -84.550 1.00 89.88 376 LEU A O 1
ATOM 2909 N N . PRO A 1 377 ? 42.540 -17.325 -83.418 1.00 91.50 377 PRO A N 1
ATOM 2910 C CA . PRO A 1 377 ? 44.002 -17.397 -83.404 1.00 91.50 377 PRO A CA 1
ATOM 2911 C C . PRO A 1 377 ? 44.617 -17.472 -84.808 1.00 91.50 377 PRO A C 1
ATOM 2913 O O . PRO A 1 377 ? 45.642 -16.845 -85.063 1.00 91.50 377 PRO A O 1
ATOM 2916 N N . ASP A 1 378 ? 43.988 -18.198 -85.734 1.00 91.50 378 ASP A N 1
ATOM 2917 C CA . ASP A 1 378 ? 44.463 -18.334 -87.118 1.00 91.50 378 ASP A CA 1
ATOM 2918 C C . ASP A 1 378 ? 44.369 -17.000 -87.859 1.00 91.50 378 ASP A C 1
ATOM 2920 O O . ASP A 1 378 ? 45.324 -16.573 -88.506 1.00 91.50 378 ASP A O 1
ATOM 2924 N N . PHE A 1 379 ? 43.253 -16.295 -87.668 1.00 93.00 379 PHE A N 1
ATOM 2925 C CA . PHE A 1 379 ? 43.044 -14.947 -88.186 1.00 93.00 379 PHE A CA 1
ATOM 2926 C C . PHE A 1 379 ? 44.100 -13.952 -87.673 1.00 93.00 379 PHE A C 1
ATOM 2928 O O . PHE A 1 379 ? 44.662 -13.189 -88.455 1.00 93.00 379 PHE A O 1
ATOM 2935 N N . LEU A 1 380 ? 44.432 -13.978 -86.375 1.00 91.75 380 LEU A N 1
ATOM 2936 C CA . LEU A 1 380 ? 45.451 -13.086 -85.801 1.00 91.75 380 LEU A CA 1
ATOM 2937 C C . LEU A 1 380 ? 46.871 -13.420 -86.272 1.00 91.75 380 LEU A C 1
ATOM 2939 O O . LEU A 1 380 ? 47.692 -12.514 -86.440 1.00 91.75 380 LEU A O 1
ATOM 2943 N N . ARG A 1 381 ? 47.161 -14.699 -86.539 1.00 92.25 381 ARG A N 1
ATOM 2944 C CA . ARG A 1 381 ? 48.419 -15.106 -87.182 1.00 92.25 381 ARG A CA 1
ATOM 2945 C C . ARG A 1 381 ? 48.511 -14.574 -88.612 1.00 92.25 381 ARG A C 1
ATOM 2947 O O . ARG A 1 381 ? 49.554 -14.038 -88.976 1.00 92.25 381 ARG A O 1
ATOM 2954 N N . ALA A 1 382 ? 47.428 -14.651 -89.386 1.00 91.50 382 ALA A N 1
ATOM 2955 C CA . ALA A 1 382 ? 47.372 -14.083 -90.734 1.00 91.50 382 ALA A CA 1
ATOM 2956 C C . ALA A 1 382 ? 47.521 -12.548 -90.723 1.00 91.50 382 ALA A C 1
ATOM 2958 O O . ALA A 1 382 ? 48.312 -12.001 -91.491 1.00 91.50 382 ALA A O 1
ATOM 2959 N N . ALA A 1 383 ? 46.859 -11.859 -89.785 1.00 91.94 383 ALA A N 1
ATOM 2960 C CA . ALA A 1 383 ? 47.020 -10.418 -89.584 1.00 91.94 383 ALA A CA 1
ATOM 2961 C C . ALA A 1 383 ? 48.469 -10.042 -89.232 1.00 91.94 383 ALA A C 1
ATOM 2963 O O . ALA A 1 383 ? 49.025 -9.100 -89.797 1.00 91.94 383 ALA A O 1
ATOM 2964 N N . SER A 1 384 ? 49.109 -10.820 -88.351 1.00 91.56 384 SER A N 1
ATOM 2965 C CA . SER A 1 384 ? 50.517 -10.633 -87.983 1.00 91.56 384 SER A CA 1
ATOM 2966 C C . SER A 1 384 ? 51.456 -10.822 -89.177 1.00 91.56 384 SER A C 1
ATOM 2968 O O . SER A 1 384 ? 52.386 -10.038 -89.363 1.00 91.56 384 SER A O 1
ATOM 2970 N N . ALA A 1 385 ? 51.210 -11.831 -90.016 1.00 90.69 385 ALA A N 1
ATOM 2971 C CA . ALA A 1 385 ? 51.983 -12.048 -91.237 1.00 90.69 385 ALA A CA 1
ATOM 2972 C C . ALA A 1 385 ? 51.827 -10.876 -92.224 1.00 90.69 385 ALA A C 1
ATOM 2974 O O . ALA A 1 385 ? 52.821 -10.409 -92.780 1.00 90.69 385 ALA A O 1
ATOM 2975 N N . SER A 1 386 ? 50.604 -10.351 -92.371 1.00 90.25 386 SER A N 1
ATOM 2976 C CA . SER A 1 386 ? 50.298 -9.201 -93.232 1.00 90.25 386 SER A CA 1
ATOM 2977 C C . SER A 1 386 ? 51.069 -7.940 -92.829 1.00 90.25 386 SER A C 1
ATOM 2979 O O . SER A 1 386 ? 51.666 -7.295 -93.687 1.00 90.25 386 SER A O 1
ATOM 2981 N N . VAL A 1 387 ? 51.125 -7.600 -91.534 1.00 90.75 387 VAL A N 1
ATOM 2982 C CA . VAL A 1 387 ? 51.893 -6.421 -91.077 1.00 90.75 387 VAL A CA 1
ATOM 2983 C C . VAL A 1 387 ? 53.397 -6.636 -91.115 1.00 90.75 387 VAL A C 1
ATOM 2985 O O . VAL A 1 387 ? 54.146 -5.694 -91.360 1.00 90.75 387 VAL A O 1
ATOM 2988 N N . THR A 1 388 ? 53.855 -7.874 -90.911 1.00 90.06 388 THR A N 1
ATOM 2989 C CA . THR A 1 388 ? 55.284 -8.205 -90.995 1.00 90.06 388 THR A CA 1
ATOM 2990 C C . THR A 1 388 ? 55.796 -7.982 -92.413 1.00 90.06 388 THR A C 1
ATOM 2992 O O . THR A 1 388 ? 56.869 -7.412 -92.596 1.00 90.06 388 THR A O 1
ATOM 2995 N N . ALA A 1 389 ? 55.001 -8.359 -93.420 1.00 87.31 389 ALA A N 1
ATOM 2996 C CA . ALA A 1 389 ? 55.315 -8.103 -94.823 1.00 87.31 389 ALA A CA 1
ATOM 2997 C C . ALA A 1 389 ? 55.440 -6.601 -95.146 1.00 87.31 389 ALA A C 1
ATOM 2999 O O . ALA A 1 389 ? 56.144 -6.240 -96.084 1.00 87.31 389 ALA A O 1
ATOM 3000 N N . GLN A 1 390 ? 54.802 -5.733 -94.356 1.00 85.00 390 GLN A N 1
ATOM 3001 C CA . GLN A 1 390 ? 54.844 -4.276 -94.519 1.00 85.00 390 GLN A CA 1
ATOM 3002 C C . GLN A 1 390 ? 55.946 -3.604 -93.680 1.00 85.00 390 GLN A C 1
ATOM 3004 O O . GLN A 1 390 ? 56.169 -2.408 -93.819 1.00 85.00 390 GLN A O 1
ATOM 3009 N N . GLY A 1 391 ? 56.679 -4.357 -92.850 1.00 84.31 391 GLY A N 1
ATOM 3010 C CA . GLY A 1 391 ? 57.812 -3.846 -92.070 1.00 84.31 391 GLY A CA 1
ATOM 3011 C C . GLY A 1 391 ? 57.590 -3.775 -90.558 1.00 84.31 391 GLY A C 1
ATOM 3012 O O . GLY A 1 391 ? 58.484 -3.315 -89.847 1.00 84.31 391 GLY A O 1
ATOM 3013 N N . ALA A 1 392 ? 56.455 -4.251 -90.036 1.00 86.75 392 ALA A N 1
ATOM 3014 C CA . ALA A 1 392 ? 56.278 -4.435 -88.595 1.00 86.75 392 ALA A CA 1
ATOM 3015 C C . ALA A 1 392 ? 57.189 -5.560 -88.073 1.00 86.75 392 ALA A C 1
ATOM 3017 O O . ALA A 1 392 ? 57.474 -6.534 -88.777 1.00 86.75 392 ALA A O 1
ATOM 3018 N N . ARG A 1 393 ? 57.641 -5.456 -86.822 1.00 85.06 393 ARG A N 1
ATOM 3019 C CA . ARG A 1 393 ? 58.421 -6.512 -86.151 1.00 85.06 393 ARG A CA 1
ATOM 3020 C C . ARG A 1 393 ? 57.834 -6.798 -84.771 1.00 85.06 393 ARG A C 1
ATOM 3022 O O . ARG A 1 393 ? 57.112 -5.984 -84.210 1.00 85.06 393 ARG A O 1
ATOM 3029 N N . GLY A 1 394 ? 58.132 -7.978 -84.235 1.00 82.56 394 GLY A N 1
ATOM 3030 C CA . GLY A 1 394 ? 57.584 -8.473 -82.970 1.00 82.56 394 GLY A CA 1
ATOM 3031 C C . GLY A 1 394 ? 57.068 -9.906 -83.100 1.00 82.56 394 GLY A C 1
ATOM 3032 O O . GLY A 1 394 ? 56.828 -10.393 -84.204 1.00 82.56 394 GLY A O 1
ATOM 3033 N N . THR A 1 395 ? 56.914 -10.601 -81.972 1.00 82.75 395 THR A N 1
ATOM 3034 C CA . THR A 1 395 ? 56.368 -11.968 -81.926 1.00 82.75 395 THR A CA 1
ATOM 3035 C C . THR A 1 395 ? 55.205 -12.028 -80.929 1.00 82.75 395 THR A C 1
ATOM 3037 O O . THR A 1 395 ? 55.440 -12.162 -79.732 1.00 82.75 395 THR A O 1
ATOM 3040 N N . PRO A 1 396 ? 53.939 -11.913 -81.378 1.00 86.44 396 PRO A N 1
ATOM 3041 C CA . PRO A 1 396 ? 53.465 -11.676 -82.753 1.00 86.44 396 PRO A CA 1
ATOM 3042 C C . PRO A 1 396 ? 53.653 -10.215 -83.212 1.00 86.44 396 PRO A C 1
ATOM 3044 O O . PRO A 1 396 ? 53.748 -9.317 -82.386 1.00 86.44 396 PRO A O 1
ATOM 3047 N N . ALA A 1 397 ? 53.706 -9.949 -84.521 1.00 87.44 397 ALA A N 1
ATOM 3048 C CA . ALA A 1 397 ? 53.900 -8.588 -85.047 1.00 87.44 397 ALA A CA 1
ATOM 3049 C C . ALA A 1 397 ? 52.634 -7.713 -84.986 1.00 87.44 397 ALA A C 1
ATOM 3051 O O . ALA A 1 397 ? 52.739 -6.488 -85.012 1.00 87.44 397 ALA A O 1
ATOM 3052 N N . ALA A 1 398 ? 51.450 -8.326 -84.874 1.00 90.25 398 ALA A N 1
ATOM 3053 C CA . ALA A 1 398 ? 50.199 -7.637 -84.593 1.00 90.25 398 ALA A CA 1
ATOM 3054 C C . ALA A 1 398 ? 49.556 -8.196 -83.319 1.00 90.25 398 ALA A C 1
ATOM 3056 O O . ALA A 1 398 ? 49.474 -9.414 -83.144 1.00 90.25 398 ALA A O 1
ATOM 3057 N N . VAL A 1 399 ? 49.078 -7.316 -82.441 1.00 91.31 399 VAL A N 1
ATOM 3058 C CA . VAL A 1 399 ? 48.468 -7.690 -81.156 1.00 91.31 399 VAL A CA 1
ATOM 3059 C C . VAL A 1 399 ? 47.135 -7.004 -80.943 1.00 91.31 399 VAL A C 1
ATOM 3061 O O . VAL A 1 399 ? 46.912 -5.895 -81.404 1.00 91.31 399 VAL A O 1
ATOM 3064 N N . LEU A 1 400 ? 46.249 -7.660 -80.204 1.00 90.88 400 LEU A N 1
ATOM 3065 C CA . LEU A 1 400 ? 45.079 -7.031 -79.599 1.00 90.88 400 LEU A CA 1
ATOM 3066 C C . LEU A 1 400 ? 45.368 -6.859 -78.109 1.00 90.88 400 LEU A C 1
ATOM 3068 O O . LEU A 1 400 ? 45.855 -7.801 -77.484 1.00 90.88 400 LEU A O 1
ATOM 3072 N N . SER A 1 401 ? 45.021 -5.713 -77.521 1.00 89.56 401 SER A N 1
ATOM 3073 C CA . SER A 1 401 ? 44.975 -5.603 -76.058 1.00 89.56 401 SER A CA 1
ATOM 3074 C C . SER A 1 401 ? 43.973 -6.600 -75.470 1.00 89.56 401 SER A C 1
ATOM 3076 O O . SER A 1 401 ? 42.987 -6.966 -76.115 1.00 89.56 401 SER A O 1
ATOM 3078 N N . GLU A 1 402 ? 44.181 -7.020 -74.220 1.00 86.81 402 GLU A N 1
ATOM 3079 C CA . GLU A 1 402 ? 43.334 -8.016 -73.541 1.00 86.81 402 GLU A CA 1
ATOM 3080 C C . GLU A 1 402 ? 41.843 -7.631 -73.575 1.00 86.81 402 GLU A C 1
ATOM 3082 O O . GLU A 1 402 ? 40.959 -8.455 -73.838 1.00 86.81 402 GLU A O 1
ATOM 3087 N N . ARG A 1 403 ? 41.559 -6.332 -73.411 1.00 88.75 403 ARG A N 1
ATOM 3088 C CA . ARG A 1 403 ? 40.209 -5.775 -73.522 1.00 88.75 403 ARG A CA 1
ATOM 3089 C C . ARG A 1 403 ? 39.657 -5.880 -74.945 1.00 88.75 403 ARG A C 1
ATOM 3091 O O . ARG A 1 403 ? 38.525 -6.336 -75.110 1.00 88.75 403 ARG A O 1
ATOM 3098 N N . ALA A 1 404 ? 40.426 -5.482 -75.961 1.00 88.31 404 ALA A N 1
ATOM 3099 C CA . ALA A 1 404 ? 40.004 -5.553 -77.362 1.00 88.31 404 ALA A CA 1
ATOM 3100 C C . ALA A 1 404 ? 39.781 -7.005 -77.809 1.00 88.31 404 ALA A C 1
ATOM 3102 O O . ALA A 1 404 ? 38.789 -7.315 -78.471 1.00 88.31 404 ALA A O 1
ATOM 3103 N N . GLN A 1 405 ? 40.647 -7.919 -77.370 1.00 91.19 405 GLN A N 1
ATOM 3104 C CA . GLN A 1 405 ? 40.511 -9.347 -77.619 1.00 91.19 405 GLN A CA 1
ATOM 3105 C C . GLN A 1 405 ? 39.244 -9.910 -76.963 1.00 91.19 405 GLN A C 1
ATOM 3107 O O . GLN A 1 405 ? 38.476 -10.608 -77.625 1.00 91.19 405 GLN A O 1
ATOM 3112 N N . THR A 1 406 ? 38.975 -9.572 -75.699 1.00 90.31 406 THR A N 1
ATOM 3113 C CA . THR A 1 406 ? 37.764 -10.017 -74.987 1.00 90.31 406 THR A CA 1
ATOM 3114 C C . THR A 1 406 ? 36.490 -9.485 -75.644 1.00 90.31 406 THR A C 1
ATOM 3116 O O . THR A 1 406 ? 35.517 -10.226 -75.817 1.00 90.31 406 THR A O 1
ATOM 3119 N N . GLN A 1 407 ? 36.490 -8.219 -76.070 1.00 90.81 407 GLN A N 1
ATOM 3120 C CA . GLN A 1 407 ? 35.364 -7.608 -76.780 1.00 90.81 407 GLN A CA 1
ATOM 3121 C C . GLN A 1 407 ? 35.111 -8.278 -78.133 1.00 90.81 407 GLN A C 1
ATOM 3123 O O . GLN A 1 407 ? 33.967 -8.620 -78.439 1.00 90.81 407 GLN A O 1
ATOM 3128 N N . LEU A 1 408 ? 36.165 -8.521 -78.916 1.00 91.00 408 LEU A N 1
ATOM 3129 C CA . LEU A 1 408 ? 36.067 -9.210 -80.200 1.00 91.00 408 LEU A CA 1
ATOM 3130 C C . LEU A 1 408 ? 35.568 -10.647 -80.027 1.00 91.00 408 LEU A C 1
ATOM 3132 O O . LEU A 1 408 ? 34.650 -11.062 -80.729 1.00 91.00 408 LEU A O 1
ATOM 3136 N N . GLN A 1 409 ? 36.113 -11.394 -79.061 1.00 90.88 409 GLN A N 1
ATOM 3137 C CA . GLN A 1 409 ? 35.638 -12.741 -78.742 1.00 90.88 409 GLN A CA 1
ATOM 3138 C C . GLN A 1 409 ? 34.160 -12.731 -78.351 1.00 90.88 409 GLN A C 1
ATOM 3140 O O . GLN A 1 409 ? 33.400 -13.557 -78.843 1.00 90.88 409 GLN A O 1
ATOM 3145 N N . THR A 1 410 ? 33.738 -11.786 -77.508 1.00 91.00 410 THR A N 1
ATOM 3146 C CA . THR A 1 410 ? 32.336 -11.652 -77.087 1.00 91.00 410 THR A CA 1
ATOM 3147 C C . THR A 1 410 ? 31.426 -11.370 -78.280 1.00 91.00 410 THR A C 1
ATOM 3149 O O . THR A 1 410 ? 30.423 -12.063 -78.452 1.00 91.00 410 THR A O 1
ATOM 3152 N N . LYS A 1 411 ? 31.804 -10.426 -79.154 1.00 89.12 411 LYS A N 1
ATOM 3153 C CA . LYS A 1 411 ? 31.071 -10.141 -80.397 1.00 89.12 411 LYS A CA 1
ATOM 3154 C C . LYS A 1 411 ? 30.971 -11.382 -81.281 1.00 89.12 411 LYS A C 1
ATOM 3156 O O . LYS A 1 411 ? 29.877 -11.758 -81.680 1.00 89.12 411 LYS A O 1
ATOM 3161 N N . LEU A 1 412 ? 32.085 -12.067 -81.526 1.00 90.12 412 LEU A N 1
ATOM 3162 C CA . LEU A 1 412 ? 32.122 -13.279 -82.344 1.00 90.12 412 LEU A CA 1
ATOM 3163 C C . LEU A 1 412 ? 31.285 -14.430 -81.749 1.00 90.12 412 LEU A C 1
ATOM 3165 O O . LEU A 1 412 ? 30.647 -15.149 -82.513 1.00 90.12 412 LEU A O 1
ATOM 3169 N N . ARG A 1 413 ? 31.230 -14.596 -80.414 1.00 89.12 413 ARG A N 1
ATOM 3170 C CA . ARG A 1 413 ? 30.309 -15.557 -79.764 1.00 89.12 413 ARG A CA 1
ATOM 3171 C C . ARG A 1 413 ? 28.848 -15.172 -79.992 1.00 89.12 413 ARG A C 1
ATOM 3173 O O . ARG A 1 413 ? 28.031 -16.051 -80.220 1.00 89.12 413 ARG A O 1
ATOM 3180 N N . GLY A 1 414 ? 28.527 -13.878 -79.947 1.00 86.62 414 GLY A N 1
ATOM 3181 C CA . GLY A 1 414 ? 27.163 -13.379 -80.136 1.00 86.62 414 GLY A CA 1
ATOM 3182 C C . GLY A 1 414 ? 26.628 -13.505 -81.566 1.00 86.62 414 GLY A C 1
ATOM 3183 O O . GLY A 1 414 ? 25.418 -13.585 -81.751 1.00 86.62 414 GLY A O 1
ATOM 3184 N N . LEU A 1 415 ? 27.499 -13.545 -82.580 1.00 85.31 415 LEU A N 1
ATOM 3185 C CA . LEU A 1 415 ? 27.084 -13.576 -83.989 1.00 85.31 415 LEU A CA 1
ATOM 3186 C C . LEU A 1 415 ? 26.578 -14.950 -84.469 1.00 85.31 415 LEU A C 1
ATOM 3188 O O . LEU A 1 415 ? 25.909 -14.992 -85.499 1.00 85.31 415 LEU A O 1
ATOM 3192 N N . ASN A 1 416 ? 26.869 -16.048 -83.752 1.00 76.62 416 ASN A N 1
ATOM 3193 C CA . ASN A 1 416 ? 26.398 -17.425 -84.019 1.00 76.62 416 ASN A CA 1
ATOM 3194 C C . ASN A 1 416 ? 26.560 -17.946 -85.473 1.00 76.62 416 ASN A C 1
ATOM 3196 O O . ASN A 1 416 ? 25.937 -18.935 -85.852 1.00 76.62 416 ASN A O 1
ATOM 3200 N N . ALA A 1 417 ? 27.395 -17.304 -86.289 1.00 81.31 417 ALA A N 1
ATOM 3201 C CA . ALA A 1 417 ? 27.644 -17.614 -87.695 1.00 81.31 417 ALA A CA 1
ATOM 3202 C C . ALA A 1 417 ? 29.060 -17.153 -88.081 1.00 81.31 417 ALA A C 1
ATOM 3204 O O . ALA A 1 417 ? 29.730 -16.480 -87.292 1.00 81.31 417 ALA A O 1
ATOM 3205 N N . SER A 1 418 ? 29.504 -17.466 -89.305 1.00 87.69 418 SER A N 1
ATOM 3206 C CA . SER A 1 418 ? 30.743 -16.897 -89.847 1.00 87.69 418 SER A CA 1
ATOM 3207 C C . SER A 1 418 ? 30.682 -15.373 -89.792 1.00 87.69 418 SER A C 1
ATOM 3209 O O . SER A 1 418 ? 29.673 -14.794 -90.194 1.00 87.69 418 SER A O 1
ATOM 3211 N N . ALA A 1 419 ? 31.743 -14.726 -89.326 1.00 91.31 419 ALA A N 1
ATOM 3212 C CA . ALA A 1 419 ? 31.827 -13.280 -89.200 1.00 91.31 419 ALA A CA 1
ATOM 3213 C C . ALA A 1 419 ? 32.873 -12.704 -90.156 1.00 91.31 419 ALA A C 1
ATOM 3215 O O . ALA A 1 419 ? 33.892 -13.333 -90.419 1.00 91.31 419 ALA A O 1
ATOM 3216 N N . PHE A 1 420 ? 32.641 -11.499 -90.661 1.00 91.56 420 PHE A N 1
ATOM 3217 C CA . PHE A 1 420 ? 33.642 -10.708 -91.364 1.00 91.56 420 PHE A CA 1
ATOM 3218 C C . PHE A 1 420 ? 34.301 -9.759 -90.363 1.00 91.56 420 PHE A C 1
ATOM 3220 O O . PHE A 1 420 ? 33.603 -9.010 -89.672 1.00 91.56 420 PHE A O 1
ATOM 3227 N N . VAL A 1 421 ? 35.627 -9.829 -90.248 1.00 92.31 421 VAL A N 1
ATOM 3228 C CA . VAL A 1 421 ? 36.409 -9.084 -89.259 1.00 92.31 421 VAL A CA 1
ATOM 3229 C C . VAL A 1 421 ? 37.333 -8.108 -89.972 1.00 92.31 421 VAL A C 1
ATOM 3231 O O . VAL A 1 421 ? 38.084 -8.494 -90.866 1.00 92.31 421 VAL A O 1
ATOM 3234 N N . VAL A 1 422 ? 37.296 -6.844 -89.551 1.00 91.31 422 VAL A N 1
ATOM 3235 C CA . VAL A 1 422 ? 38.157 -5.772 -90.065 1.00 91.31 422 VAL A CA 1
ATOM 3236 C C . VAL A 1 422 ? 38.981 -5.213 -88.916 1.00 91.31 422 VAL A C 1
ATOM 3238 O O . VAL A 1 422 ? 38.423 -4.727 -87.934 1.00 91.31 422 VAL A O 1
ATOM 3241 N N . CYS A 1 423 ? 40.302 -5.260 -89.052 1.00 93.25 423 CYS A N 1
ATOM 3242 C CA . CYS A 1 423 ? 41.267 -4.757 -88.084 1.00 93.25 423 CYS A CA 1
ATOM 3243 C C . CYS A 1 423 ? 41.942 -3.486 -88.590 1.00 93.25 423 CYS A C 1
ATOM 3245 O O . CYS A 1 423 ? 42.403 -3.424 -89.731 1.00 93.25 423 CYS A O 1
ATOM 3247 N N . ARG A 1 424 ? 42.016 -2.486 -87.714 1.00 93.25 424 ARG A N 1
ATOM 3248 C CA . ARG A 1 424 ? 42.655 -1.189 -87.941 1.00 93.25 424 ARG A CA 1
ATOM 3249 C C . ARG A 1 424 ? 43.781 -0.948 -86.943 1.00 93.25 424 ARG A C 1
ATOM 3251 O O . ARG A 1 424 ? 43.758 -1.546 -85.871 1.00 93.25 424 ARG A O 1
ATOM 3258 N N . SER A 1 425 ? 44.720 -0.059 -87.251 1.00 93.06 425 SER A N 1
ATOM 3259 C CA . SER A 1 425 ? 45.760 0.334 -86.293 1.00 93.06 425 SER A CA 1
ATOM 3260 C C . SER A 1 425 ? 45.151 1.142 -85.140 1.00 93.06 425 SER A C 1
ATOM 3262 O O . SER A 1 425 ? 44.414 2.104 -85.373 1.00 93.06 425 SER A O 1
ATOM 3264 N N . ALA A 1 426 ? 45.424 0.760 -83.892 1.00 88.94 426 ALA A N 1
ATOM 3265 C CA . ALA A 1 426 ? 44.921 1.447 -82.698 1.00 88.94 426 ALA A CA 1
ATOM 3266 C C . ALA A 1 426 ? 45.700 2.738 -82.387 1.00 88.94 426 ALA A C 1
ATOM 3268 O O . ALA A 1 426 ? 45.150 3.684 -81.810 1.00 88.94 426 ALA A O 1
ATOM 3269 N N . THR A 1 427 ? 46.963 2.788 -82.807 1.00 85.75 427 THR A N 1
ATOM 3270 C CA . THR A 1 427 ? 47.914 3.883 -82.585 1.00 85.75 427 THR A CA 1
ATOM 3271 C C . THR A 1 427 ? 48.671 4.204 -83.873 1.00 85.75 427 THR A C 1
ATOM 3273 O O . THR A 1 427 ? 48.544 3.503 -84.880 1.00 85.75 427 THR A O 1
ATOM 3276 N N . ASN A 1 428 ? 49.438 5.294 -83.862 1.00 86.75 428 ASN A N 1
ATOM 3277 C CA . ASN A 1 428 ? 50.449 5.512 -84.889 1.00 86.75 428 ASN A CA 1
ATOM 3278 C C . ASN A 1 428 ? 51.622 4.579 -84.587 1.00 86.75 428 ASN A C 1
ATOM 3280 O O . ASN A 1 428 ? 52.131 4.586 -83.467 1.00 86.75 428 ASN A O 1
ATOM 3284 N N . VAL A 1 429 ? 52.039 3.785 -85.564 1.00 86.44 429 VAL A N 1
ATOM 3285 C CA . VAL A 1 429 ? 53.098 2.784 -85.390 1.00 86.44 429 VAL A CA 1
ATOM 3286 C C . VAL A 1 429 ? 54.205 3.085 -86.379 1.00 86.44 429 VAL A C 1
ATOM 3288 O O . VAL A 1 429 ? 53.902 3.351 -87.535 1.00 86.44 429 VAL A O 1
ATOM 3291 N N . ALA A 1 430 ? 55.464 3.052 -85.947 1.00 84.94 430 ALA A N 1
ATOM 3292 C CA . ALA A 1 430 ? 56.633 3.225 -86.809 1.00 84.94 430 ALA A CA 1
ATOM 3293 C C . ALA A 1 430 ? 57.133 1.893 -87.397 1.00 84.94 430 ALA A C 1
ATOM 3295 O O . ALA A 1 430 ? 56.790 0.811 -86.912 1.00 84.94 430 ALA A O 1
ATOM 3296 N N . VAL A 1 431 ? 57.943 1.967 -88.458 1.00 84.62 431 VAL A N 1
ATOM 3297 C CA . VAL A 1 431 ? 58.556 0.777 -89.078 1.00 84.62 431 VAL A CA 1
ATOM 3298 C C . VAL A 1 431 ? 59.411 0.048 -88.038 1.00 84.62 431 VAL A C 1
ATOM 3300 O O . VAL A 1 431 ? 60.152 0.674 -87.291 1.00 84.62 431 VAL A O 1
ATOM 3303 N N . GLY A 1 432 ? 59.313 -1.280 -87.973 1.00 83.44 432 GLY A N 1
ATOM 3304 C CA . GLY A 1 432 ? 60.070 -2.081 -87.008 1.00 83.44 432 GLY A CA 1
ATOM 3305 C C . GLY A 1 432 ? 59.406 -2.276 -85.643 1.00 83.44 432 GLY A C 1
ATOM 3306 O O . GLY A 1 432 ? 59.947 -3.016 -84.825 1.00 83.44 432 GLY A O 1
ATOM 3307 N N . PHE A 1 433 ? 58.232 -1.691 -85.398 1.00 84.44 433 PHE A N 1
ATOM 3308 C CA . PHE A 1 433 ? 57.488 -1.864 -84.148 1.00 84.44 433 PHE A CA 1
ATOM 3309 C C . PHE A 1 433 ? 56.288 -2.807 -84.314 1.00 84.44 433 PHE A C 1
ATOM 3311 O O . PHE A 1 433 ? 55.840 -3.095 -85.427 1.00 84.44 433 PHE A O 1
ATOM 3318 N N . GLN A 1 434 ? 55.789 -3.312 -83.184 1.00 88.94 434 GLN A N 1
ATOM 3319 C CA . GLN A 1 434 ? 54.593 -4.150 -83.114 1.00 88.94 434 GLN A CA 1
ATOM 3320 C C . GLN A 1 434 ? 53.340 -3.283 -83.298 1.00 88.94 434 GLN A C 1
ATOM 3322 O O . GLN A 1 434 ? 53.239 -2.200 -82.725 1.00 88.94 434 GLN A O 1
ATOM 3327 N N . VAL A 1 435 ? 52.373 -3.769 -84.078 1.00 91.25 435 VAL A N 1
ATOM 3328 C CA . VAL A 1 435 ? 51.133 -3.042 -84.375 1.00 91.25 435 VAL A CA 1
ATOM 3329 C C . VAL A 1 435 ? 50.031 -3.467 -83.410 1.00 91.25 435 VAL A C 1
ATOM 3331 O O . VAL A 1 435 ? 49.602 -4.623 -83.423 1.00 91.25 435 VAL A O 1
ATOM 3334 N N . GLU A 1 436 ? 49.526 -2.539 -82.597 1.00 91.44 436 GLU A N 1
ATOM 3335 C CA . GLU A 1 436 ? 48.298 -2.778 -81.836 1.00 91.44 436 GLU A CA 1
ATOM 3336 C C . GLU A 1 436 ? 47.075 -2.611 -82.748 1.00 91.44 436 GLU A C 1
ATOM 3338 O O . GLU A 1 436 ? 46.898 -1.594 -83.419 1.00 91.44 436 GLU A O 1
ATOM 3343 N N . LEU A 1 437 ? 46.221 -3.628 -82.777 1.00 93.50 437 LEU A N 1
ATOM 3344 C CA . LEU A 1 437 ? 45.024 -3.699 -83.595 1.00 93.50 437 LEU A CA 1
ATOM 3345 C C . LEU A 1 437 ? 43.783 -3.289 -82.802 1.00 93.50 437 LEU A C 1
ATOM 3347 O O . LEU A 1 437 ? 43.609 -3.622 -81.633 1.00 93.50 437 LEU A O 1
ATOM 3351 N N . SER A 1 438 ? 42.850 -2.657 -83.501 1.00 92.75 438 SER A N 1
ATOM 3352 C CA . SER A 1 438 ? 41.457 -2.489 -83.106 1.00 92.75 438 SER A CA 1
ATOM 3353 C C . SER A 1 438 ? 40.584 -3.156 -84.163 1.00 92.75 438 SER A C 1
ATOM 3355 O O . SER A 1 438 ? 40.540 -2.713 -85.312 1.00 92.75 438 SER A O 1
ATOM 3357 N N . CYS A 1 439 ? 39.928 -4.257 -83.798 1.00 93.50 439 CYS A N 1
ATOM 3358 C CA . CYS A 1 439 ? 39.143 -5.064 -84.729 1.00 93.50 439 CYS A CA 1
ATOM 3359 C C . CYS A 1 439 ? 37.645 -4.978 -84.428 1.00 93.50 439 CYS A C 1
ATOM 3361 O O . CYS A 1 439 ? 37.225 -5.039 -83.272 1.00 93.50 439 CYS A O 1
ATOM 3363 N N . ASP A 1 440 ? 36.834 -4.915 -85.481 1.00 89.94 440 ASP A N 1
ATOM 3364 C CA . ASP A 1 440 ? 35.378 -5.025 -85.405 1.00 89.94 440 ASP A CA 1
ATOM 3365 C C . ASP A 1 440 ? 34.887 -6.213 -86.238 1.00 89.94 440 ASP A C 1
ATOM 3367 O O . ASP A 1 440 ? 35.483 -6.548 -87.263 1.00 89.94 440 ASP A O 1
ATOM 3371 N N . ALA A 1 441 ? 33.812 -6.858 -85.785 1.00 90.31 441 ALA A N 1
ATOM 3372 C CA . ALA A 1 441 ? 33.274 -8.077 -86.381 1.00 90.31 441 ALA A CA 1
ATOM 3373 C C . ALA A 1 441 ? 31.780 -7.937 -86.671 1.00 90.31 441 ALA A C 1
ATOM 3375 O O . ALA A 1 441 ? 31.017 -7.457 -85.829 1.00 90.31 441 ALA A O 1
ATOM 3376 N N . ARG A 1 442 ? 31.357 -8.408 -87.845 1.00 88.69 442 ARG A N 1
ATOM 3377 C CA . ARG A 1 442 ? 29.957 -8.399 -88.297 1.00 88.69 442 ARG A CA 1
ATOM 3378 C C . ARG A 1 442 ? 29.563 -9.771 -88.827 1.00 88.69 442 ARG A C 1
ATOM 3380 O O . ARG A 1 442 ? 30.417 -10.499 -89.318 1.00 88.69 442 ARG A O 1
ATOM 3387 N N . SER A 1 443 ? 28.285 -10.135 -88.737 1.00 89.25 443 SER A N 1
ATOM 3388 C CA . SER A 1 443 ? 27.798 -11.410 -89.285 1.00 89.25 443 SER A CA 1
ATOM 3389 C C . SER A 1 443 ? 28.006 -11.448 -90.800 1.00 89.25 443 SER A C 1
ATOM 3391 O O . SER A 1 443 ? 27.606 -10.513 -91.479 1.00 89.25 443 SER A O 1
ATOM 3393 N N . ASN A 1 444 ? 28.597 -12.515 -91.336 1.00 90.31 444 ASN A N 1
ATOM 3394 C CA . ASN A 1 444 ? 28.851 -12.690 -92.768 1.00 90.31 444 ASN A CA 1
ATOM 3395 C C . ASN A 1 444 ? 27.725 -13.461 -93.484 1.00 90.31 444 ASN A C 1
ATOM 3397 O O . ASN A 1 444 ? 27.969 -14.345 -94.313 1.00 90.31 444 ASN A O 1
ATOM 3401 N N . ASN A 1 445 ? 26.480 -13.164 -93.117 1.00 89.31 445 ASN A N 1
ATOM 3402 C CA . ASN A 1 445 ? 25.304 -13.751 -93.746 1.00 89.31 445 ASN A CA 1
ATOM 3403 C C . ASN A 1 445 ? 25.028 -13.111 -95.114 1.00 89.31 445 ASN A C 1
ATOM 3405 O O . ASN A 1 445 ? 25.467 -11.998 -95.404 1.00 89.31 445 ASN A O 1
ATOM 3409 N N . VAL A 1 446 ? 24.269 -13.823 -95.950 1.00 90.94 446 VAL A N 1
ATOM 3410 C CA . VAL A 1 446 ? 23.766 -13.291 -97.222 1.00 90.94 446 VAL A CA 1
ATOM 3411 C C . VAL A 1 446 ? 22.817 -12.132 -96.937 1.00 90.94 446 VAL A C 1
ATOM 3413 O O . VAL A 1 446 ? 21.765 -12.333 -96.333 1.00 90.94 446 VAL A O 1
ATOM 3416 N N . LEU A 1 447 ? 23.197 -10.927 -97.364 1.00 90.62 447 LEU A N 1
ATOM 3417 C CA . LEU A 1 447 ? 22.367 -9.725 -97.279 1.00 90.62 447 LEU A CA 1
ATOM 3418 C C . LEU A 1 447 ? 21.317 -9.729 -98.389 1.00 90.62 447 LEU A C 1
ATOM 3420 O O . LEU A 1 447 ? 20.142 -9.480 -98.131 1.00 90.62 447 LEU A O 1
ATOM 3424 N N . TYR A 1 448 ? 21.759 -10.052 -99.607 1.00 92.88 448 TYR A N 1
ATOM 3425 C CA . TYR A 1 448 ? 20.933 -10.143 -100.804 1.00 92.88 448 TYR A CA 1
ATOM 3426 C C . TYR A 1 448 ? 21.407 -11.295 -101.683 1.00 92.88 448 TYR A C 1
ATOM 3428 O O . TYR A 1 448 ? 22.606 -11.467 -101.906 1.00 92.88 448 TYR A O 1
ATOM 3436 N N . ARG A 1 449 ? 20.465 -12.088 -102.195 1.00 93.75 449 ARG A N 1
ATOM 3437 C CA . ARG A 1 449 ? 20.759 -13.101 -103.214 1.00 93.75 449 ARG A CA 1
ATOM 3438 C C . ARG A 1 449 ? 20.942 -12.436 -104.576 1.00 93.75 449 ARG A C 1
ATOM 3440 O O . ARG A 1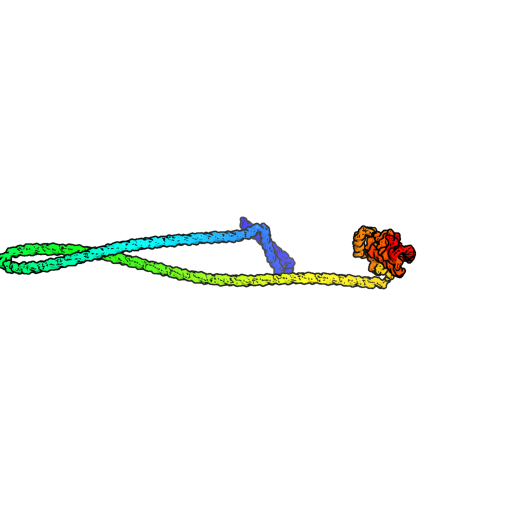 449 ? 20.405 -11.357 -104.823 1.00 93.75 449 ARG A O 1
ATOM 3447 N N . ARG A 1 450 ? 21.642 -13.119 -105.481 1.00 92.00 450 ARG A N 1
ATOM 3448 C CA . ARG A 1 450 ? 21.752 -12.711 -106.887 1.00 92.00 450 ARG A CA 1
ATOM 3449 C C . ARG A 1 450 ? 20.369 -12.396 -107.470 1.00 92.00 450 ARG A C 1
ATOM 3451 O O . ARG A 1 450 ? 19.461 -13.222 -107.389 1.00 92.00 450 ARG A O 1
ATOM 3458 N N . GLY A 1 451 ? 20.226 -11.206 -108.051 1.00 88.94 451 GLY A N 1
ATOM 3459 C CA . GLY A 1 451 ? 18.988 -10.730 -108.673 1.00 88.94 451 GLY A CA 1
ATOM 3460 C C . GLY A 1 451 ? 17.854 -10.373 -107.705 1.00 88.94 451 GLY A C 1
ATOM 3461 O O . GLY A 1 451 ? 16.773 -9.996 -108.156 1.00 88.94 451 GLY A O 1
ATOM 3462 N N . GLN A 1 452 ? 18.068 -10.459 -106.388 1.00 93.94 452 GLN A N 1
ATOM 3463 C CA . GLN A 1 452 ? 17.091 -10.010 -105.401 1.00 93.94 452 GLN A CA 1
ATOM 3464 C C . GLN A 1 452 ? 17.042 -8.483 -105.374 1.00 93.94 452 GLN A C 1
ATOM 3466 O O . GLN A 1 452 ? 18.053 -7.821 -105.156 1.00 93.94 452 GLN A O 1
ATOM 3471 N N . VAL A 1 453 ? 15.850 -7.920 -105.544 1.00 92.88 453 VAL A N 1
ATOM 3472 C CA . VAL A 1 453 ? 15.674 -6.468 -105.540 1.00 92.88 453 VAL A CA 1
ATOM 3473 C C . VAL A 1 453 ? 15.888 -5.899 -104.132 1.00 92.88 453 VAL A C 1
ATOM 3475 O O . VAL A 1 453 ? 15.259 -6.346 -103.173 1.00 92.88 453 VAL A O 1
ATOM 3478 N N . ILE A 1 454 ? 16.779 -4.912 -104.032 1.00 92.81 454 ILE A N 1
ATOM 3479 C CA . ILE A 1 454 ? 17.183 -4.212 -102.806 1.00 92.81 454 ILE A CA 1
ATOM 3480 C C . ILE A 1 454 ? 16.169 -3.116 -102.465 1.00 92.81 454 ILE A C 1
ATOM 3482 O O . ILE A 1 454 ? 15.596 -3.089 -101.378 1.00 92.81 454 ILE A O 1
ATOM 3486 N N . ARG A 1 455 ? 15.916 -2.220 -103.422 1.00 93.44 455 ARG A N 1
ATOM 3487 C CA . ARG A 1 455 ? 14.934 -1.133 -103.326 1.00 93.44 455 ARG A CA 1
ATOM 3488 C C . ARG A 1 455 ? 14.168 -1.012 -104.631 1.00 93.44 455 ARG A C 1
ATOM 3490 O O . ARG A 1 455 ? 14.689 -1.370 -105.685 1.00 93.44 455 ARG A O 1
ATOM 3497 N N . THR A 1 456 ? 12.939 -0.508 -104.545 1.00 93.06 456 THR A N 1
ATOM 3498 C CA . THR A 1 456 ? 12.055 -0.255 -105.690 1.00 93.06 456 THR A CA 1
ATOM 3499 C C . THR A 1 456 ? 11.454 1.135 -105.608 1.00 93.06 456 THR A C 1
ATOM 3501 O O . THR A 1 456 ? 11.059 1.556 -104.523 1.00 93.06 456 THR A O 1
ATOM 3504 N N . VAL A 1 457 ? 11.266 1.777 -106.754 1.00 92.00 457 VAL A N 1
ATOM 3505 C CA . VAL A 1 457 ? 10.528 3.035 -106.903 1.00 92.00 457 VAL A CA 1
ATOM 3506 C C . VAL A 1 457 ? 9.565 2.919 -108.085 1.00 92.00 457 VAL A C 1
ATOM 3508 O O . VAL A 1 457 ? 9.811 2.169 -109.033 1.00 92.00 457 VAL A O 1
ATOM 3511 N N . THR A 1 458 ? 8.446 3.639 -108.025 1.00 89.12 458 THR A N 1
ATOM 3512 C CA . THR A 1 458 ? 7.538 3.784 -109.170 1.00 89.12 458 THR A CA 1
ATOM 3513 C C . THR A 1 458 ? 7.884 5.078 -109.890 1.00 89.12 458 THR A C 1
ATOM 3515 O O . THR A 1 458 ? 7.682 6.158 -109.343 1.00 89.12 458 THR A O 1
ATOM 3518 N N . LEU A 1 459 ? 8.428 4.958 -111.096 1.00 86.50 459 LEU A N 1
ATOM 3519 C CA . LEU A 1 459 ? 8.812 6.071 -111.953 1.00 86.50 459 LEU A CA 1
ATOM 3520 C C . LEU A 1 459 ? 7.618 6.503 -112.805 1.00 86.50 459 LEU A C 1
ATOM 3522 O O . LEU A 1 459 ? 6.868 5.659 -113.300 1.00 86.50 459 LEU A O 1
ATOM 3526 N N . ASN A 1 460 ? 7.457 7.810 -113.002 1.00 82.75 460 ASN A N 1
ATOM 3527 C CA . ASN A 1 460 ? 6.468 8.368 -113.923 1.00 82.75 460 ASN A CA 1
ATOM 3528 C C . ASN A 1 460 ? 7.136 8.651 -115.276 1.00 82.75 460 ASN A C 1
ATOM 3530 O O . ASN A 1 460 ? 8.057 9.462 -115.350 1.00 82.75 460 ASN A O 1
ATOM 3534 N N . LEU A 1 461 ? 6.681 7.970 -116.332 1.00 80.56 461 LEU A N 1
ATOM 3535 C CA . LEU A 1 461 ? 7.266 8.069 -117.676 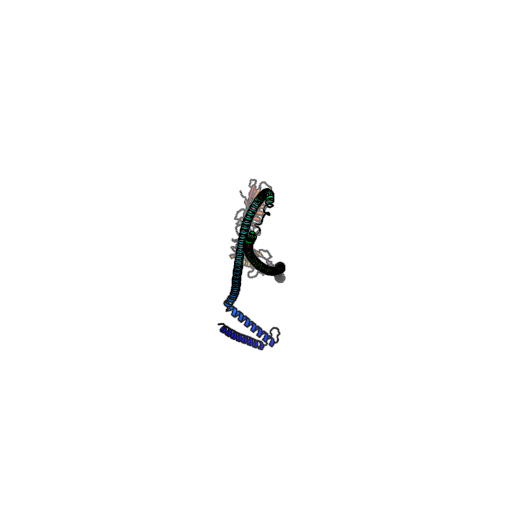1.00 80.56 461 LEU A CA 1
ATOM 3536 C C . LEU A 1 461 ? 6.738 9.272 -118.474 1.00 80.56 461 LEU A C 1
ATOM 3538 O O . LEU A 1 461 ? 7.336 9.635 -119.481 1.00 80.56 461 LEU A O 1
ATOM 3542 N N . GLY A 1 462 ? 5.638 9.893 -118.035 1.00 69.38 462 GLY A N 1
ATOM 3543 C CA . GLY A 1 462 ? 5.031 11.057 -118.694 1.00 69.38 462 GLY A CA 1
ATOM 3544 C C . GLY A 1 462 ? 5.543 12.416 -118.200 1.00 69.38 462 GLY A C 1
ATOM 3545 O O . GLY A 1 462 ? 4.977 13.439 -118.577 1.00 69.38 462 GLY A O 1
ATOM 3546 N N . GLY A 1 463 ? 6.547 12.434 -117.315 1.00 71.12 463 GLY A N 1
ATOM 3547 C CA . GLY A 1 463 ? 7.104 13.645 -116.698 1.00 71.12 463 GLY A CA 1
ATOM 3548 C C . GLY A 1 463 ? 8.406 14.155 -117.335 1.00 71.12 463 GLY A C 1
ATOM 3549 O O . GLY A 1 463 ? 8.883 13.630 -118.336 1.00 71.12 463 GLY A O 1
ATOM 3550 N N . ASP A 1 464 ? 8.995 15.185 -116.718 1.00 77.81 464 ASP A N 1
ATOM 3551 C CA . ASP A 1 464 ? 10.286 15.778 -117.104 1.00 77.81 464 ASP A CA 1
ATOM 3552 C C . ASP A 1 464 ? 11.440 14.742 -117.037 1.00 77.81 464 ASP A C 1
ATOM 3554 O O . ASP A 1 464 ? 11.647 14.131 -115.979 1.00 77.81 464 ASP A O 1
ATOM 3558 N N . PRO A 1 465 ? 12.239 14.561 -118.113 1.00 77.88 465 PRO A N 1
ATOM 3559 C CA . PRO A 1 465 ? 13.425 13.700 -118.114 1.00 77.88 465 PRO A CA 1
ATOM 3560 C C . PRO A 1 465 ? 14.426 13.981 -116.981 1.00 77.88 465 PRO A C 1
ATOM 3562 O O . PRO A 1 465 ? 15.099 13.061 -116.509 1.00 77.88 465 PRO A O 1
ATOM 3565 N N . VAL A 1 466 ? 14.532 15.228 -116.507 1.00 80.00 466 VAL A N 1
ATOM 3566 C CA . VAL A 1 466 ? 15.404 15.576 -115.372 1.00 80.00 466 VAL A CA 1
ATOM 3567 C C . VAL A 1 466 ? 14.861 14.998 -114.065 1.00 80.00 466 VAL A C 1
ATOM 3569 O O . VAL A 1 466 ? 15.637 14.461 -113.272 1.00 80.00 466 VAL A O 1
ATOM 3572 N N . ALA A 1 467 ? 13.543 15.041 -113.858 1.00 81.00 467 ALA A N 1
ATOM 3573 C CA . ALA A 1 467 ? 12.894 14.467 -112.681 1.00 81.00 467 ALA A CA 1
ATOM 3574 C C . ALA A 1 467 ? 13.028 12.937 -112.649 1.00 81.00 467 ALA A C 1
ATOM 3576 O O . ALA A 1 467 ? 13.316 12.368 -111.596 1.00 81.00 467 ALA A O 1
ATOM 3577 N N . LEU A 1 468 ? 12.915 12.278 -113.809 1.00 82.62 468 LEU A N 1
ATOM 3578 C CA . LEU A 1 468 ? 13.167 10.840 -113.945 1.00 82.62 468 LEU A CA 1
ATOM 3579 C C . LEU A 1 468 ? 14.603 10.478 -113.526 1.00 82.62 468 LEU A C 1
ATOM 3581 O O . LEU A 1 468 ? 14.816 9.500 -112.808 1.00 82.62 468 LEU A O 1
ATOM 3585 N N . ARG A 1 469 ? 15.587 11.298 -113.921 1.00 83.31 469 ARG A N 1
ATOM 3586 C CA . ARG A 1 469 ? 16.992 11.104 -113.539 1.00 83.31 469 ARG A CA 1
ATOM 3587 C C . ARG A 1 469 ? 17.227 11.244 -112.040 1.00 83.31 469 ARG A C 1
ATOM 3589 O O . ARG A 1 469 ? 17.990 10.458 -111.488 1.00 83.31 469 ARG A O 1
ATOM 3596 N N . VAL A 1 470 ? 16.586 12.213 -111.389 1.00 86.56 470 VAL A N 1
ATOM 3597 C CA . VAL A 1 470 ? 16.682 12.392 -109.931 1.00 86.56 470 VAL A CA 1
ATOM 3598 C C . VAL A 1 470 ? 16.084 11.191 -109.200 1.00 86.56 470 VAL A C 1
ATOM 3600 O O . VAL A 1 470 ? 16.769 10.592 -108.380 1.00 86.56 470 VAL A O 1
ATOM 3603 N N . GLN A 1 471 ? 14.875 10.757 -109.574 1.00 86.38 471 GLN A N 1
ATOM 3604 C CA . GLN A 1 471 ? 14.229 9.585 -108.965 1.00 86.38 471 GLN A CA 1
ATOM 3605 C C . GLN A 1 471 ? 15.074 8.310 -109.096 1.00 86.38 471 GLN A C 1
ATOM 3607 O O . GLN A 1 471 ? 15.089 7.470 -108.196 1.00 86.38 471 GLN A O 1
ATOM 3612 N N . LEU A 1 472 ? 15.789 8.160 -110.214 1.00 86.38 472 LEU A N 1
ATOM 3613 C CA . LEU A 1 472 ? 16.688 7.033 -110.427 1.00 86.38 472 LEU A CA 1
ATOM 3614 C C . LEU A 1 472 ? 17.967 7.133 -109.582 1.00 86.38 472 LEU A C 1
ATOM 3616 O O . LEU A 1 472 ? 18.402 6.124 -109.036 1.00 86.38 472 LEU A O 1
ATOM 3620 N N . LEU A 1 473 ? 18.566 8.321 -109.449 1.00 87.12 473 LEU A N 1
ATOM 3621 C CA . LEU A 1 473 ? 19.735 8.524 -108.585 1.00 87.12 473 LEU A CA 1
ATOM 3622 C C . LEU A 1 473 ? 19.397 8.293 -107.108 1.00 87.12 473 LEU A C 1
ATOM 3624 O O . LEU A 1 473 ? 20.169 7.627 -106.420 1.00 87.12 473 LEU A O 1
ATOM 3628 N N . ASP A 1 474 ? 18.236 8.764 -106.652 1.00 89.88 474 ASP A N 1
ATOM 3629 C CA . ASP A 1 474 ? 17.752 8.537 -105.288 1.00 89.88 474 ASP A CA 1
ATOM 3630 C C . ASP A 1 474 ? 17.541 7.044 -105.025 1.00 89.88 474 ASP A C 1
ATOM 3632 O O . ASP A 1 474 ? 18.027 6.516 -104.028 1.00 89.88 474 ASP A O 1
ATOM 3636 N N . LEU A 1 475 ? 16.927 6.319 -105.969 1.00 91.50 475 LEU A N 1
ATOM 3637 C CA . LEU A 1 475 ? 16.775 4.865 -105.875 1.00 91.50 475 LEU A CA 1
ATOM 3638 C C . LEU A 1 475 ? 18.127 4.150 -105.701 1.00 91.50 475 LEU A C 1
ATOM 3640 O O . LEU A 1 475 ? 18.232 3.199 -104.921 1.00 91.50 475 LEU A O 1
ATOM 3644 N N . VAL A 1 476 ? 19.154 4.576 -106.442 1.00 90.75 476 VAL A N 1
ATOM 3645 C CA . VAL A 1 476 ? 20.501 3.997 -106.348 1.00 90.75 476 VAL A CA 1
ATOM 3646 C C . VAL A 1 476 ? 21.135 4.320 -104.999 1.00 90.75 476 VAL A C 1
ATOM 3648 O O . VAL A 1 476 ? 21.655 3.415 -104.349 1.00 90.75 476 VAL A O 1
ATOM 3651 N N . GLN A 1 477 ? 21.064 5.572 -104.545 1.00 91.25 477 GLN A N 1
ATOM 3652 C CA . GLN A 1 477 ? 21.595 5.973 -103.240 1.00 91.25 477 GLN A CA 1
ATOM 3653 C C . GLN A 1 477 ? 20.896 5.241 -102.091 1.00 91.25 477 GLN A C 1
ATOM 3655 O O . GLN A 1 477 ? 21.571 4.750 -101.187 1.00 91.25 477 GLN A O 1
ATOM 3660 N N . ASP A 1 478 ? 19.575 5.079 -102.159 1.00 91.50 478 ASP A N 1
ATOM 3661 C CA . ASP A 1 478 ? 18.792 4.315 -101.190 1.00 91.50 478 ASP A CA 1
ATOM 3662 C C . ASP A 1 478 ? 19.182 2.835 -101.182 1.00 91.50 478 ASP A C 1
ATOM 3664 O O . ASP A 1 478 ? 19.288 2.224 -100.116 1.00 91.50 478 ASP A O 1
ATOM 3668 N N . ALA A 1 479 ? 19.434 2.243 -102.354 1.00 91.06 479 ALA A N 1
ATOM 3669 C CA . ALA A 1 479 ? 19.903 0.865 -102.450 1.00 91.06 479 ALA A CA 1
ATOM 3670 C C . ALA A 1 479 ? 21.303 0.694 -101.832 1.00 91.06 479 ALA A C 1
ATOM 3672 O O . ALA A 1 479 ? 21.527 -0.247 -101.069 1.00 91.06 479 ALA A O 1
ATOM 3673 N N . VAL A 1 480 ? 22.233 1.615 -102.103 1.00 91.44 480 VAL A N 1
ATOM 3674 C CA . VAL A 1 480 ? 23.586 1.602 -101.519 1.00 91.44 480 VAL A CA 1
ATOM 3675 C C . VAL A 1 480 ? 23.543 1.836 -100.008 1.00 91.44 480 VAL A C 1
ATOM 3677 O O . VAL A 1 480 ? 24.202 1.121 -99.252 1.00 91.44 480 VAL A O 1
ATOM 3680 N N . SER A 1 481 ? 22.734 2.789 -99.550 1.00 92.19 481 SER A N 1
ATOM 3681 C CA . SER A 1 481 ? 22.515 3.062 -98.128 1.00 92.19 481 SER A CA 1
ATOM 3682 C C . SER A 1 481 ? 21.952 1.834 -97.407 1.00 92.19 481 SER A C 1
ATOM 3684 O O . SER A 1 481 ? 22.450 1.445 -96.348 1.00 92.19 481 SER A O 1
ATOM 3686 N N . ASP A 1 482 ? 20.981 1.148 -98.017 1.00 91.44 482 ASP A N 1
ATOM 3687 C CA . ASP A 1 482 ? 20.414 -0.080 -97.467 1.00 91.44 482 ASP A CA 1
ATOM 3688 C C . ASP A 1 482 ? 21.471 -1.193 -97.348 1.00 91.44 482 ASP A C 1
ATOM 3690 O O . ASP A 1 482 ? 21.589 -1.810 -96.287 1.00 91.44 482 ASP A O 1
ATOM 3694 N N . LEU A 1 483 ? 22.323 -1.375 -98.363 1.00 90.00 483 LEU A N 1
ATOM 3695 C CA . LEU A 1 483 ? 23.447 -2.316 -98.308 1.00 90.00 483 LEU A CA 1
ATOM 3696 C C . LEU A 1 483 ? 24.418 -2.011 -97.157 1.00 90.00 483 LEU A C 1
ATOM 3698 O O . LEU A 1 483 ? 24.777 -2.917 -96.397 1.00 90.00 483 LEU A O 1
ATOM 3702 N N . VAL A 1 484 ? 24.818 -0.746 -96.997 1.00 88.56 484 VAL A N 1
ATOM 3703 C CA . VAL A 1 484 ? 25.755 -0.327 -95.941 1.00 88.56 484 VAL A CA 1
ATOM 3704 C C . VAL A 1 484 ? 25.136 -0.487 -94.554 1.00 88.56 484 VAL A C 1
ATOM 3706 O O . VAL A 1 484 ? 25.781 -1.010 -93.641 1.00 88.56 484 VAL A O 1
ATOM 3709 N N . SER A 1 485 ? 23.863 -0.112 -94.399 1.00 89.75 485 SER A N 1
ATOM 3710 C CA . SER A 1 485 ? 23.122 -0.258 -93.140 1.00 89.75 485 SER A CA 1
ATOM 3711 C C . SER A 1 485 ? 22.986 -1.722 -92.704 1.00 89.75 485 SER A C 1
ATOM 3713 O O . SER A 1 485 ? 23.046 -2.026 -91.513 1.00 89.75 485 SER A O 1
ATOM 3715 N N . ARG A 1 486 ? 22.893 -2.647 -93.668 1.00 86.75 486 ARG A N 1
ATOM 3716 C CA . ARG A 1 486 ? 22.849 -4.098 -93.434 1.00 86.75 486 ARG A CA 1
ATOM 3717 C C . ARG A 1 486 ? 24.221 -4.726 -93.204 1.00 86.75 486 ARG A C 1
ATOM 3719 O O . ARG A 1 486 ? 24.313 -5.927 -92.965 1.00 86.75 486 ARG A O 1
ATOM 3726 N N . GLY A 1 487 ? 25.281 -3.922 -93.217 1.00 82.94 487 GLY A N 1
ATOM 3727 C CA . GLY A 1 487 ? 26.610 -4.326 -92.782 1.00 82.94 487 GLY A CA 1
ATOM 3728 C C . GLY A 1 487 ? 27.639 -4.469 -93.895 1.00 82.94 487 GLY A C 1
ATOM 3729 O O . GLY A 1 487 ? 28.777 -4.815 -93.568 1.00 82.94 487 GLY A O 1
ATOM 3730 N N . LEU A 1 488 ? 27.294 -4.175 -95.154 1.00 87.38 488 LEU A N 1
ATOM 3731 C CA . LEU A 1 488 ? 28.272 -4.116 -96.240 1.00 87.38 488 LEU A CA 1
ATOM 3732 C C . LEU A 1 488 ? 29.236 -2.931 -96.016 1.00 87.38 488 LEU A C 1
ATOM 3734 O O . LEU A 1 488 ? 28.781 -1.820 -95.735 1.00 87.38 488 LEU A O 1
ATOM 3738 N N . PRO A 1 489 ? 30.561 -3.115 -96.121 1.00 84.31 489 PRO A N 1
ATOM 3739 C CA . PRO A 1 489 ? 31.492 -1.993 -96.075 1.00 84.31 489 PRO A CA 1
ATOM 3740 C C . PRO A 1 489 ? 31.286 -1.068 -97.289 1.00 84.31 489 PRO A C 1
ATOM 3742 O O . PRO A 1 489 ? 31.212 -1.578 -98.412 1.00 84.31 489 PRO A O 1
ATOM 3745 N N . PRO A 1 490 ? 31.205 0.265 -97.107 1.00 81.38 490 PRO A N 1
ATOM 3746 C CA . PRO A 1 490 ? 30.922 1.208 -98.194 1.00 81.38 490 PRO A CA 1
ATOM 3747 C C . PRO A 1 490 ? 31.954 1.150 -99.328 1.00 81.38 490 PRO A C 1
ATOM 3749 O O . PRO A 1 490 ? 31.607 1.370 -100.483 1.00 81.38 490 PRO A O 1
ATOM 3752 N N . GLU A 1 491 ? 33.201 0.787 -99.027 1.00 82.31 491 GLU A N 1
ATOM 3753 C CA . GLU A 1 491 ? 34.269 0.597 -100.012 1.00 82.31 491 GLU A CA 1
ATOM 3754 C C . GLU A 1 491 ? 34.058 -0.602 -100.955 1.00 82.31 491 GLU A C 1
ATOM 3756 O O . GLU A 1 491 ? 34.799 -0.746 -101.923 1.00 82.31 491 GLU A O 1
ATOM 3761 N N . SER A 1 492 ? 33.082 -1.473 -100.673 1.00 85.19 492 SER A N 1
ATOM 3762 C CA . SER A 1 492 ? 32.825 -2.692 -101.455 1.00 85.19 492 SER A CA 1
ATOM 3763 C C . SER A 1 492 ? 31.816 -2.480 -102.586 1.00 85.19 492 SER A C 1
ATOM 3765 O O . SER A 1 492 ? 31.613 -3.384 -103.390 1.00 85.19 492 SER A O 1
ATOM 3767 N N . VAL A 1 493 ? 31.150 -1.325 -102.654 1.00 86.44 493 VAL A N 1
ATOM 3768 C CA . VAL A 1 493 ? 30.176 -1.013 -103.711 1.00 86.44 493 VAL A CA 1
ATOM 3769 C C . VAL A 1 493 ? 30.901 -0.384 -104.898 1.00 86.44 493 VAL A C 1
ATOM 3771 O O . VAL A 1 493 ? 31.511 0.679 -104.760 1.00 86.44 493 VAL A O 1
ATOM 3774 N N . LEU A 1 494 ? 30.835 -1.035 -106.063 1.00 85.12 494 LEU A N 1
ATOM 3775 C CA . LEU A 1 494 ? 31.472 -0.540 -107.285 1.00 85.12 494 LEU A CA 1
ATOM 3776 C C . LEU A 1 494 ? 30.799 0.746 -107.770 1.00 85.12 494 LEU A C 1
ATOM 3778 O O . LEU A 1 494 ? 29.594 0.925 -107.607 1.00 85.12 494 LEU A O 1
ATOM 3782 N N . ASP A 1 495 ? 31.600 1.662 -108.321 1.00 80.25 495 ASP A N 1
ATOM 3783 C CA . ASP A 1 495 ? 31.161 2.920 -108.945 1.00 80.25 495 ASP A CA 1
ATOM 3784 C C . ASP A 1 495 ? 30.195 3.778 -108.104 1.00 80.25 495 ASP A C 1
ATOM 3786 O O . ASP A 1 495 ? 29.511 4.661 -108.618 1.00 80.25 495 ASP A O 1
ATOM 3790 N N . ARG A 1 496 ? 30.163 3.547 -106.782 1.00 78.06 496 ARG A N 1
ATOM 3791 C CA . ARG A 1 496 ? 29.205 4.133 -105.829 1.00 78.06 496 ARG A CA 1
ATOM 3792 C C . ARG A 1 496 ? 27.731 3.820 -106.140 1.00 78.06 496 ARG A C 1
ATOM 3794 O O . ARG A 1 496 ? 26.857 4.554 -105.682 1.00 78.06 496 ARG A O 1
ATOM 3801 N N . GLY A 1 497 ? 27.436 2.746 -106.874 1.00 82.06 497 GLY A N 1
ATOM 3802 C CA . GLY A 1 497 ? 26.067 2.341 -107.185 1.00 82.06 497 GLY A CA 1
ATOM 3803 C C . GLY A 1 497 ? 25.944 1.641 -108.534 1.00 82.06 497 GLY A C 1
ATOM 3804 O O . GLY A 1 497 ? 26.372 0.503 -108.680 1.00 82.06 497 GLY A O 1
ATOM 3805 N N . LEU A 1 498 ? 25.307 2.309 -109.499 1.00 83.44 498 LEU A N 1
ATOM 3806 C CA . LEU A 1 498 ? 25.193 1.834 -110.879 1.00 83.44 498 LEU A CA 1
ATOM 3807 C C . LEU A 1 498 ? 26.311 2.417 -111.741 1.00 83.44 498 LEU A C 1
ATOM 3809 O O . LEU A 1 498 ? 26.558 3.624 -111.706 1.00 83.44 498 LEU A O 1
ATOM 3813 N N . ASN A 1 499 ? 26.908 1.580 -112.586 1.00 83.44 499 ASN A N 1
ATOM 3814 C CA . ASN A 1 499 ? 27.817 2.061 -113.618 1.00 83.44 499 ASN A CA 1
ATOM 3815 C C . ASN A 1 499 ? 27.051 2.836 -114.720 1.00 83.44 499 ASN A C 1
ATOM 3817 O O . ASN A 1 499 ? 25.827 2.743 -114.867 1.00 83.44 499 ASN A O 1
ATOM 3821 N N . THR A 1 500 ? 27.774 3.618 -115.525 1.00 82.31 500 THR A N 1
ATOM 3822 C CA . THR A 1 500 ? 27.170 4.463 -116.572 1.00 82.31 500 THR A CA 1
ATOM 3823 C C . THR A 1 500 ? 26.481 3.657 -117.681 1.00 82.31 500 THR A C 1
ATOM 3825 O O . THR A 1 500 ? 25.491 4.124 -118.242 1.00 82.31 500 THR A O 1
ATOM 3828 N N . ALA A 1 501 ? 26.961 2.449 -117.989 1.00 83.94 501 ALA A N 1
ATOM 3829 C CA . ALA A 1 501 ? 26.382 1.600 -119.028 1.00 83.94 501 ALA A CA 1
ATOM 3830 C C . ALA A 1 501 ? 25.007 1.039 -118.618 1.00 83.94 501 ALA A C 1
ATOM 3832 O O . ALA A 1 501 ? 24.077 1.074 -119.421 1.00 83.94 501 ALA A O 1
ATOM 3833 N N . GLU A 1 502 ? 24.847 0.610 -117.361 1.00 86.38 502 GLU A N 1
ATOM 3834 C CA . GLU A 1 502 ? 23.569 0.136 -116.804 1.00 86.38 502 GLU A CA 1
ATOM 3835 C C . GLU A 1 502 ? 22.494 1.224 -116.835 1.00 86.38 502 GLU A C 1
ATOM 3837 O O . GLU A 1 502 ? 21.330 0.962 -117.140 1.00 86.38 502 GLU A O 1
ATOM 3842 N N . LEU A 1 503 ? 22.883 2.461 -116.513 1.00 83.50 503 LEU A N 1
ATOM 3843 C CA . LEU A 1 503 ? 21.976 3.604 -116.542 1.00 83.50 503 LEU A CA 1
ATOM 3844 C C . LEU A 1 503 ? 21.474 3.866 -117.967 1.00 83.50 503 LEU A C 1
ATOM 3846 O O . LEU A 1 503 ? 20.275 4.059 -118.161 1.00 83.50 503 LEU A O 1
ATOM 3850 N N . LEU A 1 504 ? 22.367 3.845 -118.962 1.00 83.81 504 LEU A N 1
ATOM 3851 C CA . LEU A 1 504 ? 22.006 4.053 -120.368 1.00 83.81 504 LEU A CA 1
ATOM 3852 C C . LEU A 1 504 ? 21.109 2.930 -120.916 1.00 83.81 504 LEU A C 1
ATOM 3854 O O . LEU A 1 504 ? 20.121 3.236 -121.587 1.00 83.81 504 LEU A O 1
ATOM 3858 N N . ASP A 1 505 ? 21.399 1.662 -120.595 1.00 85.00 505 ASP A N 1
ATOM 3859 C CA . ASP A 1 505 ? 20.542 0.524 -120.974 1.00 85.00 505 ASP A CA 1
ATOM 3860 C C . ASP A 1 505 ? 19.135 0.663 -120.376 1.00 85.00 505 ASP A C 1
ATOM 3862 O O . ASP A 1 505 ? 18.129 0.511 -121.077 1.00 85.00 505 ASP A O 1
ATOM 3866 N N . LEU A 1 506 ? 19.042 1.045 -119.098 1.00 86.19 506 LEU A N 1
ATOM 3867 C CA . LEU A 1 506 ? 17.757 1.281 -118.451 1.00 86.19 506 LEU A CA 1
ATOM 3868 C C . LEU A 1 506 ? 16.970 2.400 -119.140 1.00 86.19 506 LEU A C 1
ATOM 3870 O O . LEU A 1 506 ? 15.791 2.204 -119.429 1.00 86.19 506 LEU A O 1
ATOM 3874 N N . TYR A 1 507 ? 17.590 3.546 -119.439 1.00 84.19 507 TYR A N 1
ATOM 3875 C CA . TYR A 1 507 ? 16.900 4.633 -120.143 1.00 84.19 507 TYR A CA 1
ATOM 3876 C C . TYR A 1 507 ? 16.363 4.191 -121.509 1.00 84.19 507 TYR A C 1
ATOM 3878 O O . TYR A 1 507 ? 15.216 4.501 -121.833 1.00 84.19 507 TYR A O 1
ATOM 3886 N N . GLY A 1 508 ? 17.142 3.423 -122.281 1.00 82.25 508 GLY A N 1
ATOM 3887 C CA . GLY A 1 508 ? 16.691 2.865 -123.561 1.00 82.25 508 GLY A CA 1
ATOM 3888 C C . GLY A 1 508 ? 15.514 1.891 -123.415 1.00 82.25 508 GLY A C 1
ATOM 3889 O O . GLY A 1 508 ? 14.588 1.883 -124.226 1.00 82.25 508 GLY A O 1
ATOM 3890 N N . ARG A 1 509 ? 15.492 1.094 -122.343 1.00 83.50 509 ARG A N 1
ATOM 3891 C CA . ARG A 1 509 ? 14.375 0.184 -122.037 1.00 83.50 509 ARG A CA 1
ATOM 3892 C C . ARG A 1 509 ? 13.123 0.905 -121.540 1.00 83.50 509 ARG A C 1
ATOM 3894 O O . ARG A 1 509 ? 12.018 0.411 -121.754 1.00 83.50 509 ARG A O 1
ATOM 3901 N N . LEU A 1 510 ? 13.275 2.046 -120.873 1.00 82.50 510 LEU A N 1
ATOM 3902 C CA . LEU A 1 510 ? 12.155 2.855 -120.390 1.00 82.50 510 LEU A CA 1
ATOM 3903 C C . LEU A 1 510 ? 11.514 3.679 -121.515 1.00 82.50 510 LEU A C 1
ATOM 3905 O O . LEU A 1 510 ? 10.293 3.808 -121.532 1.00 82.50 510 LEU A O 1
ATOM 3909 N N . SER A 1 511 ? 12.299 4.174 -122.479 1.00 76.75 511 SER A N 1
ATOM 3910 C CA . SER A 1 511 ? 11.791 4.990 -123.596 1.00 76.75 511 SER A CA 1
ATOM 3911 C C . SER A 1 511 ? 10.889 4.226 -124.573 1.00 76.75 511 SER A C 1
ATOM 3913 O O . SER A 1 511 ? 10.082 4.834 -125.270 1.00 76.75 511 SER A O 1
ATOM 3915 N N . THR A 1 512 ? 10.988 2.895 -124.613 1.00 77.56 512 THR A N 1
ATOM 3916 C CA . THR A 1 512 ? 10.177 2.032 -125.490 1.00 77.56 512 THR A CA 1
ATOM 3917 C C . THR A 1 512 ? 8.838 1.609 -124.875 1.00 77.56 512 THR A C 1
ATOM 3919 O O . THR A 1 512 ? 8.024 0.985 -125.556 1.00 77.56 512 THR A O 1
ATOM 3922 N N . ARG A 1 513 ? 8.569 1.937 -123.601 1.00 76.62 513 ARG A N 1
ATOM 3923 C CA . ARG A 1 513 ? 7.319 1.573 -122.915 1.00 76.62 513 ARG A CA 1
ATOM 3924 C C . ARG A 1 513 ? 6.260 2.668 -123.046 1.00 76.62 513 ARG A C 1
ATOM 3926 O O . ARG A 1 513 ? 6.477 3.807 -122.653 1.00 76.62 513 ARG A O 1
ATOM 3933 N N . THR A 1 514 ? 5.067 2.292 -123.502 1.00 62.94 514 THR A N 1
ATOM 3934 C CA . THR A 1 514 ? 3.879 3.158 -123.545 1.00 62.94 514 THR A CA 1
ATOM 3935 C C . THR A 1 514 ? 2.972 2.882 -122.341 1.00 62.94 514 THR A C 1
ATOM 3937 O O . THR A 1 514 ? 2.160 1.959 -122.366 1.00 62.94 514 THR A O 1
ATOM 3940 N N . GLY A 1 515 ? 3.131 3.662 -121.267 1.00 64.25 515 GLY A N 1
ATOM 3941 C CA . GLY A 1 515 ? 2.322 3.608 -120.040 1.00 64.25 515 GLY A CA 1
ATOM 3942 C C . GLY A 1 515 ? 2.764 4.682 -119.036 1.00 64.25 515 GLY A C 1
ATOM 3943 O O . GLY A 1 515 ? 3.932 5.050 -119.017 1.00 64.25 515 GLY A O 1
ATOM 3944 N N . GLY A 1 516 ? 1.844 5.228 -118.231 1.00 74.06 516 GLY A N 1
ATOM 3945 C CA . GLY A 1 516 ? 2.112 6.412 -117.394 1.00 74.06 516 GLY A CA 1
ATOM 3946 C C . GLY A 1 516 ? 3.090 6.190 -116.232 1.00 74.06 516 GLY A C 1
ATOM 3947 O O . GLY A 1 516 ? 3.789 7.117 -115.832 1.00 74.06 516 GLY A O 1
ATOM 3948 N N . THR A 1 517 ? 3.191 4.972 -115.701 1.00 83.75 517 THR A N 1
ATOM 3949 C CA . THR A 1 517 ? 4.106 4.641 -114.600 1.00 83.75 517 THR A CA 1
ATOM 3950 C C . THR A 1 517 ? 4.743 3.268 -114.788 1.00 83.75 517 THR A C 1
ATOM 3952 O O . THR A 1 517 ? 4.159 2.368 -115.390 1.00 83.75 517 THR A O 1
ATOM 3955 N N . VAL A 1 518 ? 5.959 3.099 -114.269 1.00 88.12 518 VAL A N 1
ATOM 3956 C CA . VAL A 1 518 ? 6.706 1.836 -114.300 1.00 88.12 518 VAL A CA 1
ATOM 3957 C C . VAL A 1 518 ? 7.462 1.635 -112.998 1.00 88.12 518 VAL A C 1
ATOM 3959 O O . VAL A 1 518 ? 8.042 2.570 -112.450 1.00 88.12 518 VAL A O 1
ATOM 3962 N N . ARG A 1 519 ? 7.475 0.406 -112.485 1.00 91.00 519 ARG A N 1
ATOM 3963 C CA . ARG A 1 519 ? 8.209 0.079 -111.265 1.00 91.00 519 ARG A CA 1
ATOM 3964 C C . ARG A 1 519 ? 9.616 -0.397 -111.617 1.00 91.00 519 ARG A C 1
ATOM 3966 O O . ARG A 1 519 ? 9.779 -1.344 -112.381 1.00 91.00 519 ARG A O 1
ATOM 3973 N N . VAL A 1 520 ? 10.631 0.245 -111.053 1.00 91.31 520 VAL A N 1
ATOM 3974 C CA . VAL A 1 520 ? 12.045 -0.110 -111.244 1.00 91.31 520 VAL A CA 1
ATOM 3975 C C . VAL A 1 520 ? 12.659 -0.418 -109.891 1.00 91.31 520 VAL A C 1
ATOM 3977 O O . VAL A 1 520 ? 12.363 0.250 -108.902 1.00 91.31 520 VAL A O 1
ATOM 3980 N N . GLY A 1 521 ? 13.501 -1.441 -109.834 1.00 92.44 521 GLY A N 1
ATOM 3981 C CA . GLY A 1 521 ? 14.304 -1.752 -108.664 1.00 92.44 521 GLY A CA 1
ATOM 3982 C C . GLY A 1 521 ? 15.782 -1.899 -108.985 1.00 92.44 521 GLY A C 1
ATOM 3983 O O . GLY A 1 521 ? 16.161 -2.021 -110.144 1.00 92.44 521 GLY A O 1
ATOM 3984 N N . ILE A 1 522 ? 16.610 -1.898 -107.946 1.00 93.50 522 ILE A N 1
ATOM 3985 C CA . ILE A 1 522 ? 18.049 -2.174 -108.040 1.00 93.50 522 ILE A CA 1
ATOM 3986 C C . ILE A 1 522 ? 18.308 -3.546 -107.443 1.00 93.50 522 ILE A C 1
ATOM 3988 O O . ILE A 1 522 ? 17.850 -3.822 -106.335 1.00 93.50 522 ILE A O 1
ATOM 3992 N N . ALA A 1 523 ? 19.028 -4.400 -108.159 1.00 92.75 523 ALA A N 1
ATOM 3993 C CA . ALA A 1 523 ? 19.410 -5.728 -107.699 1.00 92.75 523 ALA A CA 1
ATOM 3994 C C . ALA A 1 523 ? 20.925 -5.937 -107.861 1.00 92.75 523 ALA A C 1
ATOM 3996 O O . ALA A 1 523 ? 21.536 -5.330 -108.740 1.00 92.75 523 ALA A O 1
ATOM 3997 N N . PRO A 1 524 ? 21.556 -6.788 -107.039 1.00 93.69 524 PRO A N 1
ATOM 3998 C CA . PRO A 1 524 ? 22.958 -7.130 -107.205 1.00 93.69 524 PRO A CA 1
ATOM 3999 C C . PRO A 1 524 ? 23.126 -8.267 -108.216 1.00 93.69 524 PRO A C 1
ATOM 4001 O O . PRO A 1 524 ? 22.326 -9.213 -108.252 1.00 93.69 524 PRO A O 1
ATOM 4004 N N . ARG A 1 525 ? 24.181 -8.193 -109.035 1.00 90.12 525 ARG A N 1
ATOM 4005 C CA . ARG A 1 525 ? 24.507 -9.235 -110.029 1.00 90.12 525 ARG A CA 1
ATOM 4006 C C . ARG A 1 525 ? 24.937 -10.545 -109.386 1.00 90.12 525 ARG A C 1
ATOM 4008 O O . ARG A 1 525 ? 24.638 -11.610 -109.922 1.00 90.12 525 ARG A O 1
ATOM 4015 N N . ASP A 1 526 ? 25.560 -10.447 -108.221 1.00 91.00 526 ASP A N 1
ATOM 4016 C CA . ASP A 1 526 ? 26.048 -11.571 -107.439 1.00 91.00 526 ASP A CA 1
ATOM 4017 C C . ASP A 1 526 ? 25.442 -11.583 -106.037 1.00 91.00 526 ASP A C 1
ATOM 4019 O O . ASP A 1 526 ? 24.748 -10.660 -105.609 1.00 91.00 526 ASP A O 1
ATOM 4023 N N . GLU A 1 527 ? 25.681 -12.672 -105.315 1.00 91.56 527 GLU A N 1
ATOM 4024 C CA . GLU A 1 527 ? 25.301 -12.765 -103.913 1.00 91.56 527 GLU A CA 1
ATOM 4025 C C . GLU A 1 527 ? 26.108 -11.769 -103.065 1.00 91.56 527 GLU A C 1
ATOM 4027 O O . GLU A 1 527 ? 27.341 -11.739 -103.100 1.00 91.56 527 GLU A O 1
ATOM 4032 N N . VAL A 1 528 ? 25.405 -10.966 -102.266 1.00 91.44 528 VAL A N 1
ATOM 4033 C CA . VAL A 1 528 ? 26.017 -9.924 -101.442 1.00 91.44 528 VAL A CA 1
ATOM 4034 C C . VAL A 1 528 ? 26.132 -10.390 -100.003 1.00 91.44 528 VAL A C 1
ATOM 4036 O O . VAL A 1 528 ? 25.134 -10.687 -99.345 1.00 91.44 528 VAL A O 1
ATOM 4039 N N . ARG A 1 529 ? 27.362 -10.393 -99.496 1.00 92.06 529 ARG A N 1
ATOM 4040 C CA . ARG A 1 529 ? 27.716 -10.621 -98.095 1.00 92.06 529 ARG A CA 1
ATOM 4041 C C . ARG A 1 529 ? 28.657 -9.506 -97.636 1.00 92.06 529 ARG A C 1
ATOM 4043 O O . ARG A 1 529 ? 29.327 -8.910 -98.475 1.00 92.06 529 ARG A O 1
ATOM 4050 N N . PRO A 1 530 ? 28.801 -9.251 -96.327 1.00 88.81 530 PRO A N 1
ATOM 4051 C CA . PRO A 1 530 ? 29.800 -8.305 -95.828 1.00 88.81 530 PRO A CA 1
ATOM 4052 C C . PRO A 1 530 ? 31.242 -8.606 -96.260 1.00 88.81 530 PRO A C 1
ATOM 4054 O O . PRO A 1 530 ? 32.039 -7.681 -96.361 1.00 88.81 530 PRO A O 1
ATOM 4057 N N . SER A 1 531 ? 31.580 -9.870 -96.547 1.00 87.94 531 SER A N 1
ATOM 4058 C CA . SER A 1 531 ? 32.889 -10.259 -97.088 1.00 87.94 531 SER A CA 1
ATOM 4059 C C . SER A 1 531 ? 33.049 -10.066 -98.601 1.00 87.94 531 SER A C 1
ATOM 4061 O O . SER A 1 531 ? 34.135 -10.319 -99.127 1.00 87.94 531 SER A O 1
ATOM 4063 N N . THR A 1 532 ? 31.990 -9.701 -99.329 1.00 88.31 532 THR A N 1
ATOM 4064 C CA . THR A 1 532 ? 32.051 -9.500 -100.781 1.00 88.31 532 THR A CA 1
ATOM 4065 C C . THR A 1 532 ? 32.919 -8.278 -101.078 1.00 88.31 532 THR A C 1
ATOM 4067 O O . THR A 1 532 ? 32.603 -7.177 -100.646 1.00 88.31 532 THR A O 1
ATOM 4070 N N . ARG A 1 533 ? 34.028 -8.467 -101.809 1.00 82.31 533 ARG A N 1
ATOM 4071 C CA . ARG A 1 533 ? 35.006 -7.394 -102.085 1.00 82.31 533 ARG A CA 1
ATOM 4072 C C . ARG A 1 533 ? 34.481 -6.315 -103.030 1.00 82.31 533 ARG A C 1
ATOM 4074 O O . ARG A 1 533 ? 34.913 -5.174 -102.932 1.00 82.31 533 ARG A O 1
ATOM 4081 N N . SER A 1 534 ? 33.611 -6.702 -103.954 1.00 86.88 534 SER A N 1
ATOM 4082 C CA . SER A 1 534 ? 33.067 -5.840 -104.997 1.00 86.88 534 SER A CA 1
ATOM 4083 C C . SER A 1 534 ? 31.631 -6.259 -105.289 1.00 86.88 534 SER A C 1
ATOM 4085 O O . SER A 1 534 ? 31.387 -7.412 -105.645 1.00 86.88 534 SER A O 1
ATOM 4087 N N . VAL A 1 535 ? 30.690 -5.339 -105.117 1.0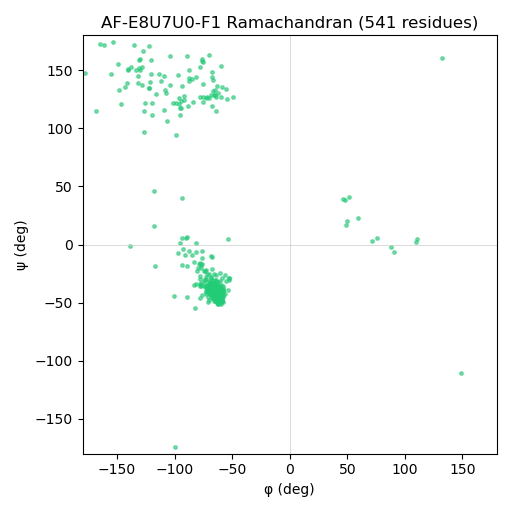0 89.12 535 VAL A N 1
ATOM 4088 C CA . VAL A 1 535 ? 29.266 -5.529 -105.390 1.00 89.12 535 VAL A CA 1
ATOM 4089 C C . VAL A 1 535 ? 28.906 -4.707 -106.616 1.00 89.12 535 VAL A C 1
ATOM 4091 O O . VAL A 1 535 ? 28.989 -3.480 -106.574 1.00 89.12 535 VAL A O 1
ATOM 4094 N N . ASP A 1 536 ? 28.514 -5.402 -107.683 1.00 89.75 536 ASP A N 1
ATOM 4095 C CA . ASP A 1 536 ? 28.007 -4.807 -108.918 1.00 89.75 536 ASP A CA 1
ATOM 4096 C C . ASP A 1 536 ? 26.472 -4.791 -108.898 1.00 89.75 536 ASP A C 1
ATOM 4098 O O . ASP A 1 536 ? 25.824 -5.819 -108.651 1.00 89.75 536 ASP A O 1
ATOM 4102 N N . LEU A 1 537 ? 25.893 -3.614 -109.119 1.00 91.25 537 LEU A N 1
ATOM 4103 C CA . LEU A 1 537 ? 24.455 -3.379 -109.072 1.00 91.25 537 LEU A CA 1
ATOM 4104 C C . LEU A 1 537 ? 23.922 -3.140 -110.479 1.00 91.25 537 LEU A C 1
ATOM 4106 O O . LEU A 1 537 ? 24.570 -2.512 -111.309 1.00 91.25 537 LEU A O 1
ATOM 4110 N N . TYR A 1 538 ? 22.700 -3.600 -110.727 1.00 92.06 538 TYR A N 1
ATOM 4111 C CA . TYR A 1 538 ? 22.015 -3.388 -111.993 1.00 92.06 538 TYR A CA 1
ATOM 4112 C C . TYR A 1 538 ? 20.525 -3.089 -111.783 1.00 92.06 538 TYR A C 1
ATOM 4114 O O . TYR A 1 538 ? 19.927 -3.535 -110.795 1.00 92.06 538 TYR A O 1
ATOM 4122 N N . PRO A 1 539 ? 19.896 -2.328 -112.690 1.00 91.25 539 PRO A N 1
ATOM 4123 C CA . PRO A 1 539 ? 18.483 -2.027 -112.606 1.00 91.25 539 PRO A CA 1
ATOM 4124 C C . PRO A 1 539 ? 17.621 -3.165 -113.166 1.00 91.25 539 PRO A C 1
ATOM 4126 O O . PRO A 1 539 ? 17.939 -3.807 -114.167 1.00 91.25 539 PRO A O 1
ATOM 4129 N N . VAL A 1 540 ? 16.472 -3.385 -112.533 1.00 91.00 540 VAL A N 1
ATOM 4130 C CA . VAL A 1 540 ? 15.475 -4.392 -112.898 1.00 91.00 540 VAL A CA 1
ATOM 4131 C C . VAL A 1 540 ? 14.131 -3.701 -113.064 1.00 91.00 540 VAL A C 1
ATOM 4133 O O . VAL A 1 540 ? 13.624 -3.087 -112.126 1.00 91.00 540 VAL A O 1
ATOM 4136 N N . ILE A 1 541 ? 13.528 -3.814 -114.247 1.00 88.31 541 ILE A N 1
ATOM 4137 C CA . ILE A 1 541 ? 12.168 -3.321 -114.466 1.00 88.31 541 ILE A CA 1
ATOM 4138 C C . ILE A 1 541 ? 11.182 -4.395 -114.008 1.00 88.31 541 ILE A C 1
ATOM 4140 O O . ILE A 1 541 ? 11.221 -5.530 -114.482 1.00 88.31 541 ILE A O 1
ATOM 4144 N N . LEU A 1 542 ? 10.307 -4.029 -113.078 1.00 85.31 542 LEU A N 1
ATOM 4145 C CA . LEU A 1 542 ? 9.297 -4.900 -112.498 1.00 85.31 542 LEU A CA 1
ATOM 4146 C C . LEU A 1 542 ? 7.970 -4.634 -113.204 1.00 85.31 542 LEU A C 1
ATOM 4148 O O . LEU A 1 542 ? 7.490 -3.498 -113.213 1.00 85.31 542 LEU A O 1
ATOM 4152 N N . ASN A 1 543 ? 7.406 -5.680 -113.803 1.00 71.75 543 ASN A N 1
ATOM 4153 C CA . ASN A 1 543 ? 6.064 -5.625 -114.377 1.00 71.75 543 ASN A CA 1
ATOM 4154 C C . ASN A 1 543 ? 4.987 -5.731 -113.296 1.00 71.75 543 ASN A C 1
ATOM 4156 O O . ASN A 1 543 ? 5.274 -6.299 -112.209 1.00 71.75 543 ASN A O 1
#

Foldseek 3Di:
DVVVVVVVVVVVLVVQLVVLVVQLVVQLVVQDDDPNDGSVVVSVVSSVVSSVVVVVVVVVVCCVVPVVVVVVVVVVVVVVVVVVVVVVVVVVVVVVVVVVVVVVVVVVVVVVVVVVVVVVVVVVVVVVVVVVVVVVVVVVVVVVVVVVVVVVVVVVVVVVVVVVVVVVVVVVVVVVVVVVVVVVVPDDVVVVVVVVVVVVVVVVVVVVVVVVVVVVVVVVVVVVVVVVVVVVVVVVVVVVVVVVVVVVVVVVVVVVVVVVVVVVVVVVVVVVVVVVVVVVVVVVVVVVVVVVVVVVVVVVVVVVVVVVVVVVVVVVVVVVVVVVVVVVVVVVVVVVVVVVVVVVVVVVVVPPPDFAWQFAAFAWQDKDKDFALVCVVVRVQVSQVSVVVSQADDVSLEDEDPVQNVVQNVVRVVLPGIKIKIWGFRHGHGGHHRTYIRMDIDRFDFPAAAPGFQDKDKAFLPDDPVVSVVRVVVLQQSSLVSLVVNPADSQQEPPSGADPVLVVVVVVVSVPDDDGIWMKTKGWNHTDTNRRNHTYIHMDTDD

InterPro domains:
  IPR021435 Protein of unknown function DUF3084 [PF11283] (3-76)

Organism: Deinococcus maricopensis (strain DSM 21211 / LMG 22137 / NRRL B-23946 / LB-34) (NCBI:txid709986)

Solvent-accessible surface area (backbone atoms only — not comparable to full-atom values): 28993 Å² total; per-residue (Å²): 110,71,69,59,49,51,54,50,52,53,54,50,50,53,53,51,55,52,52,25,53,53,52,18,57,54,43,40,75,66,60,46,62,62,94,85,41,59,39,73,59,36,21,51,52,51,25,54,52,41,47,50,51,52,52,52,50,50,54,50,50,49,53,66,78,37,51,65,61,57,52,48,52,60,50,49,54,52,50,52,51,51,51,50,52,51,52,47,49,54,49,50,54,50,50,50,54,49,50,54,48,51,50,51,57,47,52,50,51,52,52,48,52,50,50,52,51,51,52,50,51,51,54,50,50,53,51,49,51,51,51,51,52,52,51,51,51,50,50,53,51,49,52,51,50,52,52,55,49,52,53,49,52,54,52,51,54,52,51,50,54,53,50,52,58,52,51,61,57,50,61,62,56,56,64,62,57,64,69,59,62,73,68,72,75,73,64,87,55,78,71,65,45,64,64,53,49,54,54,49,48,52,49,53,49,51,51,51,48,51,52,47,51,53,50,50,53,50,50,49,53,50,50,52,52,50,52,54,49,51,53,52,49,52,54,49,49,55,52,48,52,52,51,50,53,54,50,51,53,51,51,54,52,50,50,53,51,51,54,51,52,52,50,50,51,54,51,50,52,51,50,53,51,52,52,52,51,51,52,54,50,53,50,54,52,49,53,51,53,51,52,51,52,54,49,53,51,50,53,50,51,51,52,53,51,50,52,52,51,52,50,53,50,52,51,52,50,51,52,48,52,52,49,53,52,52,51,50,52,52,52,51,52,51,52,52,50,53,54,50,53,55,55,47,55,59,51,52,65,65,62,75,76,76,78,65,75,65,44,52,57,68,42,82,67,40,71,52,76,34,68,40,59,88,43,46,66,60,53,47,52,52,38,15,52,54,41,37,77,74,39,28,30,62,93,66,17,38,42,58,53,72,66,55,45,51,52,44,46,51,51,42,62,71,51,80,46,41,24,29,35,45,27,17,27,64,46,73,30,36,60,57,36,55,39,49,42,45,62,52,75,42,62,44,51,79,76,38,52,55,65,39,68,71,36,74,50,76,44,58,67,79,59,60,71,68,56,49,51,49,57,52,52,50,49,37,50,54,33,49,50,50,44,37,74,75,56,31,54,74,88,18,44,39,81,81,30,60,46,74,67,53,52,53,53,49,52,59,62,53,72,75,55,93,60,64,62,48,38,38,25,39,17,29,72,48,66,36,30,41,70,43,72,68,43,55,42,41,78,42,81,52,132

Mean predicted aligned error: 22.83 Å

Sequence (543 aa):
MLWLFVAFVVLLSGFVAYAADNIARRAGRKHLRLFGLRPKTTALIVAVASGMGISLASVLAFALINRQAIANITQADRLRVELNTLKAGVRDIRTQAQTARQERDKALRDAETQRAARQLAITQRDRAAQQLASAQQERARVEQQVSGLADKINRLNALRAELATKAATGQRALQLTLAQAKTLDARLQALSAQLSELEASRRDLNDRVRQADARAQAAETDAQAASARAQAAQARAAQAERRVADAQTRVTDAQARANALETQRRTLETQLGTLAADKARLSGERDRVVAQRDQAARERATLQQDIKSLRAQQEALNNENNRLRSDLQRTQAANDVLREDFTRATSELAASRNDTILFQKGEIVFRDTVASVRNLPDFLRAASASVTAQGARGTPAAVLSERAQTQLQTKLRGLNASAFVVCRSATNVAVGFQVELSCDARSNNVLYRRGQVIRTVTLNLGGDPVALRVQLLDLVQDAVSDLVSRGLPPESVLDRGLNTAELLDLYGRLSTRTGGTVRVGIAPRDEVRPSTRSVDLYPVILN